Protein AF-0000000082831699 (afdb_homodimer)

Radius of gyration: 28.78 Å; Cα contacts (8 Å, |Δi|>4): 927; chains: 2; bounding box: 48×97×66 Å

Foldseek 3Di:
DPPVLVVLVVLLVVLVVLQVVLVCLQPVDDDDPDDPPDPPPPCNVVSNVSSVVSNVSSVVSNVVSLVVSLVCLQFDKAFAKKWWWADDDVQWIWIWMDGVVGGTDIFIAGEFKKKWKKKKWFWAPVVSSVNDAIFIDTFKIWHAYPDPVCRVPPDIGIGTPVVDDGDPPVVCCVVCVVCVVGTDDIDMEMEMDTHDHGWMKTWIAGRRGHIYIDTDDDVNVVVRVVVVD/DPPVLVVLVVLLVVLVVLQVVLVCLLPVDDPDPDDPPDPPPPCNVVSNVSSVVSNVSSVVSNVVSLVVSLVCLQFD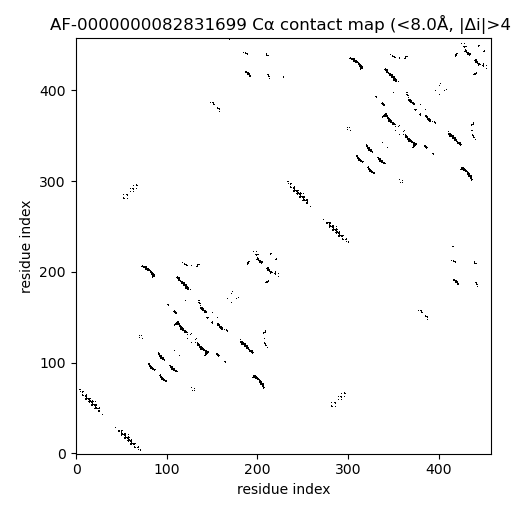WAFAKKWWWADDDVQWIWIWMDGVVGGTDIFIAGEFKKKWKKKKWFWAPVCSSVNDAIFIDTFKIWYAYPDPVCRVDPDIGIGTPPVDDGDPPVVCCVVCVVCVVGTDDIDMEMEMDTHDHGWMKTWIAGRRGHIYIDTDDDVNVVVRVVVVD

pLDDT: mean 79.91, std 15.82, range [33.97, 97.81]

Solvent-accessible surface area (backbone atoms only — not comparable to full-atom values): 23307 Å² total; per-residue (Å²): 131,66,69,82,46,48,69,33,51,52,41,30,50,54,8,47,61,37,20,48,56,10,46,44,46,52,61,52,71,77,73,78,81,70,88,85,76,74,75,69,90,63,66,50,68,57,43,36,51,51,9,48,51,28,27,48,35,8,51,41,30,30,51,30,18,51,49,50,40,44,50,49,54,63,69,45,66,41,79,56,35,36,39,37,33,37,63,76,50,94,52,30,30,40,33,36,40,29,33,87,97,41,71,75,41,80,42,73,31,26,45,47,22,36,34,42,34,27,43,21,36,21,56,26,67,73,43,42,64,69,62,52,71,45,48,54,28,66,44,33,43,30,26,34,44,86,48,46,72,49,50,51,69,51,78,61,21,58,41,71,32,75,87,51,91,48,70,55,64,68,57,44,50,66,72,41,60,83,50,52,85,36,48,61,42,62,33,29,22,21,22,33,47,78,57,52,72,68,30,28,35,36,32,30,35,38,42,77,40,26,37,41,56,40,63,49,54,67,67,27,47,54,53,35,45,75,73,73,79,132,66,66,80,45,49,69,32,52,51,40,29,49,52,8,46,60,37,19,49,57,9,45,45,46,52,61,54,71,77,72,79,80,69,87,84,75,75,77,68,88,64,67,51,67,57,43,36,50,51,9,46,52,29,28,49,36,7,50,40,29,31,52,33,17,52,50,51,40,43,50,50,55,62,69,45,68,42,80,57,32,36,40,37,33,37,64,76,50,93,53,31,30,41,33,38,39,28,34,87,96,40,70,75,42,78,43,73,30,26,46,46,23,37,36,42,33,28,43,22,39,22,56,26,68,71,41,42,64,70,63,52,70,47,49,56,28,63,43,32,44,30,28,35,43,87,48,45,72,50,50,50,69,49,76,63,22,58,42,71,33,77,86,52,90,47,69,56,65,68,56,45,50,67,73,42,60,81,48,54,85,36,47,61,42,64,34,29,22,20,24,34,48,78,58,53,70,69,30,28,36,35,31,29,35,37,43,74,40,27,38,40,56,40,64,49,54,67,67,27,46,52,52,34,46,74,73,74,79

Structure (mmCIF, N/CA/C/O backbone):
data_AF-0000000082831699-model_v1
#
loop_
_entity.id
_entity.type
_entity.pdbx_description
1 polymer 'Uncharacterized protein'
#
loop_
_atom_site.group_PDB
_atom_site.id
_atom_site.type_symbol
_atom_site.label_atom_id
_atom_site.label_alt_id
_atom_site.label_comp_id
_atom_site.label_asym_id
_atom_site.label_entity_id
_atom_site.label_seq_id
_atom_site.pdbx_PDB_ins_code
_atom_site.Cartn_x
_atom_site.Cartn_y
_atom_site.Cartn_z
_atom_site.occupancy
_atom_site.B_iso_or_equiv
_atom_site.auth_seq_id
_atom_site.auth_comp_id
_atom_site.auth_asym_id
_atom_site.auth_atom_id
_atom_site.pdbx_PDB_model_num
ATOM 1 N N . MET A 1 1 ? -6.078 14.852 -12.195 1 33.97 1 MET A N 1
ATOM 2 C CA . MET A 1 1 ? -5.375 14.359 -11.016 1 33.97 1 MET A CA 1
ATOM 3 C C . MET A 1 1 ? -5.105 15.484 -10.023 1 33.97 1 MET A C 1
ATOM 5 O O . MET A 1 1 ? -4.699 15.242 -8.891 1 33.97 1 MET A O 1
ATOM 9 N N . ILE A 1 2 ? -5.188 16.703 -10.578 1 42.91 2 ILE A N 1
ATOM 10 C CA . ILE A 1 2 ? -4.906 17.984 -9.945 1 42.91 2 ILE A CA 1
ATOM 11 C C . ILE A 1 2 ? -6.051 18.359 -9.008 1 42.91 2 ILE A C 1
ATOM 13 O O . ILE A 1 2 ? -5.859 19.109 -8.055 1 42.91 2 ILE A O 1
ATOM 17 N N . ASN A 1 3 ? -7.078 17.797 -9.273 1 50.34 3 ASN A N 1
ATOM 18 C CA . ASN A 1 3 ? -8.273 18.406 -8.695 1 50.34 3 ASN A CA 1
ATOM 19 C C . ASN A 1 3 ? -8.359 18.141 -7.191 1 50.34 3 ASN A C 1
ATOM 21 O O . ASN A 1 3 ? -8.852 18.984 -6.438 1 50.34 3 ASN A O 1
ATOM 25 N N . GLY A 1 4 ? -7.852 17.094 -6.727 1 52.38 4 GLY A N 1
ATOM 26 C CA . GLY A 1 4 ? -8.07 16.781 -5.32 1 52.38 4 GLY A CA 1
ATOM 27 C C . GLY A 1 4 ? -7.188 17.594 -4.395 1 52.38 4 GLY A C 1
ATOM 28 O O . GLY A 1 4 ? -7.469 17.703 -3.197 1 52.38 4 GLY A O 1
ATOM 29 N N . ILE A 1 5 ? -6.172 18.25 -5 1 58.84 5 ILE A N 1
ATOM 30 C CA . ILE A 1 5 ? -5.227 18.984 -4.172 1 58.84 5 ILE A CA 1
ATOM 31 C C . ILE A 1 5 ? -5.691 20.438 -4.031 1 58.84 5 ILE A C 1
ATOM 33 O O . ILE A 1 5 ? -5.242 21.156 -3.139 1 58.84 5 ILE A O 1
ATOM 37 N N . ALA A 1 6 ? -6.734 20.828 -4.738 1 57.97 6 ALA A N 1
ATOM 38 C CA . ALA A 1 6 ? -7.137 22.219 -4.863 1 57.97 6 ALA A CA 1
ATOM 39 C C . ALA A 1 6 ? -7.512 22.812 -3.504 1 57.97 6 ALA A C 1
ATOM 41 O O . ALA A 1 6 ? -7.055 23.891 -3.145 1 57.97 6 ALA A O 1
ATOM 42 N N . PRO A 1 7 ? -8.289 22.062 -2.789 1 59.91 7 PRO A N 1
ATOM 43 C CA . PRO A 1 7 ? -8.68 22.703 -1.535 1 59.91 7 PRO A CA 1
ATOM 44 C C . PRO A 1 7 ? -7.496 22.969 -0.608 1 59.91 7 PRO A C 1
ATOM 46 O O . PRO A 1 7 ? -7.508 23.938 0.159 1 59.91 7 PRO A O 1
ATOM 49 N N . PHE A 1 8 ? -6.516 22.219 -0.737 1 65.38 8 PHE A N 1
ATOM 50 C CA . PHE A 1 8 ? -5.387 22.375 0.175 1 65.38 8 PHE A CA 1
ATOM 51 C C . PHE A 1 8 ? -4.504 23.547 -0.248 1 65.38 8 PHE A C 1
ATOM 53 O O . PHE A 1 8 ? -3.867 24.188 0.592 1 65.38 8 PHE A O 1
ATOM 60 N N . VAL A 1 9 ? -4.574 23.828 -1.478 1 63 9 VAL A N 1
ATOM 61 C CA . VAL A 1 9 ? -3.859 24.984 -1.987 1 63 9 VAL A CA 1
ATOM 62 C C . VAL A 1 9 ? -4.422 26.266 -1.354 1 63 9 VAL A C 1
ATOM 64 O O . VAL A 1 9 ? -3.674 27.188 -1.021 1 63 9 VAL A O 1
ATOM 67 N N . TRP A 1 10 ? -5.676 26.203 -1.122 1 61.62 10 TRP A N 1
ATOM 68 C CA . TRP A 1 10 ? -6.316 27.375 -0.513 1 61.62 10 TRP A CA 1
ATOM 69 C C . TRP A 1 10 ? -5.859 27.547 0.932 1 61.62 10 TRP A C 1
ATOM 71 O O . TRP A 1 10 ? -5.648 28.672 1.389 1 61.62 10 TRP A O 1
ATOM 81 N N . ILE A 1 11 ? -5.711 26.469 1.603 1 64.94 11 ILE A N 1
ATOM 82 C CA . ILE A 1 11 ? -5.242 26.547 2.982 1 64.94 11 ILE A CA 1
ATOM 83 C C . ILE A 1 11 ? -3.812 27.078 3.016 1 64.94 11 ILE A C 1
ATOM 85 O O . ILE A 1 11 ? -3.471 27.906 3.857 1 64.94 11 ILE A O 1
ATOM 89 N N . LEU A 1 12 ? -3.049 26.656 2.066 1 64.56 12 LEU A N 1
ATOM 90 C CA . LEU A 1 12 ? -1.676 27.141 1.973 1 64.56 12 LEU A CA 1
ATOM 91 C C . LEU A 1 12 ? -1.648 28.641 1.68 1 64.56 12 LEU A C 1
ATOM 93 O O . LEU A 1 12 ? -0.853 29.375 2.266 1 64.56 12 LEU A O 1
ATOM 97 N N . LEU A 1 13 ? -2.514 29.031 0.827 1 61.78 13 LEU A N 1
ATOM 98 C CA . LEU A 1 13 ? -2.586 30.453 0.467 1 61.78 13 LEU A CA 1
ATOM 99 C C . LEU A 1 13 ? -2.99 31.297 1.67 1 61.78 13 LEU A C 1
ATOM 101 O O . LEU A 1 13 ? -2.414 32.344 1.907 1 61.78 13 LEU A O 1
ATOM 105 N N . ALA A 1 14 ? -4.027 30.781 2.346 1 63.28 14 ALA A N 1
ATOM 106 C CA . ALA A 1 14 ? -4.477 31.5 3.539 1 63.28 14 ALA A CA 1
ATOM 107 C C . ALA A 1 14 ? -3.361 31.594 4.574 1 63.28 14 ALA A C 1
ATOM 109 O O . ALA A 1 14 ? -3.197 32.625 5.227 1 63.28 14 ALA A O 1
ATOM 110 N N . ALA A 1 15 ? -2.576 30.578 4.656 1 66.5 15 ALA A N 1
ATOM 111 C CA . ALA A 1 15 ? -1.456 30.562 5.594 1 66.5 15 ALA A CA 1
ATOM 112 C C . ALA A 1 15 ? -0.417 31.625 5.219 1 66.5 15 ALA A C 1
ATOM 114 O O . ALA A 1 15 ? 0.105 32.312 6.09 1 66.5 15 ALA A O 1
ATOM 115 N N . VAL A 1 16 ? -0.21 31.719 3.951 1 63.84 16 VAL A N 1
ATOM 116 C CA . VAL A 1 16 ? 0.766 32.688 3.463 1 63.84 16 VAL A CA 1
ATOM 117 C C . VAL A 1 16 ? 0.269 34.094 3.738 1 63.84 16 VAL A C 1
ATOM 119 O O . VAL A 1 16 ? 1.044 34.969 4.148 1 63.84 16 VAL A O 1
ATOM 122 N N . VAL A 1 17 ? -1.015 34.344 3.518 1 63.56 17 VAL A N 1
ATOM 123 C CA . VAL A 1 17 ? -1.618 35.656 3.686 1 63.56 17 VAL A CA 1
ATOM 124 C C . VAL A 1 17 ? -1.491 36.125 5.141 1 63.56 17 VAL A C 1
ATOM 126 O O . VAL A 1 17 ? -1.262 37.281 5.418 1 63.56 17 VAL A O 1
ATOM 129 N N . VAL A 1 18 ? -1.611 35.156 6.016 1 64.56 18 VAL A N 1
ATOM 130 C CA . VAL A 1 18 ? -1.53 35.5 7.434 1 64.56 18 VAL A CA 1
ATOM 131 C C . VAL A 1 18 ? -0.068 35.625 7.848 1 64.56 18 VAL A C 1
ATOM 133 O O . VAL A 1 18 ? 0.273 36.5 8.656 1 64.56 18 VAL A O 1
ATOM 136 N N . PHE A 1 19 ? 0.796 34.969 7.141 1 65.56 19 PHE A N 1
ATOM 137 C CA . PHE A 1 19 ? 2.213 34.938 7.488 1 65.56 19 PHE A CA 1
ATOM 138 C C . PHE A 1 19 ? 2.898 36.219 7.066 1 65.56 19 PHE A C 1
ATOM 140 O O . PHE A 1 19 ? 3.703 36.781 7.816 1 65.56 19 PHE A O 1
ATOM 147 N N . LEU A 1 20 ? 2.504 36.688 5.969 1 62.75 20 LEU A N 1
ATOM 148 C CA . LEU A 1 20 ? 3.201 37.844 5.398 1 62.75 20 LEU A CA 1
ATOM 149 C C . LEU A 1 20 ? 2.982 39.062 6.25 1 62.75 20 LEU A C 1
ATOM 151 O O . LEU A 1 20 ? 3.939 39.781 6.602 1 62.75 20 LEU A O 1
ATOM 155 N N . PRO A 1 21 ? 1.675 39.438 6.496 1 61.44 21 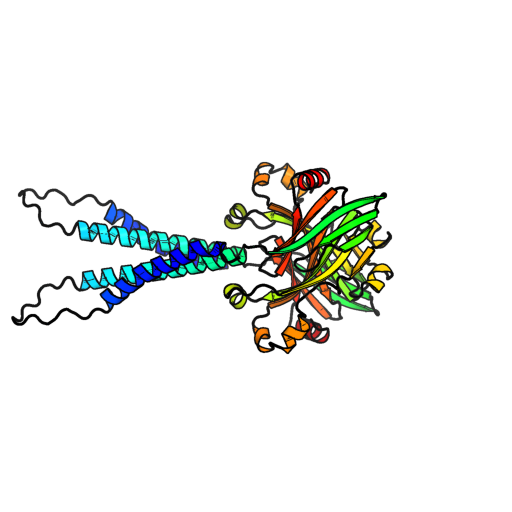PRO A N 1
ATOM 156 C CA . PRO A 1 21 ? 1.507 40.625 7.363 1 61.44 21 PRO A CA 1
ATOM 157 C C . PRO A 1 21 ? 2.15 40.438 8.734 1 61.44 21 PRO A C 1
ATOM 159 O O . PRO A 1 21 ? 2.664 41.375 9.32 1 61.44 21 PRO A O 1
ATOM 162 N N . GLY A 1 22 ? 2.166 39.156 9.219 1 60.78 22 GLY A N 1
ATOM 163 C CA . GLY A 1 22 ? 2.855 38.938 10.469 1 60.78 22 GLY A CA 1
ATOM 164 C C . GLY A 1 22 ? 4.344 39.219 10.406 1 60.78 22 GLY A C 1
ATOM 165 O O . GLY A 1 22 ? 4.906 39.812 11.32 1 60.78 22 GLY A O 1
ATOM 166 N N . LEU A 1 23 ? 4.871 38.781 9.273 1 62.09 23 LEU A N 1
ATOM 167 C CA . LEU A 1 23 ? 6.285 39.062 9.062 1 62.09 23 LEU A CA 1
ATOM 168 C C . LEU A 1 23 ? 6.527 40.562 8.953 1 62.09 23 LEU A C 1
ATOM 170 O O . LEU A 1 23 ? 7.504 41.094 9.492 1 62.09 23 LEU A O 1
ATOM 174 N N . ALA A 1 24 ? 5.703 41.281 8.203 1 60.12 24 ALA A N 1
ATOM 175 C CA . ALA A 1 24 ? 5.824 42.719 8.031 1 60.12 24 ALA A CA 1
ATOM 176 C C . ALA A 1 24 ? 5.711 43.469 9.375 1 60.12 24 ALA A C 1
ATOM 178 O O . ALA A 1 24 ? 6.449 44.406 9.633 1 60.12 24 ALA A O 1
ATOM 179 N N . MET A 1 25 ? 4.758 43 10.141 1 59.22 25 MET A N 1
ATOM 180 C CA . MET A 1 25 ? 4.559 43.656 11.445 1 59.22 25 MET A CA 1
ATOM 181 C C . MET A 1 25 ? 5.754 43.375 12.359 1 59.22 25 MET A C 1
ATOM 183 O O . MET A 1 25 ? 6.098 44.25 13.188 1 59.22 25 MET A O 1
ATOM 187 N N . LEU A 1 26 ? 6.301 42.219 12.125 1 58.22 26 LEU A N 1
ATOM 188 C CA . LEU A 1 26 ? 7.453 41.906 12.961 1 58.22 26 LEU A CA 1
ATOM 189 C C . LEU A 1 26 ? 8.688 42.688 12.523 1 58.22 26 LEU A C 1
ATOM 191 O O . LEU A 1 26 ? 9.484 43.094 13.359 1 58.22 26 LEU A O 1
ATOM 195 N N . LEU A 1 27 ? 8.773 42.781 11.156 1 56.72 27 LEU A N 1
ATOM 196 C CA . LEU A 1 27 ? 9.945 43.469 10.617 1 56.72 27 LEU A CA 1
ATOM 197 C C . LEU A 1 27 ? 9.719 44.969 10.523 1 56.72 27 LEU A C 1
ATOM 199 O O . LEU A 1 27 ? 10.656 45.719 10.32 1 56.72 27 LEU A O 1
ATOM 203 N N . GLY A 1 28 ? 8.531 45.375 10.312 1 52.69 28 GLY A N 1
ATOM 204 C CA . GLY A 1 28 ? 8.305 46.812 10.133 1 52.69 28 GLY A CA 1
ATOM 205 C C . GLY A 1 28 ? 8.953 47.656 11.203 1 52.69 28 GLY A C 1
ATOM 206 O O . GLY A 1 28 ? 8.984 47.281 12.375 1 52.69 28 GLY A O 1
ATOM 207 N N . LYS A 1 29 ? 9.992 48.344 10.852 1 48.31 29 LYS A N 1
ATOM 208 C CA . LYS A 1 29 ? 10.766 49.375 11.531 1 48.31 29 LYS A CA 1
ATOM 209 C C . LYS A 1 29 ? 9.859 50.312 12.305 1 48.31 29 LYS A C 1
ATOM 211 O O . LYS A 1 29 ? 8.727 50.562 11.898 1 48.31 29 LYS A O 1
ATOM 216 N N . GLY A 1 30 ? 10.016 50.406 13.594 1 45.38 30 GLY A N 1
ATOM 217 C CA . GLY A 1 30 ? 9.578 51.469 14.492 1 45.38 30 GLY A CA 1
ATOM 218 C C . GLY A 1 30 ? 9.367 52.812 13.789 1 45.38 30 GLY A C 1
ATOM 219 O O . GLY A 1 30 ? 9.977 53.062 12.75 1 45.38 30 GLY A O 1
ATOM 220 N N . GLY A 1 31 ? 8.172 53.219 13.688 1 44.06 31 GLY A N 1
ATOM 221 C CA . GLY A 1 31 ? 7.805 54.562 13.242 1 44.06 31 GLY A CA 1
ATOM 222 C C . GLY A 1 31 ? 8.898 55.594 13.477 1 44.06 31 GLY A C 1
ATOM 223 O O . GLY A 1 31 ? 9.805 55.375 14.273 1 44.06 31 GLY A O 1
ATOM 224 N N . PRO A 1 32 ? 8.984 56.5 12.586 1 44.62 32 PRO A N 1
ATOM 225 C CA . PRO A 1 32 ? 9.852 57.656 12.641 1 44.62 32 PRO A CA 1
ATOM 226 C C . PRO A 1 32 ? 9.852 58.344 14.016 1 44.62 32 PRO A C 1
ATOM 228 O O . PRO A 1 32 ? 8.883 58.188 14.773 1 44.62 32 PRO A O 1
ATOM 231 N N . ARG A 1 33 ? 11.086 58.594 14.664 1 47.31 33 ARG A N 1
ATOM 232 C CA . ARG A 1 33 ? 11.375 59.469 15.773 1 47.31 33 ARG A CA 1
ATOM 233 C C . ARG A 1 33 ? 10.523 60.75 15.688 1 47.31 33 ARG A C 1
ATOM 235 O O . ARG A 1 33 ? 10.547 61.469 14.68 1 47.31 33 ARG A O 1
ATOM 242 N N . ASP A 1 34 ? 9.289 60.781 16.141 1 45.12 34 ASP A N 1
ATOM 243 C CA . ASP A 1 34 ? 8.75 62.125 16.156 1 45.12 34 ASP A CA 1
ATOM 244 C C . ASP A 1 34 ? 9.773 63.125 16.703 1 45.12 34 ASP A C 1
ATOM 246 O O . ASP A 1 34 ? 10.695 62.75 17.438 1 45.12 34 ASP A O 1
ATOM 250 N N . GLU A 1 35 ? 9.828 64.375 16.344 1 47 35 GLU A N 1
ATOM 251 C CA . GLU A 1 35 ? 10.734 65.5 16.703 1 47 35 GLU A CA 1
ATOM 252 C C . GLU A 1 35 ? 10.883 65.562 18.219 1 47 35 GLU A C 1
ATOM 254 O O . GLU A 1 35 ? 11.797 66.25 18.703 1 47 35 GLU A O 1
ATOM 259 N N . ARG A 1 36 ? 9.766 65.75 19.094 1 52.38 36 ARG A N 1
ATOM 260 C CA . ARG A 1 36 ? 9.852 66.375 20.406 1 52.38 36 ARG A CA 1
ATOM 261 C C . ARG A 1 36 ? 10.312 65.375 21.469 1 52.38 36 ARG A C 1
ATOM 263 O O . ARG A 1 36 ? 10.289 65.688 22.656 1 52.38 36 ARG A O 1
ATOM 270 N N . GLY A 1 37 ? 11.117 64.438 21.484 1 48.31 37 GLY A N 1
ATOM 271 C CA . GLY A 1 37 ? 11.852 63.594 22.438 1 48.31 37 GLY A CA 1
ATOM 272 C C . GLY A 1 37 ? 11 62.531 23.094 1 48.31 37 GLY A C 1
ATOM 273 O O . GLY A 1 37 ? 11.453 61.844 24.016 1 48.31 37 GLY A O 1
ATOM 274 N N . ARG A 1 38 ? 9.734 62.688 23.547 1 49.75 38 ARG A N 1
ATOM 275 C CA . ARG A 1 38 ? 9.062 61.812 24.5 1 49.75 38 ARG A CA 1
ATOM 276 C C . ARG A 1 38 ? 8.781 60.438 23.891 1 49.75 38 ARG A C 1
ATOM 278 O O . ARG A 1 38 ? 8.453 60.344 22.703 1 49.75 38 ARG A O 1
ATOM 285 N N . ARG A 1 39 ? 9.453 59.469 24.469 1 46.34 39 ARG A N 1
ATOM 286 C CA . ARG A 1 39 ? 9.32 58.062 24.172 1 46.34 39 ARG A CA 1
ATOM 287 C C . ARG A 1 39 ? 7.859 57.625 24.234 1 46.34 39 ARG A C 1
ATOM 289 O O . ARG A 1 39 ? 7.234 57.625 25.297 1 46.34 39 ARG A O 1
ATOM 296 N N . THR A 1 40 ? 6.949 58.156 23.562 1 41.78 40 THR A N 1
ATOM 297 C CA . THR A 1 40 ? 5.598 57.625 23.641 1 41.78 40 THR A CA 1
ATOM 298 C C . THR A 1 40 ? 5.629 56.094 23.859 1 41.78 40 THR A C 1
ATOM 300 O O . THR A 1 40 ? 6.543 55.406 23.406 1 41.78 40 THR A O 1
ATOM 303 N N . PHE A 1 41 ? 5.289 55.562 25.141 1 43.12 41 PHE A N 1
ATOM 304 C CA . PHE A 1 41 ? 4.969 54.219 25.609 1 43.12 41 PHE A CA 1
ATOM 305 C C . PHE A 1 41 ? 4.516 53.344 24.453 1 43.12 41 PHE A C 1
ATOM 307 O O . PHE A 1 41 ? 3.369 53.438 24.016 1 43.12 41 PHE A O 1
ATOM 314 N N . GLN A 1 42 ? 5.062 53.344 23.234 1 44.56 42 GLN A N 1
ATOM 315 C CA . GLN A 1 42 ? 4.75 52.781 21.922 1 44.56 42 GLN A CA 1
ATOM 316 C C . GLN A 1 42 ? 4.445 51.281 22.031 1 44.56 42 GLN A C 1
ATOM 318 O O . GLN A 1 42 ? 5.145 50.562 22.734 1 44.56 42 GLN A O 1
ATOM 323 N N . PHE A 1 43 ? 3.102 50.844 21.859 1 54.53 43 PHE A N 1
ATOM 324 C CA . PHE A 1 43 ? 2.387 49.594 21.641 1 54.53 43 PHE A CA 1
ATOM 325 C C . PHE A 1 43 ? 3.25 48.625 20.859 1 54.53 43 PHE A C 1
ATOM 327 O O . PHE A 1 43 ? 2.734 47.688 20.25 1 54.53 43 PHE A O 1
ATOM 334 N N . ARG A 1 44 ? 4.531 48.875 20.953 1 61.78 44 ARG A N 1
ATOM 335 C CA . ARG A 1 44 ? 5.535 48.156 20.172 1 61.78 44 ARG A CA 1
ATOM 336 C C . ARG A 1 44 ? 5.598 46.688 20.562 1 61.78 44 ARG A C 1
ATOM 338 O O . ARG A 1 44 ? 5.625 45.812 19.688 1 61.78 44 ARG A O 1
ATOM 345 N N . PRO A 1 45 ? 5.656 46.5 21.875 1 69.25 45 PRO A N 1
ATOM 346 C CA . PRO A 1 45 ? 5.711 45.062 22.172 1 69.25 45 PRO A CA 1
ATOM 347 C C . PRO A 1 45 ? 4.43 44.344 21.781 1 69.25 45 PRO A C 1
ATOM 349 O O . PRO A 1 45 ? 4.484 43.188 21.344 1 69.25 45 PRO A O 1
ATOM 352 N N . VAL A 1 46 ? 3.334 45.094 21.859 1 71.5 46 VAL A N 1
ATOM 353 C CA . VAL A 1 46 ? 2.059 44.5 21.516 1 71.5 46 VAL A CA 1
ATOM 354 C C . VAL A 1 46 ? 2.008 44.219 20.016 1 71.5 46 VAL A C 1
ATOM 356 O O . VAL A 1 46 ? 1.548 43.156 19.594 1 71.5 46 VAL A O 1
ATOM 359 N N . ARG A 1 47 ? 2.562 45.156 19.266 1 71.19 47 ARG A N 1
ATOM 360 C CA . ARG A 1 47 ? 2.605 44.969 17.812 1 71.19 47 ARG A CA 1
ATOM 361 C C . ARG A 1 47 ? 3.52 43.812 17.422 1 71.19 47 ARG A C 1
ATOM 363 O O . ARG A 1 47 ? 3.186 43.031 16.531 1 71.19 47 ARG A O 1
ATOM 370 N N . ARG A 1 48 ? 4.602 43.688 18.125 1 74.56 48 ARG A N 1
ATOM 371 C CA . ARG A 1 48 ? 5.551 42.625 17.844 1 74.56 48 ARG A CA 1
ATOM 372 C C . ARG A 1 48 ? 4.965 41.281 18.203 1 74.56 48 ARG A C 1
ATOM 374 O O . ARG A 1 48 ? 5.168 40.281 17.5 1 74.56 48 ARG A O 1
ATOM 381 N N . VAL A 1 49 ? 4.27 41.25 19.328 1 76.75 49 VAL A N 1
ATOM 382 C CA . VAL A 1 49 ? 3.668 40 19.75 1 76.75 49 VAL A CA 1
ATOM 383 C C . VAL A 1 49 ? 2.568 39.594 18.781 1 76.75 49 VAL A C 1
ATOM 385 O O . VAL A 1 49 ? 2.461 38.406 18.406 1 76.75 49 VAL A O 1
ATOM 388 N N . PHE A 1 50 ? 1.812 40.625 18.297 1 75.5 50 PHE A N 1
ATOM 389 C CA . PHE A 1 50 ? 0.763 40.344 17.328 1 75.5 50 PHE A CA 1
ATOM 390 C C . PHE A 1 50 ? 1.356 39.875 16.016 1 75.5 50 PHE A C 1
ATOM 392 O O . PHE A 1 50 ? 0.832 38.938 15.391 1 75.5 50 PHE A O 1
ATOM 399 N N . GLY A 1 51 ? 2.406 40.531 15.641 1 74.44 51 GLY A N 1
ATOM 400 C CA . GLY A 1 51 ? 3.096 40.094 14.438 1 74.44 51 GLY A CA 1
ATOM 401 C C . GLY A 1 51 ? 3.645 38.688 14.531 1 74.44 51 GLY A C 1
ATOM 402 O O . GLY A 1 51 ? 3.545 37.906 13.586 1 74.44 51 GLY A O 1
ATOM 403 N N . LEU A 1 52 ? 4.195 38.344 15.664 1 80.06 52 LEU A N 1
ATOM 404 C CA . LEU A 1 52 ? 4.734 37 15.883 1 80.06 52 LEU A CA 1
ATOM 405 C C . LEU A 1 52 ? 3.623 35.938 15.836 1 80.06 52 LEU A C 1
ATOM 407 O O . LEU A 1 52 ? 3.803 34.875 15.266 1 80.06 52 LEU A O 1
ATOM 411 N N . LEU A 1 53 ? 2.5 36.344 16.469 1 81.31 53 LEU A N 1
ATOM 412 C CA . LEU A 1 53 ? 1.37 35.406 16.469 1 81.31 53 LEU A CA 1
ATOM 413 C C . LEU A 1 53 ? 0.854 35.156 15.062 1 81.31 53 LEU A C 1
ATOM 415 O O . LEU A 1 53 ? 0.52 34.031 14.711 1 81.31 53 LEU A O 1
ATOM 419 N N . LEU A 1 54 ? 0.833 36.188 14.258 1 78.06 54 LEU A N 1
ATOM 420 C CA . LEU A 1 54 ? 0.374 36.062 12.883 1 78.06 54 LEU A CA 1
ATOM 421 C C . LEU A 1 54 ? 1.352 35.25 12.062 1 78.06 54 LEU A C 1
ATOM 423 O O . LEU A 1 54 ? 0.936 34.406 11.234 1 78.06 54 LEU A O 1
ATOM 427 N N . LEU A 1 55 ? 2.629 35.438 12.297 1 78.31 55 LEU A N 1
ATOM 428 C CA . LEU A 1 55 ? 3.658 34.656 11.625 1 78.31 55 LEU A CA 1
ATOM 429 C C . LEU A 1 55 ? 3.541 33.156 11.992 1 78.31 55 LEU A C 1
ATOM 431 O O . LEU A 1 55 ? 3.625 32.312 11.117 1 78.31 55 LEU A O 1
ATOM 435 N N . LEU A 1 56 ? 3.354 32.938 13.258 1 82.38 56 LEU A N 1
ATOM 436 C CA . LEU A 1 56 ? 3.211 31.562 13.719 1 82.38 56 LEU A CA 1
ATOM 437 C C . LEU A 1 56 ? 1.957 30.922 13.141 1 82.38 56 LEU A C 1
ATOM 439 O O . LEU A 1 56 ? 1.991 29.781 12.695 1 82.38 56 LEU A O 1
ATOM 443 N N . LEU A 1 57 ? 0.851 31.641 13.141 1 82.25 57 LEU A N 1
ATOM 444 C CA . LEU A 1 57 ? -0.398 31.141 12.578 1 82.25 57 LEU A CA 1
ATOM 445 C C . LEU A 1 57 ? -0.239 30.812 11.102 1 82.25 57 LEU A C 1
ATOM 447 O O . LEU A 1 57 ? -0.676 29.766 10.633 1 82.25 57 LEU A O 1
ATOM 451 N N . GLY A 1 58 ? 0.333 31.719 10.406 1 79.75 58 GLY A N 1
ATOM 452 C CA . GLY A 1 58 ? 0.602 31.484 9 1 79.75 58 GLY A CA 1
ATOM 453 C C . GLY A 1 58 ? 1.514 30.297 8.758 1 79.75 58 GLY A C 1
ATOM 454 O O . GLY A 1 58 ? 1.253 29.469 7.875 1 79.75 58 GLY A O 1
ATOM 455 N N . GLY A 1 59 ? 2.598 30.219 9.5 1 82.44 59 GLY A N 1
ATOM 456 C CA . GLY A 1 59 ? 3.533 29.109 9.383 1 82.44 59 GLY A CA 1
ATOM 457 C C . GLY A 1 59 ? 2.896 27.766 9.672 1 82.44 59 GLY A C 1
ATOM 458 O O . GLY A 1 59 ? 3.039 26.828 8.883 1 82.44 59 GLY A O 1
ATOM 459 N N . VAL A 1 60 ? 2.178 27.703 10.773 1 84.12 60 VAL A N 1
ATOM 460 C CA . VAL A 1 60 ? 1.525 26.469 11.164 1 84.12 60 VAL A CA 1
ATOM 461 C C . VAL A 1 60 ? 0.442 26.109 10.148 1 84.12 60 VAL A C 1
ATOM 463 O O . VAL A 1 60 ? 0.276 24.938 9.797 1 84.12 60 VAL A O 1
ATOM 466 N N . SER A 1 61 ? -0.299 27.078 9.672 1 82.62 61 SER A N 1
ATOM 467 C CA . SER A 1 61 ? -1.316 26.844 8.656 1 82.62 61 SER A CA 1
ATOM 468 C C . SER A 1 61 ? -0.692 26.328 7.359 1 82.62 61 SER A C 1
ATOM 470 O O . SER A 1 61 ? -1.242 25.438 6.707 1 82.62 61 SER A O 1
ATOM 472 N N . GLY A 1 62 ? 0.39 26.922 7.012 1 81.69 62 GLY A N 1
ATOM 473 C CA . GLY A 1 62 ? 1.114 26.469 5.84 1 81.69 62 GLY A CA 1
ATOM 474 C C . GLY A 1 62 ? 1.582 25.031 5.961 1 81.69 62 GLY A C 1
ATOM 475 O O . GLY A 1 62 ? 1.451 24.234 5.02 1 81.69 62 GLY A O 1
ATOM 476 N N . LEU A 1 63 ? 2.131 24.719 7.125 1 84.69 63 LEU A N 1
ATOM 477 C CA . LEU A 1 63 ? 2.568 23.344 7.379 1 84.69 63 LEU A CA 1
ATOM 478 C C . LEU A 1 63 ? 1.388 22.391 7.336 1 84.69 63 LEU A C 1
ATOM 480 O O . LEU A 1 63 ? 1.514 21.266 6.836 1 84.69 63 LEU A O 1
ATOM 484 N N . LEU A 1 64 ? 0.306 22.797 7.867 1 84.5 64 LEU A N 1
ATOM 485 C CA . LEU A 1 64 ? -0.905 21.984 7.824 1 84.5 64 LEU A CA 1
ATOM 486 C C . LEU A 1 64 ? -1.358 21.75 6.387 1 84.5 64 LEU A C 1
ATOM 488 O O . LEU A 1 64 ? -1.699 20.625 6.008 1 84.5 64 LEU A O 1
ATOM 492 N N . ALA A 1 65 ? -1.383 22.766 5.602 1 82.19 65 ALA A N 1
ATOM 493 C CA . ALA A 1 65 ? -1.762 22.656 4.195 1 82.19 65 ALA A CA 1
ATOM 494 C C . ALA A 1 65 ? -0.855 21.672 3.461 1 82.19 65 ALA A C 1
ATOM 496 O O . ALA A 1 65 ? -1.335 20.797 2.721 1 82.19 65 ALA A O 1
ATOM 497 N N . LEU A 1 66 ? 0.4 21.828 3.744 1 81.88 66 LEU A N 1
ATOM 498 C CA . LEU A 1 66 ? 1.363 20.922 3.125 1 81.88 66 LEU A CA 1
ATOM 499 C C . LEU A 1 66 ? 1.111 19.484 3.557 1 81.88 66 LEU A C 1
ATOM 501 O O . LEU A 1 66 ? 1.141 18.578 2.729 1 81.88 66 LEU A O 1
ATOM 505 N N . SER A 1 67 ? 0.886 19.344 4.785 1 84.25 67 SER A N 1
ATOM 506 C CA . SER A 1 67 ? 0.608 18.016 5.32 1 84.25 67 SER A CA 1
ATOM 507 C C . SER A 1 67 ? -0.637 17.406 4.68 1 84.25 67 SER A C 1
ATOM 509 O O . SER A 1 67 ? -0.664 16.219 4.367 1 84.25 67 SER A O 1
ATOM 511 N N . LEU A 1 68 ? -1.623 18.172 4.469 1 83.44 68 LEU A N 1
ATOM 512 C CA . LEU A 1 68 ? -2.873 17.688 3.891 1 83.44 68 LEU A CA 1
ATOM 513 C C . LEU A 1 68 ? -2.686 17.312 2.426 1 83.44 68 LEU A C 1
ATOM 515 O O . LEU A 1 68 ? -3.266 16.328 1.954 1 83.44 68 LEU A O 1
ATOM 519 N N . VAL A 1 69 ? -1.905 18.078 1.748 1 81.62 69 VAL A N 1
ATOM 520 C CA . VAL A 1 69 ? -1.597 17.75 0.361 1 81.62 69 VAL A CA 1
ATOM 521 C C . VAL A 1 69 ? -0.863 16.406 0.299 1 81.62 69 VAL A C 1
ATOM 523 O O . VAL A 1 69 ? -1.175 15.562 -0.54 1 81.62 69 VAL A O 1
ATOM 526 N N . GLN A 1 70 ? 0.121 16.266 1.173 1 80.88 70 GLN A N 1
ATOM 527 C CA . GLN A 1 70 ? 0.874 15.016 1.229 1 80.88 70 GLN A CA 1
ATOM 528 C C . GLN A 1 70 ? -0.036 13.836 1.569 1 80.88 70 GLN A C 1
ATOM 530 O O . GLN A 1 70 ? 0.109 12.75 1.007 1 80.88 70 GLN A O 1
ATOM 535 N N . PHE A 1 71 ? -0.91 14.062 2.502 1 80.19 71 PHE A N 1
ATOM 536 C CA . PHE A 1 71 ? -1.876 13.039 2.883 1 80.19 71 PHE A CA 1
ATOM 537 C C . PHE A 1 71 ? -2.725 12.625 1.688 1 80.19 71 PHE A C 1
ATOM 539 O O . PHE A 1 71 ? -2.938 11.43 1.452 1 80.19 71 PHE A O 1
ATOM 546 N N . PHE A 1 72 ? -3.186 13.555 0.97 1 80.19 72 PHE A N 1
ATOM 547 C CA . PHE A 1 72 ? -4.016 13.273 -0.196 1 80.19 72 PHE A CA 1
ATOM 548 C C . PHE A 1 72 ? -3.234 12.469 -1.23 1 80.19 72 PHE A C 1
ATOM 550 O O . PHE A 1 72 ? -3.752 11.5 -1.792 1 80.19 72 PHE A O 1
ATOM 557 N N . LYS A 1 73 ? -2.025 12.781 -1.474 1 80.88 73 LYS A N 1
ATOM 558 C CA . LYS A 1 73 ? -1.189 12.07 -2.438 1 80.88 73 LYS A CA 1
ATOM 559 C C . LYS A 1 73 ? -0.938 10.633 -1.993 1 80.88 73 LYS A C 1
ATOM 561 O O . LYS A 1 73 ? -0.911 9.719 -2.818 1 80.88 73 LYS A O 1
ATOM 566 N N . LEU A 1 74 ? -0.817 10.438 -0.724 1 81.88 74 LEU A N 1
ATOM 567 C CA . LEU A 1 74 ? -0.516 9.125 -0.163 1 81.88 74 LEU A CA 1
ATOM 568 C C . LEU A 1 74 ? -1.764 8.25 -0.128 1 81.88 74 LEU A C 1
ATOM 570 O O . LEU A 1 74 ? -1.667 7.031 0.032 1 81.88 74 LEU A O 1
ATOM 574 N N . THR A 1 75 ? -2.916 8.875 -0.292 1 83.06 75 THR A N 1
ATOM 575 C CA . THR A 1 75 ? -4.141 8.094 -0.146 1 83.06 75 THR A CA 1
ATOM 576 C C . THR A 1 75 ? -4.883 8 -1.475 1 83.06 75 THR A C 1
ATOM 578 O O . THR A 1 75 ? -5.988 7.461 -1.536 1 83.06 75 THR A O 1
ATOM 581 N N . THR A 1 76 ? -4.32 8.547 -2.477 1 83.31 76 THR A N 1
ATOM 582 C CA . THR A 1 76 ? -4.969 8.477 -3.783 1 83.31 76 THR A CA 1
ATOM 583 C C . THR A 1 76 ? -4.449 7.281 -4.578 1 83.31 76 THR A C 1
ATOM 585 O O . THR A 1 76 ? -3.252 7.184 -4.855 1 83.31 76 THR A O 1
ATOM 588 N N . ASP A 1 77 ? -5.395 6.371 -4.945 1 87.81 77 ASP A N 1
ATOM 589 C CA . ASP A 1 77 ? -5.07 5.184 -5.73 1 87.81 77 ASP A CA 1
ATOM 590 C C . ASP A 1 77 ? -5.129 5.48 -7.23 1 87.81 77 ASP A C 1
ATOM 592 O O . ASP A 1 77 ? -5.953 6.281 -7.676 1 87.81 77 ASP A O 1
ATOM 596 N N . GLU A 1 78 ? -4.289 4.898 -7.957 1 88.06 78 GLU A N 1
ATOM 597 C CA . GLU A 1 78 ? -4.266 5.074 -9.406 1 88.06 78 GLU A CA 1
ATOM 598 C C . GLU A 1 78 ? -4.727 3.811 -10.125 1 88.06 78 GLU A C 1
ATOM 600 O O . GLU A 1 78 ? -4.152 2.736 -9.93 1 88.06 78 GLU A O 1
ATOM 605 N N . PRO A 1 79 ? -5.797 3.951 -10.93 1 91.88 79 PRO A N 1
ATOM 606 C CA . PRO A 1 79 ? -6.223 2.777 -11.695 1 91.88 79 PRO A CA 1
ATOM 607 C C . PRO A 1 79 ? -5.211 2.361 -12.758 1 91.88 79 PRO A C 1
ATOM 609 O O . PRO A 1 79 ? -4.746 3.201 -13.531 1 91.88 79 PRO A O 1
ATOM 612 N N . VAL A 1 80 ? -4.883 1.121 -12.797 1 91.25 80 VAL A N 1
ATOM 613 C CA . VAL A 1 80 ? -3.82 0.699 -13.703 1 91.25 80 VAL A CA 1
ATOM 614 C C . VAL A 1 80 ? -4.367 -0.329 -14.695 1 91.25 80 VAL A C 1
ATOM 616 O O . VAL A 1 80 ? -3.77 -0.562 -15.75 1 91.25 80 VAL A O 1
ATOM 619 N N . ALA A 1 81 ? -5.438 -1.002 -14.375 1 94.06 81 ALA A N 1
ATOM 620 C CA . ALA A 1 81 ? -5.996 -2.002 -15.281 1 94.06 81 ALA A CA 1
ATOM 621 C C . ALA A 1 81 ? -7.449 -2.312 -14.922 1 94.06 81 ALA A C 1
ATOM 623 O O . ALA A 1 81 ? -7.887 -2.061 -13.797 1 94.06 81 ALA A O 1
ATOM 624 N N . ARG A 1 82 ? -8.141 -2.762 -15.891 1 96 82 ARG A N 1
ATOM 625 C CA . ARG A 1 82 ? -9.508 -3.25 -15.727 1 96 82 ARG A CA 1
ATOM 626 C C . ARG A 1 82 ? -9.633 -4.703 -16.172 1 96 82 ARG A C 1
ATOM 628 O O . ARG A 1 82 ? -9.086 -5.082 -17.219 1 96 82 ARG A O 1
ATOM 635 N N . ILE A 1 83 ? -10.305 -5.441 -15.344 1 97.25 83 ILE A N 1
ATOM 636 C CA . ILE A 1 83 ? -10.438 -6.867 -15.625 1 97.25 83 ILE A CA 1
ATOM 637 C C . ILE A 1 83 ? -11.914 -7.234 -15.719 1 97.25 83 ILE A C 1
ATOM 639 O O . ILE A 1 83 ? -12.703 -6.918 -14.82 1 97.25 83 ILE A O 1
ATOM 643 N N . GLU A 1 84 ? -12.281 -7.863 -16.781 1 97.69 84 GLU A N 1
ATOM 644 C CA . GLU A 1 84 ? -13.617 -8.414 -16.969 1 97.69 84 GLU A CA 1
ATOM 645 C C . GLU A 1 84 ? -13.57 -9.922 -17.203 1 97.69 84 GLU A C 1
ATOM 647 O O . GLU A 1 84 ? -12.812 -10.391 -18.062 1 97.69 84 GLU A O 1
ATOM 652 N N . VAL A 1 85 ? -14.422 -10.617 -16.516 1 97.75 85 VAL A N 1
ATOM 653 C CA . VAL A 1 85 ? -14.344 -12.078 -16.516 1 97.75 85 VAL A CA 1
ATOM 654 C C . VAL A 1 85 ? -15.609 -12.664 -17.125 1 97.75 85 VAL A C 1
ATOM 656 O O . VAL A 1 85 ? -16.719 -12.273 -16.75 1 97.75 85 VAL A O 1
ATOM 659 N N . ARG A 1 86 ? -15.43 -13.57 -18.016 1 97 86 ARG A N 1
ATOM 660 C CA . ARG A 1 86 ? -16.516 -14.352 -18.594 1 97 86 ARG A CA 1
ATOM 661 C C . ARG A 1 86 ? -16.203 -15.844 -18.547 1 97 86 ARG A C 1
ATOM 663 O O . ARG A 1 86 ? -15.109 -16.266 -18.922 1 97 86 ARG A O 1
ATOM 670 N N . GLN A 1 87 ? -17.156 -16.547 -18.109 1 96.75 87 GLN A N 1
ATOM 671 C CA . GLN A 1 87 ? -16.953 -18 -18.031 1 96.75 87 GLN A CA 1
ATOM 672 C C . GLN A 1 87 ? -17.25 -18.672 -19.359 1 96.75 87 GLN A C 1
ATOM 674 O O . GLN A 1 87 ? -18.297 -18.422 -19.969 1 96.75 87 GLN A O 1
ATOM 679 N N . GLN A 1 88 ? -16.359 -19.484 -19.844 1 95.5 88 GLN A N 1
ATOM 680 C CA . GLN A 1 88 ? -16.531 -20.234 -21.078 1 95.5 88 GLN A CA 1
ATOM 681 C C . GLN A 1 88 ? -16.922 -21.688 -20.797 1 95.5 88 GLN A C 1
ATOM 683 O O . GLN A 1 88 ? -17.766 -22.25 -21.5 1 95.5 88 GLN A O 1
ATOM 688 N N . ALA A 1 89 ? -16.266 -22.281 -19.875 1 93.06 89 ALA A N 1
ATOM 689 C CA . ALA A 1 89 ? -16.516 -23.641 -19.406 1 93.06 89 ALA A CA 1
ATOM 690 C C . ALA A 1 89 ? -16.156 -23.781 -17.922 1 93.06 89 ALA A C 1
ATOM 692 O O . ALA A 1 89 ? -15.719 -22.828 -17.281 1 93.06 89 ALA A O 1
ATOM 693 N N . GLU A 1 90 ? -16.422 -24.969 -17.406 1 90.31 90 GLU A N 1
ATOM 694 C CA . GLU A 1 90 ? -16.078 -25.172 -16 1 90.31 90 GLU A CA 1
ATOM 695 C C . GLU A 1 90 ? -14.57 -25.047 -15.781 1 90.31 90 GLU A C 1
ATOM 697 O O . GLU A 1 90 ? -13.789 -25.812 -16.359 1 90.31 90 GLU A O 1
ATOM 702 N N . GLY A 1 91 ? -14.195 -24.062 -15.039 1 90.94 91 GLY A N 1
ATOM 703 C CA . GLY A 1 91 ? -12.781 -23.875 -14.727 1 90.94 91 GLY A CA 1
ATOM 704 C C . GLY A 1 91 ? -12.031 -23.125 -15.812 1 90.94 91 GLY A C 1
ATOM 705 O O . GLY A 1 91 ? -10.805 -23 -15.75 1 90.94 91 GLY A O 1
ATOM 706 N N . GLN A 1 92 ? -12.734 -22.781 -16.844 1 94.75 92 GLN A N 1
ATOM 707 C CA . GLN A 1 92 ? -12.141 -22.031 -17.938 1 94.75 92 GLN A CA 1
ATOM 708 C C . GLN A 1 92 ? -12.828 -20.688 -18.125 1 94.75 92 GLN A C 1
ATOM 710 O O . GLN A 1 92 ? -14.039 -20.625 -18.312 1 94.75 92 GLN A O 1
ATOM 715 N N . PHE A 1 93 ? -12.016 -19.688 -18.141 1 97.44 93 PHE A N 1
ATOM 716 C CA . PHE A 1 93 ? -12.562 -18.344 -18.203 1 97.44 93 PHE A CA 1
ATOM 717 C C . PHE A 1 93 ? -11.859 -17.516 -19.281 1 97.44 93 PHE A C 1
ATOM 719 O O . PHE A 1 93 ? -10.664 -17.688 -19.516 1 97.44 93 PHE A O 1
ATOM 726 N N . GLN A 1 94 ? -12.641 -16.719 -19.844 1 97.5 94 GLN A N 1
ATOM 727 C CA . GLN A 1 94 ? -12.094 -15.68 -20.719 1 97.5 94 GLN A CA 1
ATOM 728 C C . GLN A 1 94 ? -12.023 -14.336 -20.016 1 97.5 94 GLN A C 1
ATOM 730 O O . GLN A 1 94 ? -13.039 -13.812 -19.562 1 97.5 94 GLN A O 1
ATOM 735 N N . VAL A 1 95 ? -10.82 -13.875 -19.891 1 97.19 95 VAL A N 1
ATOM 736 C CA . VAL A 1 95 ? -10.602 -12.641 -19.141 1 97.19 95 VAL A CA 1
ATOM 737 C C . VAL A 1 95 ? -10.188 -11.523 -20.094 1 97.19 95 VAL A C 1
ATOM 739 O O . VAL A 1 95 ? -9.242 -11.68 -20.875 1 97.19 95 VAL A O 1
ATOM 742 N N . SER A 1 96 ? -10.938 -10.469 -20.031 1 96.88 96 SER A N 1
ATOM 743 C CA . SER A 1 96 ? -10.586 -9.258 -20.781 1 96.88 96 SER A CA 1
ATOM 744 C C . SER A 1 96 ? -9.867 -8.25 -19.891 1 96.88 96 SER A C 1
ATOM 746 O O . SER A 1 96 ? -10.414 -7.809 -18.875 1 96.88 96 SER A O 1
ATOM 748 N N . ALA A 1 97 ? -8.641 -7.977 -20.25 1 95.62 97 ALA A N 1
ATOM 749 C CA . ALA A 1 97 ? -7.848 -7.02 -19.484 1 95.62 97 ALA A CA 1
ATOM 750 C C . ALA A 1 97 ? -7.547 -5.773 -20.312 1 95.62 97 ALA A C 1
ATOM 752 O O . ALA A 1 97 ? -7.168 -5.871 -21.484 1 95.62 97 ALA A O 1
ATOM 753 N N . ALA A 1 98 ? -7.77 -4.633 -19.688 1 93.81 98 ALA A N 1
ATOM 754 C CA . ALA A 1 98 ? -7.512 -3.357 -20.344 1 93.81 98 ALA A CA 1
ATOM 755 C C . ALA A 1 98 ? -6.691 -2.43 -19.453 1 93.81 98 ALA A C 1
ATOM 757 O O . ALA A 1 98 ? -6.805 -2.484 -18.219 1 93.81 98 ALA A O 1
ATOM 758 N N . ALA A 1 99 ? -5.816 -1.714 -20.031 1 88.44 99 ALA A N 1
ATOM 759 C CA . ALA A 1 99 ? -5.027 -0.698 -19.344 1 88.44 99 ALA A CA 1
ATOM 760 C C . ALA A 1 99 ? -5.078 0.634 -20.078 1 88.44 99 ALA A C 1
ATOM 762 O O . ALA A 1 99 ? -5.465 0.686 -21.25 1 88.44 99 ALA A O 1
ATOM 763 N N . PRO A 1 100 ? -4.777 1.687 -19.281 1 80.62 100 PRO A N 1
ATOM 764 C CA . PRO A 1 100 ? -4.758 2.977 -19.969 1 80.62 100 PRO A CA 1
ATOM 765 C C . PRO A 1 100 ? -3.805 2.99 -21.156 1 80.62 100 PRO A C 1
ATOM 767 O O . PRO A 1 100 ? -2.627 2.646 -21.016 1 80.62 100 PRO A O 1
ATOM 770 N N . GLY A 1 101 ? -4.227 3.346 -22.297 1 78.5 101 GLY A N 1
ATOM 771 C CA . GLY A 1 101 ? -3.41 3.424 -23.484 1 78.5 101 GLY A CA 1
ATOM 772 C C . GLY A 1 101 ? -3.357 2.121 -24.266 1 78.5 101 GLY A C 1
ATOM 773 O O . GLY A 1 101 ? -2.832 2.074 -25.375 1 78.5 101 GLY A O 1
ATOM 774 N N . VAL A 1 102 ? -3.668 1.098 -23.531 1 78.69 102 VAL A N 1
ATOM 775 C CA . VAL A 1 102 ? -3.674 -0.21 -24.188 1 78.69 102 VAL A CA 1
ATOM 776 C C . VAL A 1 102 ? -5.109 -0.724 -24.297 1 78.69 102 VAL A C 1
ATOM 778 O O . VAL A 1 102 ? -5.887 -0.625 -23.344 1 78.69 102 VAL A O 1
ATOM 781 N N . GLY A 1 103 ? -5.609 -0.993 -25.406 1 82.12 103 GLY A N 1
ATOM 782 C CA . GLY A 1 103 ? -6.941 -1.549 -25.578 1 82.12 103 GLY A CA 1
ATOM 783 C C . GLY A 1 103 ? -7.152 -2.846 -24.828 1 82.12 103 GLY A C 1
ATOM 784 O O . GLY A 1 103 ? -6.242 -3.332 -24.156 1 82.12 103 GLY A O 1
ATOM 785 N N . ALA A 1 104 ? -8.312 -3.309 -24.891 1 90.62 104 ALA A N 1
ATOM 786 C CA . ALA A 1 104 ? -8.695 -4.539 -24.203 1 90.62 104 ALA A CA 1
ATOM 787 C C . ALA A 1 104 ? -8.133 -5.766 -24.906 1 90.62 104 ALA A C 1
ATOM 789 O O . ALA A 1 104 ? -8.219 -5.871 -26.141 1 90.62 104 ALA A O 1
ATOM 790 N N . LYS A 1 105 ? -7.465 -6.559 -24.172 1 93.94 105 LYS A N 1
ATOM 791 C CA . LYS A 1 105 ? -6.961 -7.832 -24.672 1 93.94 105 LYS A CA 1
ATOM 792 C C . LYS A 1 105 ? -7.609 -9.008 -23.953 1 93.94 105 LYS A C 1
ATOM 794 O O . LYS A 1 105 ? -7.98 -8.891 -22.781 1 93.94 105 LYS A O 1
ATOM 799 N N . GLN A 1 106 ? -7.672 -10.094 -24.672 1 95.5 106 GLN A N 1
ATOM 800 C CA . GLN A 1 106 ? -8.359 -11.25 -24.109 1 95.5 106 GLN A CA 1
ATOM 801 C C . GLN A 1 106 ? -7.371 -12.367 -23.781 1 95.5 106 GLN A C 1
ATOM 803 O O . GLN A 1 106 ? -6.441 -12.633 -24.547 1 95.5 106 GLN A O 1
ATOM 808 N N . TYR A 1 107 ? -7.609 -12.93 -22.656 1 96 107 TYR A N 1
ATOM 809 C CA . TYR A 1 107 ? -6.773 -14.023 -22.172 1 96 107 TYR A CA 1
ATOM 810 C C . TYR A 1 107 ? -7.629 -15.18 -21.656 1 96 107 TYR A C 1
ATOM 812 O O . TYR A 1 107 ? -8.695 -14.953 -21.078 1 96 107 TYR A O 1
ATOM 820 N N . VAL A 1 108 ? -7.156 -16.375 -21.891 1 96.62 108 VAL A N 1
ATOM 821 C CA . VAL A 1 108 ? -7.832 -17.547 -21.344 1 96.62 108 VAL A CA 1
ATOM 822 C C . VAL A 1 108 ? -7.141 -17.984 -20.062 1 96.62 108 VAL A C 1
ATOM 824 O O . VAL A 1 108 ? -5.93 -18.219 -20.047 1 96.62 108 VAL A O 1
ATOM 827 N N . LEU A 1 109 ? -7.891 -18.047 -19.047 1 96.56 109 LEU A N 1
ATOM 828 C CA . LEU A 1 109 ? -7.344 -18.438 -17.75 1 96.56 109 LEU A CA 1
ATOM 829 C C . LEU A 1 109 ? -8.031 -19.703 -17.234 1 96.56 109 LEU A C 1
ATOM 831 O O . LEU A 1 109 ? -9.227 -19.891 -17.453 1 96.56 109 LEU A O 1
ATOM 835 N N . TYR A 1 110 ? -7.262 -20.5 -16.609 1 95.56 110 TYR A N 1
ATOM 836 C CA . TYR A 1 110 ? -7.77 -21.672 -15.914 1 95.56 110 TYR A CA 1
ATOM 837 C C . TYR A 1 110 ? -7.668 -21.516 -14.406 1 95.56 110 TYR A C 1
ATOM 839 O O . TYR A 1 110 ? -6.727 -20.891 -13.906 1 95.56 110 TYR A O 1
ATOM 847 N N . GLY A 1 111 ? -8.617 -22.016 -13.672 1 94.75 111 GLY A N 1
ATOM 848 C CA . GLY A 1 111 ? -8.594 -21.969 -12.219 1 94.75 111 GLY A CA 1
ATOM 849 C C . GLY A 1 111 ? -9.836 -21.328 -11.625 1 94.75 111 GLY A C 1
ATOM 850 O O . GLY A 1 111 ? -10.883 -21.266 -12.281 1 94.75 111 GLY A O 1
ATOM 851 N N . ASP A 1 112 ? -9.734 -20.906 -10.344 1 95.62 112 ASP A N 1
ATOM 852 C CA . ASP A 1 112 ? -10.875 -20.297 -9.672 1 95.62 112 ASP A CA 1
ATOM 853 C C . ASP A 1 112 ? -10.539 -18.875 -9.227 1 95.62 112 ASP A C 1
ATOM 855 O O . ASP A 1 112 ? -11.398 -18.156 -8.695 1 95.62 112 ASP A O 1
ATOM 859 N N . GLN A 1 113 ? -9.297 -18.484 -9.453 1 96.88 113 GLN A N 1
ATOM 860 C CA . GLN A 1 113 ? -8.852 -17.125 -9.164 1 96.88 113 GLN A CA 1
ATOM 861 C C . GLN A 1 113 ? -7.922 -16.609 -10.25 1 96.88 113 GLN A C 1
ATOM 863 O O . GLN A 1 113 ? -7.402 -17.391 -11.055 1 96.88 113 GLN A O 1
ATOM 868 N N . TRP A 1 114 ? -7.879 -15.336 -10.344 1 97.31 114 TRP A N 1
ATOM 869 C CA . TRP A 1 114 ? -6.93 -14.695 -11.258 1 97.31 114 TRP A CA 1
ATOM 870 C C . TRP A 1 114 ? -5.957 -13.805 -10.492 1 97.31 114 TRP A C 1
ATOM 872 O O . TRP A 1 114 ? -6.262 -13.352 -9.383 1 97.31 114 TRP A O 1
ATOM 882 N N . GLN A 1 115 ? -4.773 -13.641 -11.039 1 97.19 115 GLN A N 1
ATOM 883 C CA . GLN A 1 115 ? -3.723 -12.844 -10.422 1 97.19 115 GLN A CA 1
ATOM 884 C C . GLN A 1 115 ? -2.99 -12 -11.461 1 97.19 115 GLN A C 1
ATOM 886 O O . GLN A 1 115 ? -2.729 -12.461 -12.578 1 97.19 115 GLN A O 1
ATOM 891 N N . ILE A 1 116 ? -2.732 -10.812 -11.078 1 96.25 116 ILE A N 1
ATOM 892 C CA . ILE A 1 116 ? -1.934 -9.93 -11.914 1 96.25 116 ILE A CA 1
ATOM 893 C C . ILE A 1 116 ? -0.668 -9.508 -11.164 1 96.25 116 ILE A C 1
ATOM 895 O O . ILE A 1 116 ? -0.718 -9.195 -9.977 1 96.25 116 ILE A O 1
ATOM 899 N N . ASP A 1 117 ? 0.448 -9.562 -11.844 1 95.5 117 ASP A N 1
ATOM 900 C CA . ASP A 1 117 ? 1.747 -9.25 -11.258 1 95.5 117 ASP A CA 1
ATOM 901 C C . ASP A 1 117 ? 2.35 -7.996 -11.883 1 95.5 117 ASP A C 1
ATOM 903 O O . ASP A 1 117 ? 2.189 -7.758 -13.078 1 95.5 117 ASP A O 1
ATOM 907 N N . ALA A 1 118 ? 3.031 -7.301 -11.055 1 93.25 118 ALA A N 1
ATOM 908 C CA . ALA A 1 118 ? 3.756 -6.125 -11.531 1 93.25 118 ALA A CA 1
ATOM 909 C C . ALA A 1 118 ? 5.074 -5.953 -10.781 1 93.25 118 ALA A C 1
ATOM 911 O O . ALA A 1 118 ? 5.172 -6.273 -9.594 1 93.25 118 ALA A O 1
ATOM 912 N N . ARG A 1 119 ? 6.039 -5.512 -11.484 1 91.81 119 ARG A N 1
ATOM 913 C CA . ARG A 1 119 ? 7.27 -5.043 -10.867 1 91.81 119 ARG A CA 1
ATOM 914 C C . ARG A 1 119 ? 7.168 -3.566 -10.5 1 91.81 119 ARG A C 1
ATOM 916 O O . ARG A 1 119 ? 6.781 -2.74 -11.328 1 91.81 119 ARG A O 1
ATOM 923 N N . VAL A 1 120 ? 7.484 -3.357 -9.258 1 90.69 120 VAL A N 1
ATOM 924 C CA . VAL A 1 120 ? 7.238 -2.006 -8.766 1 90.69 120 VAL A CA 1
ATOM 925 C C . VAL A 1 120 ? 8.508 -1.447 -8.125 1 90.69 120 VAL A C 1
ATOM 927 O O . VAL A 1 120 ? 9.266 -2.184 -7.496 1 90.69 120 VAL A O 1
ATOM 930 N N . VAL A 1 121 ? 8.688 -0.191 -8.344 1 87 121 VAL A N 1
ATOM 931 C CA . VAL A 1 121 ? 9.742 0.554 -7.664 1 87 121 VAL A CA 1
ATOM 932 C C . VAL A 1 121 ? 9.133 1.482 -6.617 1 87 121 VAL A C 1
ATOM 934 O O . VAL A 1 121 ? 8.391 2.41 -6.957 1 87 121 VAL A O 1
ATOM 937 N N . ARG A 1 122 ? 9.422 1.146 -5.441 1 86.12 122 ARG A N 1
ATOM 938 C CA . ARG A 1 122 ? 8.914 1.948 -4.332 1 86.12 122 ARG A CA 1
ATOM 939 C C . ARG A 1 122 ? 9.898 3.053 -3.963 1 86.12 122 ARG A C 1
ATOM 941 O O . ARG A 1 122 ? 11.102 2.805 -3.836 1 86.12 122 ARG A O 1
ATOM 948 N N . TRP A 1 123 ? 9.352 4.211 -3.777 1 83.25 123 TRP A N 1
ATOM 949 C CA . TRP A 1 123 ? 10.172 5.363 -3.447 1 83.25 123 TRP A CA 1
ATOM 950 C C . TRP A 1 123 ? 10.305 5.527 -1.937 1 83.25 123 TRP A C 1
ATOM 952 O O . TRP A 1 123 ? 9.406 5.125 -1.186 1 83.25 123 TRP A O 1
ATOM 962 N N . ARG A 1 124 ? 11.375 6.094 -1.602 1 83.75 124 ARG A N 1
ATOM 963 C CA . ARG A 1 124 ? 11.523 6.465 -0.198 1 83.75 124 ARG A CA 1
ATOM 964 C C . ARG A 1 124 ? 10.617 7.633 0.162 1 83.75 124 ARG A C 1
ATOM 966 O O . ARG A 1 124 ? 10.078 8.305 -0.721 1 83.75 124 ARG A O 1
ATOM 973 N N . LEU A 1 125 ? 10.508 7.906 1.379 1 76.06 125 LEU A N 1
ATOM 974 C CA . LEU A 1 125 ? 9.539 8.859 1.911 1 76.06 125 LEU A CA 1
ATOM 975 C C . LEU A 1 125 ? 9.766 10.25 1.337 1 76.06 125 LEU A C 1
ATOM 977 O O . LEU A 1 125 ? 8.82 10.914 0.909 1 76.06 125 LEU A O 1
ATOM 981 N N . PRO A 1 126 ? 11.016 10.727 1.243 1 76.31 126 PRO A N 1
ATOM 982 C CA . PRO A 1 126 ? 11.211 12.078 0.706 1 76.31 126 PRO A CA 1
ATOM 983 C C . PRO A 1 126 ? 10.75 12.203 -0.745 1 76.31 126 PRO A C 1
ATOM 985 O O . PRO A 1 126 ? 10.172 13.227 -1.125 1 76.31 126 PRO A O 1
ATOM 988 N N . ALA A 1 127 ? 10.984 11.195 -1.481 1 77.62 127 ALA A N 1
ATOM 989 C CA . ALA A 1 127 ? 10.539 11.219 -2.873 1 77.62 127 ALA A CA 1
ATOM 990 C C . ALA A 1 127 ? 9.023 11.07 -2.969 1 77.62 127 ALA A C 1
ATOM 992 O O . ALA A 1 127 ? 8.383 11.703 -3.812 1 77.62 127 ALA A O 1
ATOM 993 N N . LEU A 1 128 ? 8.547 10.273 -2.031 1 75.5 128 LEU A N 1
ATOM 994 C CA . LEU A 1 128 ? 7.098 10.094 -1.994 1 75.5 128 LEU A CA 1
ATOM 995 C C . LEU A 1 128 ? 6.398 11.414 -1.661 1 75.5 128 LEU A C 1
ATOM 997 O O . LEU A 1 128 ? 5.402 11.766 -2.297 1 75.5 128 LEU A O 1
ATOM 1001 N N . MET A 1 129 ? 7.062 12.148 -0.808 1 74.12 129 MET A N 1
ATOM 1002 C CA . MET A 1 129 ? 6.48 13.406 -0.36 1 74.12 129 MET A CA 1
ATOM 1003 C C . MET A 1 129 ? 6.59 14.469 -1.444 1 74.12 129 MET A C 1
ATOM 1005 O O . MET A 1 129 ? 5.797 15.414 -1.477 1 74.12 129 MET A O 1
ATOM 1009 N N . ALA A 1 130 ? 7.531 14.211 -2.264 1 73.88 130 ALA A N 1
ATOM 1010 C CA . ALA A 1 130 ? 7.707 15.148 -3.367 1 73.88 130 ALA A CA 1
ATOM 1011 C C . ALA A 1 130 ? 6.676 14.906 -4.465 1 73.88 130 ALA A C 1
ATOM 1013 O O . ALA A 1 130 ? 6.547 15.711 -5.391 1 73.88 130 ALA A O 1
ATOM 1014 N N . GLY A 1 131 ? 5.957 13.797 -4.297 1 70.5 131 GLY A N 1
ATOM 1015 C CA . GLY A 1 131 ? 4.867 13.531 -5.227 1 70.5 131 GLY A CA 1
ATOM 1016 C C . GLY A 1 131 ? 5.266 12.609 -6.363 1 70.5 131 GLY A C 1
ATOM 1017 O O . GLY A 1 131 ? 4.621 12.586 -7.41 1 70.5 131 GLY A O 1
ATOM 1018 N N . VAL A 1 132 ? 6.289 11.961 -6.168 1 74.88 132 VAL A N 1
ATOM 1019 C CA . VAL A 1 132 ? 6.738 11.055 -7.219 1 74.88 132 VAL A CA 1
ATOM 1020 C C . VAL A 1 132 ? 5.902 9.773 -7.184 1 74.88 132 VAL A C 1
ATOM 1022 O O . VAL A 1 132 ? 5.805 9.117 -6.141 1 74.88 132 VAL A O 1
ATOM 1025 N N . SER A 1 133 ? 5.238 9.516 -8.219 1 77.69 133 SER A N 1
ATOM 1026 C CA . SER A 1 133 ? 4.434 8.305 -8.305 1 77.69 133 SER A CA 1
ATOM 1027 C C . SER A 1 133 ? 5.309 7.062 -8.453 1 77.69 133 SER A C 1
ATOM 1029 O O . SER A 1 133 ? 6.383 7.125 -9.062 1 77.69 133 SER A O 1
ATOM 1031 N N . PRO A 1 134 ? 4.812 5.969 -7.887 1 80.88 134 PRO A N 1
ATOM 1032 C CA . PRO A 1 134 ? 5.59 4.742 -8.07 1 80.88 134 PRO A CA 1
ATOM 1033 C C . PRO A 1 134 ? 5.668 4.305 -9.531 1 80.88 134 PRO A C 1
ATOM 1035 O O . PRO A 1 134 ? 4.754 4.586 -10.312 1 80.88 134 PRO A O 1
ATOM 1038 N N . LEU A 1 135 ? 6.812 3.766 -9.828 1 83.62 135 LEU A N 1
ATOM 1039 C CA . LEU A 1 135 ? 6.973 3.174 -11.148 1 83.62 135 LEU A CA 1
ATOM 1040 C C . LEU A 1 135 ? 6.574 1.702 -11.141 1 83.62 135 LEU A C 1
ATOM 1042 O O . LEU A 1 135 ? 6.875 0.98 -10.188 1 83.62 135 LEU A O 1
ATOM 1046 N N . TYR A 1 136 ? 5.82 1.346 -12.156 1 87.94 136 TYR A N 1
ATOM 1047 C CA . TYR A 1 136 ? 5.363 -0.04 -12.195 1 87.94 136 TYR A CA 1
ATOM 1048 C C . TYR A 1 136 ? 5.336 -0.565 -13.625 1 87.94 136 TYR A C 1
ATOM 1050 O O . TYR A 1 136 ? 5.262 0.214 -14.578 1 87.94 136 TYR A O 1
ATOM 1058 N N . ARG A 1 137 ? 5.535 -1.806 -13.75 1 89.06 137 ARG A N 1
ATOM 1059 C CA . ARG A 1 137 ? 5.363 -2.539 -15 1 89.06 137 ARG A CA 1
ATOM 1060 C C . ARG A 1 137 ? 4.57 -3.822 -14.781 1 89.06 137 ARG A C 1
ATOM 1062 O O . ARG A 1 137 ? 4.992 -4.699 -14.023 1 89.06 137 ARG A O 1
ATOM 1069 N N . LEU A 1 138 ? 3.43 -3.852 -15.414 1 90.62 138 LEU A N 1
ATOM 1070 C CA . LEU A 1 138 ? 2.666 -5.094 -15.352 1 90.62 138 LEU A CA 1
ATOM 1071 C C . LEU A 1 138 ? 3.398 -6.215 -16.078 1 90.62 138 LEU A C 1
ATOM 1073 O O . LEU A 1 138 ? 3.852 -6.035 -17.219 1 90.62 138 LEU A O 1
ATOM 1077 N N . GLU A 1 139 ? 3.49 -7.332 -15.438 1 90.75 139 GLU A N 1
ATOM 1078 C CA . GLU A 1 139 ? 4.34 -8.383 -15.992 1 90.75 139 GLU A CA 1
ATOM 1079 C C . GLU A 1 139 ? 3.506 -9.539 -16.531 1 90.75 139 GLU A C 1
ATOM 1081 O O . GLU A 1 139 ? 3.771 -10.055 -17.609 1 90.75 139 GLU A O 1
ATOM 1086 N N . ARG A 1 140 ? 2.602 -9.945 -15.781 1 94.19 140 ARG A N 1
ATOM 1087 C CA . ARG A 1 140 ? 1.896 -11.141 -16.234 1 94.19 140 ARG A CA 1
ATOM 1088 C C . ARG A 1 140 ? 0.522 -11.25 -15.586 1 94.19 140 ARG A C 1
ATOM 1090 O O . ARG A 1 140 ? 0.287 -10.672 -14.523 1 94.19 140 ARG A O 1
ATOM 1097 N N . LEU A 1 141 ? -0.361 -11.891 -16.281 1 95.19 141 LEU A N 1
ATOM 1098 C CA . LEU A 1 141 ? -1.699 -12.273 -15.844 1 95.19 141 LEU A CA 1
ATOM 1099 C C . LEU A 1 141 ? -1.839 -13.789 -15.789 1 95.19 141 LEU A C 1
ATOM 1101 O O . LEU A 1 141 ? -1.536 -14.477 -16.766 1 95.19 141 LEU A O 1
ATOM 1105 N N . SER A 1 142 ? -2.225 -14.266 -14.68 1 96.06 142 SER A N 1
ATOM 1106 C CA . SER A 1 142 ? -2.268 -15.719 -14.539 1 96.06 142 SER A CA 1
ATOM 1107 C C . SER A 1 142 ? -3.531 -16.172 -13.812 1 96.06 142 SER A C 1
ATOM 1109 O O . SER A 1 142 ? -4.152 -15.383 -13.094 1 96.06 142 SER A O 1
ATOM 1111 N N . GLY A 1 143 ? -3.92 -17.406 -14.188 1 95.38 143 GLY A N 1
ATOM 1112 C CA . GLY A 1 143 ? -4.938 -18.078 -13.391 1 95.38 143 GLY A CA 1
ATOM 1113 C C . GLY A 1 143 ? -4.367 -18.875 -12.234 1 95.38 143 GLY A C 1
ATOM 1114 O O . GLY A 1 143 ? -3.258 -19.406 -12.328 1 95.38 143 GLY A O 1
ATOM 1115 N N . ARG A 1 144 ? -5.117 -18.938 -11.211 1 94.31 144 ARG A N 1
ATOM 1116 C CA . ARG A 1 144 ? -4.641 -19.672 -10.039 1 94.31 144 ARG A CA 1
ATOM 1117 C C . ARG A 1 144 ? -5.773 -20.453 -9.391 1 94.31 144 ARG A C 1
ATOM 1119 O O . ARG A 1 144 ? -6.945 -20.266 -9.711 1 94.31 144 ARG A O 1
ATOM 1126 N N . TYR A 1 145 ? -5.312 -21.406 -8.57 1 94.19 145 TYR A N 1
ATOM 1127 C CA . TYR A 1 145 ? -6.246 -22.219 -7.797 1 94.19 145 TYR A CA 1
ATOM 1128 C C . TYR A 1 145 ? -6.16 -21.891 -6.312 1 94.19 145 TYR A C 1
ATOM 1130 O O . TYR A 1 145 ? -5.066 -21.812 -5.75 1 94.19 145 TYR A O 1
ATOM 1138 N N . SER A 1 146 ? -7.27 -21.703 -5.703 1 91.44 146 SER A N 1
ATOM 1139 C CA . SER A 1 146 ? -7.301 -21.391 -4.277 1 91.44 146 SER A CA 1
ATOM 1140 C C . SER A 1 146 ? -6.754 -22.547 -3.449 1 91.44 146 SER A C 1
ATOM 1142 O O . SER A 1 146 ? -6.121 -22.344 -2.414 1 91.44 146 SER A O 1
ATOM 1144 N N . ASP A 1 147 ? -7.016 -23.734 -3.895 1 90.31 147 ASP A N 1
ATOM 1145 C CA . ASP A 1 147 ? -6.508 -24.922 -3.236 1 90.31 147 ASP A CA 1
ATOM 1146 C C . ASP A 1 147 ? -5.055 -25.188 -3.621 1 90.31 147 ASP A C 1
ATOM 1148 O O . ASP A 1 147 ? -4.742 -25.375 -4.797 1 90.31 147 ASP A O 1
ATOM 1152 N N . ALA A 1 148 ? -4.258 -25.266 -2.613 1 87 148 ALA A N 1
ATOM 1153 C CA . ALA A 1 148 ? -2.822 -25.422 -2.85 1 87 148 ALA A CA 1
ATOM 1154 C C . ALA A 1 148 ? -2.52 -26.734 -3.578 1 87 148 ALA A C 1
ATOM 1156 O O . ALA A 1 148 ? -1.637 -26.781 -4.438 1 87 148 ALA A O 1
ATOM 1157 N N . ALA A 1 149 ? -3.203 -27.828 -3.211 1 87.25 149 ALA A N 1
ATOM 1158 C CA . ALA A 1 149 ? -2.979 -29.125 -3.844 1 87.25 149 ALA A CA 1
ATOM 1159 C C . ALA A 1 149 ? -3.35 -29.078 -5.324 1 87.25 149 ALA A C 1
ATOM 1161 O O . ALA A 1 149 ? -2.621 -29.609 -6.168 1 87.25 149 ALA A O 1
ATOM 1162 N N . ARG A 1 150 ? -4.422 -28.406 -5.629 1 89.19 150 ARG A N 1
ATOM 1163 C CA . ARG A 1 150 ? -4.844 -28.266 -7.016 1 89.19 150 ARG A CA 1
ATOM 1164 C C . ARG A 1 150 ? -3.883 -27.359 -7.789 1 89.19 150 ARG A C 1
ATOM 1166 O O . ARG A 1 150 ? -3.602 -27.609 -8.961 1 89.19 150 ARG A O 1
ATOM 1173 N N . GLU A 1 151 ? -3.412 -26.344 -7.121 1 88.88 151 GLU A N 1
ATOM 1174 C CA . GLU A 1 151 ? -2.459 -25.438 -7.738 1 88.88 151 GLU A CA 1
ATOM 1175 C C . GLU A 1 151 ? -1.181 -26.156 -8.148 1 88.88 151 GLU A C 1
ATOM 1177 O O . GLU A 1 151 ? -0.539 -25.781 -9.133 1 88.88 151 GLU A O 1
ATOM 1182 N N . ALA A 1 152 ? -0.824 -27.188 -7.41 1 84.62 152 ALA A N 1
ATOM 1183 C CA . ALA A 1 152 ? 0.427 -27.906 -7.664 1 84.62 152 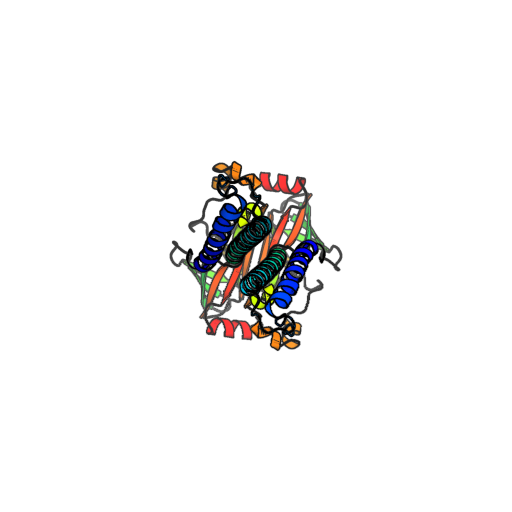ALA A CA 1
ATOM 1184 C C . ALA A 1 152 ? 0.283 -28.859 -8.844 1 84.62 152 ALA A C 1
ATOM 1186 O O . ALA A 1 152 ? 1.271 -29.203 -9.492 1 84.62 152 ALA A O 1
ATOM 1187 N N . SER A 1 153 ? -1.024 -29.266 -9.188 1 86.06 153 SER A N 1
ATOM 1188 C CA . SER A 1 153 ? -1.151 -30.359 -10.148 1 86.06 153 SER A CA 1
ATOM 1189 C C . SER A 1 153 ? -2.049 -29.969 -11.32 1 86.06 153 SER A C 1
ATOM 1191 O O . SER A 1 153 ? -1.951 -30.547 -12.398 1 86.06 153 SER A O 1
ATOM 1193 N N . ALA A 1 154 ? -2.873 -29 -11.141 1 88.94 154 ALA A N 1
ATOM 1194 C CA . ALA A 1 154 ? -3.867 -28.672 -12.164 1 88.94 154 ALA A CA 1
ATOM 1195 C C . ALA A 1 154 ? -3.244 -27.859 -13.289 1 88.94 154 ALA A C 1
ATOM 1197 O O . ALA A 1 154 ? -2.076 -27.469 -13.211 1 88.94 154 ALA A O 1
ATOM 1198 N N . THR A 1 155 ? -4.078 -27.688 -14.344 1 89.06 155 THR A N 1
ATOM 1199 C CA . THR A 1 155 ? -3.617 -26.969 -15.523 1 89.06 155 THR A CA 1
ATOM 1200 C C . THR A 1 155 ? -3.35 -25.5 -15.188 1 89.06 155 THR A C 1
ATOM 1202 O O . THR A 1 155 ? -4.176 -24.844 -14.555 1 89.06 155 THR A O 1
ATOM 1205 N N . ARG A 1 156 ? -2.211 -25.016 -15.719 1 89.5 156 ARG A N 1
ATOM 1206 C CA . ARG A 1 156 ? -1.816 -23.641 -15.43 1 89.5 156 ARG A CA 1
ATOM 1207 C C . ARG A 1 156 ? -2.033 -22.75 -16.641 1 89.5 156 ARG A C 1
ATOM 1209 O O . ARG A 1 156 ? -1.964 -23.203 -17.781 1 89.5 156 ARG A O 1
ATOM 1216 N N . SER A 1 157 ? -2.352 -21.531 -16.359 1 92.88 157 SER A N 1
ATOM 1217 C CA . SER A 1 157 ? -2.469 -20.5 -17.391 1 92.88 157 SER A CA 1
ATOM 1218 C C . SER A 1 157 ? -1.716 -19.234 -16.984 1 92.88 157 SER A C 1
ATOM 1220 O O . SER A 1 157 ? -2.047 -18.594 -15.984 1 92.88 157 SER A O 1
ATOM 1222 N N . VAL A 1 158 ? -0.708 -18.906 -17.719 1 94 158 VAL A N 1
ATOM 1223 C CA . VAL A 1 158 ? 0.116 -17.734 -17.469 1 94 158 VAL A CA 1
ATOM 1224 C C . VAL A 1 158 ? 0.335 -16.969 -18.766 1 94 158 VAL A C 1
ATOM 1226 O O . VAL A 1 158 ? 0.749 -17.547 -19.781 1 94 158 VAL A O 1
ATOM 1229 N N . HIS A 1 159 ? 0.009 -15.758 -18.766 1 93.94 159 HIS A N 1
ATOM 1230 C CA . HIS A 1 159 ? 0.189 -14.898 -19.922 1 93.94 159 HIS A CA 1
ATOM 1231 C C . HIS A 1 159 ? 1.095 -13.719 -19.609 1 93.94 159 HIS A C 1
ATOM 1233 O O . HIS A 1 159 ? 0.803 -12.938 -18.688 1 93.94 159 HIS A O 1
ATOM 1239 N N . ALA A 1 160 ? 2.135 -13.562 -20.359 1 92.06 160 ALA A N 1
ATOM 1240 C CA . ALA A 1 160 ? 3.02 -12.406 -20.203 1 92.06 160 ALA A CA 1
ATOM 1241 C C . ALA A 1 160 ? 2.373 -11.148 -20.766 1 92.06 160 ALA A C 1
ATOM 1243 O O . ALA A 1 160 ? 1.706 -11.188 -21.812 1 92.06 160 ALA A O 1
ATOM 1244 N N . LEU A 1 161 ? 2.568 -10.078 -20.047 1 88.62 161 LEU A N 1
ATOM 1245 C CA . LEU A 1 161 ? 2.025 -8.797 -20.5 1 88.62 161 LEU A CA 1
ATOM 1246 C C . LEU A 1 161 ? 3.123 -7.91 -21.078 1 88.62 161 LEU A C 1
ATOM 1248 O O . LEU A 1 161 ? 3.137 -6.699 -20.844 1 88.62 161 LEU A O 1
ATOM 1252 N N . ASP A 1 162 ? 3.988 -8.406 -21.703 1 79.75 162 ASP A N 1
ATOM 1253 C CA . ASP A 1 162 ? 5.141 -7.699 -22.266 1 79.75 162 ASP A CA 1
ATOM 1254 C C . ASP A 1 162 ? 4.703 -6.656 -23.281 1 79.75 162 ASP A C 1
ATOM 1256 O O . ASP A 1 162 ? 5.414 -5.68 -23.531 1 79.75 162 ASP A O 1
ATOM 1260 N N . ASP A 1 163 ? 3.633 -6.84 -23.859 1 76.38 163 ASP A N 1
ATOM 1261 C CA . ASP A 1 163 ? 3.166 -5.945 -24.906 1 76.38 163 ASP A CA 1
ATOM 1262 C C . ASP A 1 163 ? 2.457 -4.727 -24.328 1 76.38 163 ASP A C 1
ATOM 1264 O O . ASP A 1 163 ? 1.986 -3.861 -25.062 1 76.38 163 ASP A O 1
ATOM 1268 N N . TRP A 1 164 ? 2.428 -4.688 -23.109 1 74.69 164 TRP A N 1
ATOM 1269 C CA . TRP A 1 164 ? 1.773 -3.553 -22.469 1 74.69 164 TRP A CA 1
ATOM 1270 C C . TRP A 1 164 ? 2.752 -2.4 -22.266 1 74.69 164 TRP A C 1
ATOM 1272 O O . TRP A 1 164 ? 3.945 -2.623 -22.047 1 74.69 164 TRP A O 1
ATOM 1282 N N . PRO A 1 165 ? 2.186 -1.146 -22.531 1 65.25 165 PRO A N 1
ATOM 1283 C CA . PRO A 1 165 ? 3.064 0.012 -22.359 1 65.25 165 PRO A CA 1
ATOM 1284 C C . PRO A 1 165 ? 3.555 0.174 -20.922 1 65.25 165 PRO A C 1
ATOM 1286 O O . PRO A 1 165 ? 2.77 0.039 -19.984 1 65.25 165 PRO A O 1
ATOM 1289 N N . ALA A 1 166 ? 4.773 0.031 -20.641 1 65.56 166 ALA A N 1
ATOM 1290 C CA . ALA A 1 166 ? 5.297 0.311 -19.297 1 65.56 166 ALA A CA 1
ATOM 1291 C C . ALA A 1 166 ? 6.688 0.936 -19.375 1 65.56 166 ALA A C 1
ATOM 1293 O O . ALA A 1 166 ? 7.434 0.692 -20.328 1 65.56 166 ALA A O 1
ATOM 1294 N N . PRO A 1 167 ? 6.82 1.943 -18.422 1 62.16 167 PRO A N 1
ATOM 1295 C CA . PRO A 1 167 ? 8.188 2.457 -18.391 1 62.16 167 PRO A CA 1
ATOM 1296 C C . PRO A 1 167 ? 9.227 1.365 -18.125 1 62.16 167 PRO A C 1
ATOM 1298 O O . PRO A 1 167 ? 8.945 0.399 -17.422 1 62.16 167 PRO A O 1
ATOM 1301 N N . ASP A 1 168 ? 10.125 1.212 -19 1 60.03 168 ASP A N 1
ATOM 1302 C CA . ASP A 1 168 ? 11.195 0.252 -18.75 1 60.03 168 ASP A CA 1
ATOM 1303 C C . ASP A 1 168 ? 11.992 0.637 -17.5 1 60.03 168 ASP A C 1
ATOM 1305 O O . ASP A 1 168 ? 12.781 1.582 -17.531 1 60.03 168 ASP A O 1
ATOM 1309 N N . LEU A 1 169 ? 11.656 0.053 -16.391 1 61.75 169 LEU A N 1
ATOM 1310 C CA . LEU A 1 169 ? 12.289 0.354 -15.117 1 61.75 169 LEU A CA 1
ATOM 1311 C C . LEU A 1 169 ? 13.805 0.208 -15.219 1 61.75 169 LEU A C 1
ATOM 1313 O O . LEU A 1 169 ? 14.547 0.994 -14.625 1 61.75 169 LEU A O 1
ATOM 1317 N N . GLY A 1 170 ? 14.234 -0.745 -16 1 58.66 170 GLY A N 1
ATOM 1318 C CA . GLY A 1 170 ? 15.656 -0.943 -16.188 1 58.66 170 GLY A CA 1
ATOM 1319 C C . GLY A 1 170 ? 16.328 0.217 -16.906 1 58.66 170 GLY A C 1
ATOM 1320 O O . GLY A 1 170 ? 17.406 0.669 -16.484 1 58.66 170 GLY A O 1
ATOM 1321 N N . SER A 1 171 ? 15.656 0.636 -17.859 1 59.69 171 SER A N 1
ATOM 1322 C CA . SER A 1 171 ? 16.219 1.749 -18.609 1 59.69 171 SER A CA 1
ATOM 1323 C C . SER A 1 171 ? 16.203 3.035 -17.797 1 59.69 171 SER A C 1
ATOM 1325 O O . SER A 1 171 ? 17.109 3.857 -17.906 1 59.69 171 SER A O 1
ATOM 1327 N N . LEU A 1 172 ? 15.195 3.145 -17 1 61.97 172 LEU A N 1
ATOM 1328 C CA . LEU A 1 172 ? 15.117 4.344 -16.172 1 61.97 172 LEU A CA 1
ATOM 1329 C C . LEU A 1 172 ? 16.266 4.387 -15.164 1 61.97 172 LEU A C 1
ATOM 1331 O O . LEU A 1 172 ? 16.812 5.457 -14.891 1 61.97 172 LEU A O 1
ATOM 1335 N N . LYS A 1 173 ? 16.609 3.203 -14.664 1 62.06 173 LYS A N 1
ATOM 1336 C CA . LYS A 1 173 ? 17.734 3.088 -13.75 1 62.06 173 LYS A CA 1
ATOM 1337 C C . LYS A 1 173 ? 19.031 3.564 -14.414 1 62.06 173 LYS A C 1
ATOM 1339 O O . LYS A 1 173 ? 19.875 4.195 -13.766 1 62.06 173 LYS A O 1
ATOM 1344 N N . GLN A 1 174 ? 19.016 3.234 -15.664 1 59.41 174 GLN A N 1
ATOM 1345 C CA . GLN A 1 174 ? 20.219 3.592 -16.406 1 59.41 174 GLN A CA 1
ATOM 1346 C C . GLN A 1 174 ? 20.234 5.078 -16.75 1 59.41 174 GLN A C 1
ATOM 1348 O O . GLN A 1 174 ? 21.281 5.723 -16.703 1 59.41 174 GLN A O 1
ATOM 1353 N N . SER A 1 175 ? 19.078 5.562 -16.984 1 60.22 175 SER A N 1
ATOM 1354 C CA . SER A 1 175 ? 18.984 6.934 -17.484 1 60.22 175 SER A CA 1
ATOM 1355 C C . SER A 1 175 ? 19 7.941 -16.328 1 60.22 175 SER A C 1
ATOM 1357 O O . SER A 1 175 ? 19.438 9.078 -16.5 1 60.22 175 SER A O 1
ATOM 1359 N N . PHE A 1 176 ? 18.516 7.453 -15.258 1 62.22 176 PHE A N 1
ATOM 1360 C CA . PHE A 1 176 ? 18.453 8.391 -14.141 1 62.22 176 PHE A CA 1
ATOM 1361 C C . PHE A 1 176 ? 19.125 7.793 -12.906 1 62.22 176 PHE A C 1
ATOM 1363 O O . PHE A 1 176 ? 18.469 7.52 -11.906 1 62.22 176 PHE A O 1
ATOM 1370 N N . PRO A 1 177 ? 20.469 7.691 -12.977 1 59.53 177 PRO A N 1
ATOM 1371 C CA . PRO A 1 177 ? 21.219 7.066 -11.891 1 59.53 177 PRO A CA 1
ATOM 1372 C C . PRO A 1 177 ? 21.062 7.797 -10.562 1 59.53 177 PRO A C 1
ATOM 1374 O O . PRO A 1 177 ? 21.219 7.188 -9.5 1 59.53 177 PRO A O 1
ATOM 1377 N N . ASN A 1 178 ? 20.75 9.109 -10.703 1 60.53 178 ASN A N 1
ATOM 1378 C CA . ASN A 1 178 ? 20.719 9.914 -9.492 1 60.53 178 ASN A CA 1
ATOM 1379 C C . ASN A 1 178 ? 19.438 9.688 -8.703 1 60.53 178 ASN A C 1
ATOM 1381 O O . ASN A 1 178 ? 19.25 10.266 -7.633 1 60.53 178 ASN A O 1
ATOM 1385 N N . TRP A 1 179 ? 18.609 8.922 -9.297 1 59.38 179 TRP A N 1
ATOM 1386 C CA . TRP A 1 179 ? 17.344 8.711 -8.586 1 59.38 179 TRP A CA 1
ATOM 1387 C C . TRP A 1 179 ? 17.484 7.582 -7.574 1 59.38 179 TRP A C 1
ATOM 1389 O O . TRP A 1 179 ? 16.641 7.434 -6.684 1 59.38 179 TRP A O 1
ATOM 1399 N N . PHE A 1 180 ? 18.625 6.98 -7.547 1 63.81 180 PHE A N 1
ATOM 1400 C CA . PHE A 1 180 ? 18.875 5.734 -6.836 1 63.81 180 PHE A CA 1
ATOM 1401 C C . PHE A 1 180 ? 18.766 5.938 -5.328 1 63.81 180 PHE A C 1
ATOM 1403 O O . PHE A 1 180 ? 18.172 5.113 -4.629 1 63.81 180 PHE A O 1
ATOM 1410 N N . PRO A 1 181 ? 19.203 7.16 -5.02 1 68.62 181 PRO A N 1
ATOM 1411 C CA . PRO A 1 181 ? 19.156 7.27 -3.561 1 68.62 181 PRO A CA 1
ATOM 1412 C C . PRO A 1 181 ? 17.719 7.395 -3.033 1 68.62 181 PRO A C 1
ATOM 1414 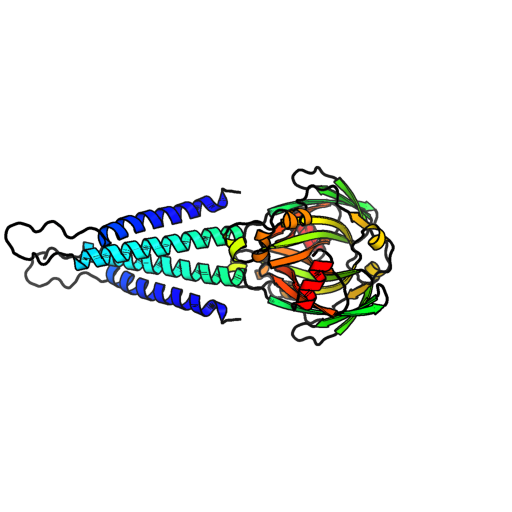O O . PRO A 1 181 ? 17.484 7.191 -1.841 1 68.62 181 PRO A O 1
ATOM 1417 N N . PHE A 1 182 ? 16.828 7.559 -3.977 1 78.25 182 PHE A N 1
ATOM 1418 C CA . PHE A 1 182 ? 15.469 7.793 -3.521 1 78.25 182 PHE A CA 1
ATOM 1419 C C . PHE A 1 182 ? 14.602 6.551 -3.727 1 78.25 182 PHE A C 1
ATOM 1421 O O . PHE A 1 182 ? 13.43 6.535 -3.354 1 78.25 182 PHE A O 1
ATOM 1428 N N . VAL A 1 183 ? 15.227 5.598 -4.258 1 78.88 183 VAL A N 1
ATOM 1429 C CA . VAL A 1 183 ? 14.516 4.336 -4.441 1 78.88 183 VAL A CA 1
ATOM 1430 C C . VAL A 1 183 ? 14.594 3.51 -3.16 1 78.88 183 VAL A C 1
ATOM 1432 O O . VAL A 1 183 ? 15.672 3.326 -2.594 1 78.88 183 VAL A O 1
ATOM 1435 N N . ASP A 1 184 ? 13.508 3.182 -2.664 1 78.06 184 ASP A N 1
ATOM 1436 C CA . ASP A 1 184 ? 13.484 2.314 -1.489 1 78.06 184 ASP A CA 1
ATOM 1437 C C . ASP A 1 184 ? 13.766 0.864 -1.871 1 78.06 184 ASP A C 1
ATOM 1439 O O . ASP A 1 184 ? 14.766 0.286 -1.437 1 78.06 184 ASP A O 1
ATOM 1443 N N . VAL A 1 185 ? 12.938 0.326 -2.65 1 79.44 185 VAL A N 1
ATOM 1444 C CA . VAL A 1 185 ? 13.102 -1.076 -3.018 1 79.44 185 VAL A CA 1
ATOM 1445 C C . VAL A 1 185 ? 12.336 -1.365 -4.309 1 79.44 185 VAL A C 1
ATOM 1447 O O . VAL A 1 185 ? 11.383 -0.661 -4.641 1 79.44 185 VAL A O 1
ATOM 1450 N N . GLN A 1 186 ? 12.914 -2.266 -4.996 1 86.12 186 GLN A N 1
ATOM 1451 C CA . GLN A 1 186 ? 12.18 -2.869 -6.102 1 86.12 186 GLN A CA 1
ATOM 1452 C C . GLN A 1 186 ? 11.664 -4.254 -5.73 1 86.12 186 GLN A C 1
ATOM 1454 O O . GLN A 1 186 ? 12.43 -5.109 -5.277 1 86.12 186 GLN A O 1
ATOM 1459 N N . PHE A 1 187 ? 10.422 -4.48 -5.879 1 91 187 PHE A N 1
ATOM 1460 C CA . PHE A 1 187 ? 9.836 -5.766 -5.523 1 91 187 PHE A CA 1
ATOM 1461 C C . PHE A 1 187 ? 8.695 -6.121 -6.469 1 91 187 PHE A C 1
ATOM 1463 O O . PHE A 1 187 ? 8.273 -5.293 -7.277 1 91 187 PHE A O 1
ATOM 1470 N N . GLY A 1 188 ? 8.359 -7.344 -6.375 1 93.75 188 GLY A N 1
ATOM 1471 C CA . GLY A 1 188 ? 7.195 -7.785 -7.129 1 93.75 188 GLY A CA 1
ATOM 1472 C C . GLY A 1 188 ? 5.914 -7.754 -6.32 1 93.75 188 GLY A C 1
ATOM 1473 O O . GLY A 1 188 ? 5.871 -8.25 -5.195 1 93.75 188 GLY A O 1
ATOM 1474 N N . SER A 1 189 ? 4.949 -7.105 -6.883 1 95.56 189 SER A N 1
ATOM 1475 C CA . SER A 1 189 ? 3.629 -7.047 -6.262 1 95.56 189 SER A CA 1
ATOM 1476 C C . SER A 1 189 ? 2.59 -7.789 -7.094 1 95.56 189 SER A C 1
ATOM 1478 O O . SER A 1 189 ? 2.609 -7.719 -8.328 1 95.56 189 SER A O 1
ATOM 1480 N N . ALA A 1 190 ? 1.772 -8.469 -6.41 1 96.81 190 ALA A N 1
ATOM 1481 C CA . ALA A 1 190 ? 0.691 -9.18 -7.094 1 96.81 190 ALA A CA 1
ATOM 1482 C C . ALA A 1 190 ? -0.622 -9.039 -6.328 1 96.81 190 ALA A C 1
ATOM 1484 O O . ALA A 1 190 ? -0.621 -8.852 -5.109 1 96.81 190 ALA A O 1
ATOM 1485 N N . ALA A 1 191 ? -1.626 -9.047 -7.031 1 97.25 191 ALA A N 1
ATOM 1486 C CA . ALA A 1 191 ? -2.975 -9.031 -6.473 1 97.25 191 ALA A CA 1
ATOM 1487 C C . ALA A 1 191 ? -3.857 -10.078 -7.137 1 97.25 191 ALA A C 1
ATOM 1489 O O . ALA A 1 191 ? -3.723 -10.344 -8.336 1 97.25 191 ALA A O 1
ATOM 1490 N N . TYR A 1 192 ? -4.723 -10.703 -6.402 1 97.44 192 TYR A N 1
ATOM 1491 C CA . TYR A 1 192 ? -5.559 -11.758 -6.965 1 97.44 192 TYR A CA 1
ATOM 1492 C C . TYR A 1 192 ? -6.973 -11.695 -6.398 1 97.44 192 TYR A C 1
ATOM 1494 O O . TYR A 1 192 ? -7.184 -11.18 -5.301 1 97.44 192 TYR A O 1
ATOM 1502 N N . MET A 1 193 ? -7.887 -12.164 -7.133 1 97.06 193 MET A N 1
ATOM 1503 C CA . MET A 1 193 ? -9.305 -12.188 -6.809 1 97.06 193 MET A CA 1
ATOM 1504 C C . MET A 1 193 ? -9.984 -13.43 -7.398 1 97.06 193 MET A C 1
ATOM 1506 O O . MET A 1 193 ? -9.43 -14.07 -8.289 1 97.06 193 MET A O 1
ATOM 1510 N N . PRO A 1 194 ? -11.125 -13.742 -6.918 1 96.62 194 PRO A N 1
ATOM 1511 C CA . PRO A 1 194 ? -11.836 -14.906 -7.449 1 96.62 194 PRO A CA 1
ATOM 1512 C C . PRO A 1 194 ? -12.312 -14.703 -8.883 1 96.62 194 PRO A C 1
ATOM 1514 O O . PRO A 1 194 ? -12.578 -13.578 -9.297 1 96.62 194 PRO A O 1
ATOM 1517 N N . LEU A 1 195 ? -12.438 -15.836 -9.562 1 96.38 195 LEU A N 1
ATOM 1518 C CA . LEU A 1 195 ? -12.984 -15.891 -10.906 1 96.38 195 LEU A CA 1
ATOM 1519 C C . LEU A 1 195 ? -14.43 -16.391 -10.891 1 96.38 195 LEU A C 1
ATOM 1521 O O . LEU A 1 195 ? -14.711 -17.469 -10.383 1 96.38 195 LEU A O 1
ATOM 1525 N N . PHE A 1 196 ? -15.32 -15.602 -11.43 1 96 196 PHE A N 1
ATOM 1526 C CA . PHE A 1 196 ? -16.688 -16.047 -11.641 1 96 196 PHE A CA 1
ATOM 1527 C C . PHE A 1 196 ? -17.344 -15.266 -12.781 1 96 196 PHE A C 1
ATOM 1529 O O . PHE A 1 196 ? -16.875 -14.188 -13.141 1 96 196 PHE A O 1
ATOM 1536 N N . ASP A 1 197 ? -18.375 -15.828 -13.312 1 96.12 197 ASP A N 1
ATOM 1537 C CA . ASP A 1 197 ? -18.984 -15.305 -14.531 1 96.12 197 ASP A CA 1
ATOM 1538 C C . ASP A 1 197 ? -19.578 -13.914 -14.297 1 96.12 197 ASP A C 1
ATOM 1540 O O . ASP A 1 197 ? -20.375 -13.719 -13.375 1 96.12 197 ASP A O 1
ATOM 1544 N N . GLY A 1 198 ? -19.141 -13 -15.117 1 95.88 198 GLY A N 1
ATOM 1545 C CA . GLY A 1 198 ? -19.703 -11.656 -15.07 1 95.88 198 GLY A CA 1
ATOM 1546 C C . GLY A 1 198 ? -18.953 -10.734 -14.125 1 95.88 198 GLY A C 1
ATOM 1547 O O . GLY A 1 198 ? -19.312 -9.562 -13.984 1 95.88 198 GLY A O 1
ATOM 1548 N N . ALA A 1 199 ? -17.891 -11.195 -13.562 1 97.19 199 ALA A N 1
ATOM 1549 C CA . ALA A 1 199 ? -17.141 -10.391 -12.602 1 97.19 199 ALA A CA 1
ATOM 1550 C C . ALA A 1 199 ? -16.359 -9.281 -13.305 1 97.19 199 ALA A C 1
ATOM 1552 O O . ALA A 1 199 ? -15.797 -9.5 -14.383 1 97.19 199 ALA A O 1
ATOM 1553 N N . LYS A 1 200 ? -16.406 -8.117 -12.734 1 97.81 200 LYS A N 1
ATOM 1554 C CA . LYS A 1 200 ? -15.641 -6.957 -13.188 1 97.81 200 LYS A CA 1
ATOM 1555 C C . LYS A 1 200 ? -14.789 -6.387 -12.055 1 97.81 200 LYS A C 1
ATOM 1557 O O . LYS A 1 200 ? -15.289 -6.129 -10.961 1 97.81 200 LYS A O 1
ATOM 1562 N N . TYR A 1 201 ? -13.5 -6.242 -12.391 1 97.81 201 TYR A N 1
ATOM 1563 C CA . TYR A 1 201 ? -12.57 -5.758 -11.375 1 97.81 201 TYR A CA 1
ATOM 1564 C C . TYR A 1 201 ? -11.797 -4.547 -11.875 1 97.81 201 TYR A C 1
ATOM 1566 O O . TYR A 1 201 ? -11.547 -4.41 -13.078 1 97.81 201 TYR A O 1
ATOM 1574 N N . GLN A 1 202 ? -11.523 -3.693 -10.992 1 96.44 202 GLN A N 1
ATOM 1575 C CA . GLN A 1 202 ? -10.594 -2.598 -11.25 1 96.44 202 GLN A CA 1
ATOM 1576 C C . GLN A 1 202 ? -9.312 -2.76 -10.438 1 96.44 202 GLN A C 1
ATOM 1578 O O . GLN A 1 202 ? -9.367 -2.945 -9.219 1 96.44 202 GLN A O 1
ATOM 1583 N N . VAL A 1 203 ? -8.195 -2.781 -11.156 1 95.88 203 VAL A N 1
ATOM 1584 C CA . VAL A 1 203 ? -6.895 -2.922 -10.508 1 95.88 203 VAL A CA 1
ATOM 1585 C C . VAL A 1 203 ? -6.305 -1.543 -10.227 1 95.88 203 VAL A C 1
ATOM 1587 O O . VAL A 1 203 ? -6.293 -0.675 -11.102 1 95.88 203 VAL A O 1
ATOM 1590 N N . TYR A 1 204 ? -5.879 -1.341 -9.031 1 93.75 204 TYR A N 1
ATOM 1591 C CA . TYR A 1 204 ? -5.289 -0.068 -8.633 1 93.75 204 TYR A CA 1
ATOM 1592 C C . TYR A 1 204 ? -3.85 -0.254 -8.172 1 93.75 204 TYR A C 1
ATOM 1594 O O . TYR A 1 204 ? -3.453 -1.354 -7.781 1 93.75 204 TYR A O 1
ATOM 1602 N N . MET A 1 205 ? -3.102 0.782 -8.297 1 91.25 205 MET A N 1
ATOM 1603 C CA . MET A 1 205 ? -1.774 0.899 -7.703 1 91.25 205 MET A CA 1
ATOM 1604 C C . MET A 1 205 ? -1.779 1.906 -6.559 1 91.25 205 MET A C 1
ATOM 1606 O O . MET A 1 205 ? -2.186 3.057 -6.738 1 91.25 205 MET A O 1
ATOM 1610 N N . ASP A 1 206 ? -1.396 1.409 -5.438 1 88.75 206 ASP A N 1
ATOM 1611 C CA . ASP A 1 206 ? -1.275 2.293 -4.281 1 88.75 206 ASP A CA 1
ATOM 1612 C C . ASP A 1 206 ? -0.054 3.199 -4.41 1 88.75 206 ASP A C 1
ATOM 1614 O O . ASP A 1 206 ? 0.947 2.82 -5.02 1 88.75 206 ASP A O 1
ATOM 1618 N N . PRO A 1 207 ? -0.155 4.387 -3.875 1 85.38 207 PRO A N 1
ATOM 1619 C CA . PRO A 1 207 ? 0.954 5.332 -4.012 1 85.38 207 PRO A CA 1
ATOM 1620 C C . PRO A 1 207 ? 2.262 4.797 -3.436 1 85.38 207 PRO A C 1
ATOM 1622 O O . PRO A 1 207 ? 3.338 5.309 -3.752 1 85.38 207 PRO A O 1
ATOM 1625 N N . ARG A 1 208 ? 2.188 3.842 -2.615 1 86.25 208 ARG A N 1
ATOM 1626 C CA . ARG A 1 208 ? 3.402 3.273 -2.041 1 86.25 208 ARG A CA 1
ATOM 1627 C C . ARG A 1 208 ? 3.885 2.076 -2.852 1 86.25 208 ARG A C 1
ATOM 1629 O O . ARG A 1 208 ? 4.84 1.401 -2.465 1 86.25 208 ARG A O 1
ATOM 1636 N N . GLY A 1 209 ? 3.191 1.736 -3.936 1 86.12 209 GLY A N 1
ATOM 1637 C CA . GLY A 1 209 ? 3.699 0.761 -4.887 1 86.12 209 GLY A CA 1
ATOM 1638 C C . GLY A 1 209 ? 3.115 -0.625 -4.691 1 86.12 209 GLY A C 1
ATOM 1639 O O . GLY A 1 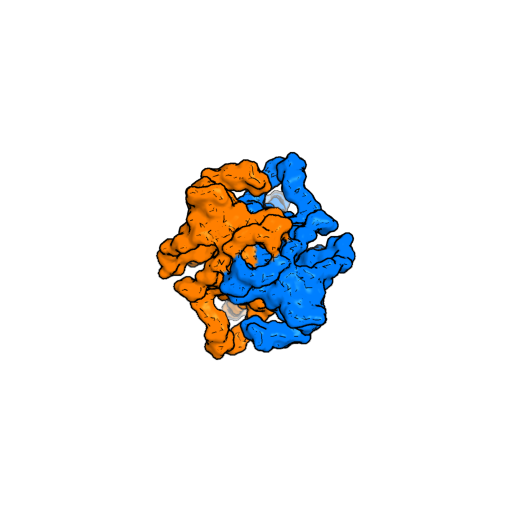209 ? 3.789 -1.629 -4.926 1 86.12 209 GLY A O 1
ATOM 1640 N N . ALA A 1 210 ? 1.97 -0.782 -4.297 1 89.25 210 ALA A N 1
ATOM 1641 C CA . ALA A 1 210 ? 1.335 -2.088 -4.141 1 89.25 210 ALA A CA 1
ATOM 1642 C C . ALA A 1 210 ? 0.063 -2.184 -4.977 1 89.25 210 ALA A C 1
ATOM 1644 O O . ALA A 1 210 ? -0.687 -1.211 -5.094 1 89.25 210 ALA A O 1
ATOM 1645 N N . LEU A 1 211 ? -0.046 -3.359 -5.527 1 93.88 211 LEU A N 1
ATOM 1646 C CA . LEU A 1 211 ? -1.259 -3.609 -6.297 1 93.88 211 LEU A CA 1
ATOM 1647 C C . LEU A 1 211 ? -2.4 -4.051 -5.391 1 93.88 211 LEU A C 1
ATOM 1649 O O . LEU A 1 211 ? -2.188 -4.812 -4.441 1 93.88 211 LEU A O 1
ATOM 1653 N N . PHE A 1 212 ? -3.559 -3.562 -5.746 1 93.38 212 PHE A N 1
ATOM 1654 C CA . PHE A 1 212 ? -4.758 -4.098 -5.117 1 93.38 212 PHE A CA 1
ATOM 1655 C C . PHE A 1 212 ? -5.945 -4.039 -6.074 1 93.38 212 PHE A C 1
ATOM 1657 O O . PHE A 1 212 ? -5.848 -3.457 -7.156 1 93.38 212 PHE A O 1
ATOM 1664 N N . VAL A 1 213 ? -6.961 -4.734 -5.711 1 95.5 213 VAL A N 1
ATOM 1665 C CA . VAL A 1 213 ? -8.086 -4.902 -6.625 1 95.5 213 VAL A CA 1
ATOM 1666 C C . VAL A 1 213 ? -9.391 -4.57 -5.906 1 95.5 213 VAL A C 1
ATOM 1668 O O . VAL A 1 213 ? -9.562 -4.91 -4.734 1 95.5 213 VAL A O 1
ATOM 1671 N N . ARG A 1 214 ? -10.242 -3.885 -6.637 1 94.31 214 ARG A N 1
ATOM 1672 C CA . ARG A 1 214 ? -11.594 -3.6 -6.16 1 94.31 214 ARG A CA 1
ATOM 1673 C C . ARG A 1 214 ? -12.641 -4.113 -7.141 1 94.31 214 ARG A C 1
ATOM 1675 O O . ARG A 1 214 ? -12.43 -4.074 -8.359 1 94.31 214 ARG A O 1
ATOM 1682 N N . PRO A 1 215 ? -13.711 -4.605 -6.516 1 95.56 215 PRO A N 1
ATOM 1683 C CA . PRO A 1 215 ? -14.812 -4.949 -7.422 1 95.56 215 PRO A CA 1
ATOM 1684 C C . PRO A 1 215 ? -15.406 -3.725 -8.117 1 95.56 215 PRO A C 1
ATOM 1686 O O . PRO A 1 215 ? -15.516 -2.656 -7.508 1 95.56 215 PRO A O 1
ATOM 1689 N N . ASP A 1 216 ? -15.625 -3.877 -9.344 1 95.12 216 ASP A N 1
ATOM 1690 C CA . ASP A 1 216 ? -16.266 -2.818 -10.117 1 95.12 216 ASP A CA 1
ATOM 1691 C C . ASP A 1 216 ? -17.75 -3.102 -10.312 1 95.12 216 ASP A C 1
ATOM 1693 O O . ASP A 1 216 ? -18.125 -3.852 -11.219 1 95.12 216 ASP A O 1
ATOM 1697 N N . GLY A 1 217 ? -18.531 -2.535 -9.492 1 92.56 217 GLY A N 1
ATOM 1698 C CA . GLY A 1 217 ? -19.969 -2.729 -9.594 1 92.56 217 GLY A CA 1
ATOM 1699 C C . GLY A 1 217 ? -20.547 -3.529 -8.438 1 92.56 217 GLY A C 1
ATOM 1700 O O . GLY A 1 217 ? -19.828 -4.293 -7.789 1 92.56 217 GLY A O 1
ATOM 1701 N N . GLU A 1 218 ? -21.844 -3.457 -8.289 1 92.38 218 GLU A N 1
ATOM 1702 C CA . GLU A 1 218 ? -22.531 -4.102 -7.176 1 92.38 218 GLU A CA 1
ATOM 1703 C C . GLU A 1 218 ? -22.688 -5.602 -7.414 1 92.38 218 GLU A C 1
ATOM 1705 O O . GLU A 1 218 ? -22.656 -6.391 -6.469 1 92.38 218 GLU A O 1
ATOM 1710 N N . ALA A 1 219 ? -22.828 -5.898 -8.648 1 93.75 219 ALA A N 1
ATOM 1711 C CA . ALA A 1 219 ? -23 -7.312 -8.977 1 93.75 219 ALA A CA 1
ATOM 1712 C C . ALA A 1 219 ? -21.75 -8.109 -8.602 1 93.75 219 ALA A C 1
ATOM 1714 O O . ALA A 1 219 ? -21.859 -9.195 -8.031 1 93.75 219 ALA A O 1
ATOM 1715 N N . THR A 1 220 ? -20.641 -7.543 -8.93 1 95 220 THR A N 1
ATOM 1716 C CA . THR A 1 220 ? -19.375 -8.211 -8.602 1 95 220 THR A CA 1
ATOM 1717 C C . THR A 1 220 ? -19.172 -8.273 -7.094 1 95 220 THR A C 1
ATOM 1719 O O . THR A 1 220 ? -18.75 -9.297 -6.562 1 95 220 THR A O 1
ATOM 1722 N N . ALA A 1 221 ? -19.531 -7.266 -6.41 1 92.19 221 ALA A N 1
ATOM 1723 C CA . ALA A 1 221 ? -19.391 -7.23 -4.957 1 92.19 221 ALA A CA 1
ATOM 1724 C C . ALA A 1 221 ? -20.281 -8.289 -4.301 1 92.19 221 ALA A C 1
ATOM 1726 O O . ALA A 1 221 ? -19.859 -8.961 -3.359 1 92.19 221 ALA A O 1
ATOM 1727 N N . ALA A 1 222 ? -21.469 -8.398 -4.836 1 91.62 222 ALA A N 1
ATOM 1728 C CA . ALA A 1 222 ? -22.391 -9.398 -4.312 1 91.62 222 ALA A CA 1
ATOM 1729 C C . ALA A 1 222 ? -21.875 -10.812 -4.57 1 91.62 222 ALA A C 1
ATOM 1731 O O . ALA A 1 222 ? -22.016 -11.695 -3.719 1 91.62 222 ALA A O 1
ATOM 1732 N N . GLY A 1 223 ? -21.344 -11.016 -5.738 1 92.19 223 GLY A N 1
ATOM 1733 C CA . GLY A 1 223 ? -20.766 -12.312 -6.059 1 92.19 223 GLY A CA 1
ATOM 1734 C C . GLY A 1 223 ? -19.609 -12.688 -5.16 1 92.19 223 GLY A C 1
ATOM 1735 O O . GLY A 1 223 ? -19.469 -13.852 -4.77 1 92.19 223 GLY A O 1
ATOM 1736 N N . LEU A 1 224 ? -18.828 -11.727 -4.875 1 91.62 224 LEU A N 1
ATOM 1737 C CA . LEU A 1 224 ? -17.688 -11.938 -3.986 1 91.62 224 LEU A CA 1
ATOM 1738 C C . LEU A 1 224 ? -18.156 -12.312 -2.584 1 91.62 224 LEU A C 1
ATOM 1740 O O . LEU A 1 224 ? -17.578 -13.188 -1.942 1 91.62 224 LEU A O 1
ATOM 1744 N N . LYS A 1 225 ? -19.188 -11.672 -2.113 1 86.25 225 LYS A N 1
ATOM 1745 C CA . LYS A 1 225 ? -19.734 -11.969 -0.796 1 86.25 225 LYS A CA 1
ATOM 1746 C C . LYS A 1 225 ? -20.234 -13.414 -0.726 1 86.25 225 LYS A C 1
ATOM 1748 O O . LYS A 1 225 ? -20.062 -14.086 0.292 1 86.25 225 LYS A O 1
ATOM 1753 N N . ARG A 1 226 ? -20.781 -13.883 -1.833 1 89.12 226 ARG A N 1
ATOM 1754 C CA . ARG A 1 226 ? -21.297 -15.258 -1.892 1 89.12 226 ARG A CA 1
ATOM 1755 C C . ARG A 1 226 ? -20.141 -16.266 -1.824 1 89.12 226 ARG A C 1
ATOM 1757 O O . ARG A 1 226 ? -20.328 -17.375 -1.343 1 89.12 226 ARG A O 1
ATOM 1764 N N . LEU A 1 227 ? -19.031 -15.805 -2.299 1 88.25 227 LEU A N 1
ATOM 1765 C CA . LEU A 1 227 ? -17.875 -16.672 -2.303 1 88.25 227 LEU A CA 1
ATOM 1766 C C . LEU A 1 227 ? -17.078 -16.531 -1.006 1 88.25 227 LEU A C 1
ATOM 1768 O O . LEU A 1 227 ? -16.016 -17.141 -0.852 1 88.25 227 LEU A O 1
ATOM 1772 N N . GLY A 1 228 ? -17.562 -15.656 -0.075 1 82.44 228 GLY A N 1
ATOM 1773 C CA . GLY A 1 228 ? -16.922 -15.484 1.214 1 82.44 228 GLY A CA 1
ATOM 1774 C C . GLY A 1 228 ? -15.859 -14.398 1.205 1 82.44 228 GLY A C 1
ATOM 1775 O O . GLY A 1 228 ? -14.945 -14.406 2.037 1 82.44 228 GLY A O 1
ATOM 1776 N N . TRP A 1 229 ? -15.961 -13.648 0.205 1 83.75 229 TRP A N 1
ATOM 1777 C CA . TRP A 1 229 ? -15.031 -12.523 0.107 1 83.75 229 TRP A CA 1
ATOM 1778 C C . TRP A 1 229 ? -15.703 -11.227 0.532 1 83.75 229 TRP A C 1
ATOM 1780 O O . TRP A 1 229 ? -16.906 -11.047 0.344 1 83.75 229 TRP A O 1
ATOM 1790 N N . MET B 1 1 ? 5.602 0.329 19.281 1 33.97 1 MET B N 1
ATOM 1791 C CA . MET B 1 1 ? 4.879 0.849 18.125 1 33.97 1 MET B CA 1
ATOM 1792 C C . MET B 1 1 ? 4.418 2.283 18.375 1 33.97 1 MET B C 1
ATOM 1794 O O . MET B 1 1 ? 3.98 2.965 17.453 1 33.97 1 MET B O 1
ATOM 1798 N N . ILE B 1 2 ? 4.371 2.598 19.672 1 42.62 2 ILE B N 1
ATOM 1799 C CA . ILE B 1 2 ? 3.902 3.848 20.266 1 42.62 2 ILE B CA 1
ATOM 1800 C C . ILE B 1 2 ? 4.949 4.941 20.047 1 42.62 2 ILE B C 1
ATOM 1802 O O . ILE B 1 2 ? 4.621 6.129 20.047 1 42.62 2 ILE B O 1
ATOM 1806 N N . ASN B 1 3 ? 6.043 4.504 19.828 1 49.81 3 ASN B N 1
ATOM 1807 C CA . ASN B 1 3 ? 7.125 5.461 20.016 1 49.81 3 ASN B CA 1
ATOM 1808 C C . ASN B 1 3 ? 7.164 6.492 18.891 1 49.81 3 ASN B C 1
ATOM 1810 O O . ASN B 1 3 ? 7.52 7.648 19.109 1 49.81 3 ASN B O 1
ATOM 1814 N N . GLY B 1 4 ? 6.75 6.148 17.766 1 52.19 4 GLY B N 1
ATOM 1815 C CA . GLY B 1 4 ? 6.922 7.094 16.672 1 52.19 4 GLY B CA 1
ATOM 1816 C C . GLY B 1 4 ? 5.906 8.227 16.688 1 52.19 4 GLY B C 1
ATOM 1817 O O . GLY B 1 4 ? 6.105 9.258 16.047 1 52.19 4 GLY B O 1
ATOM 1818 N N . ILE B 1 5 ? 4.863 8.023 17.516 1 59.12 5 ILE B N 1
ATOM 1819 C CA . ILE B 1 5 ? 3.795 9.016 17.547 1 59.12 5 ILE B CA 1
ATOM 1820 C C . ILE B 1 5 ? 4.09 10.055 18.625 1 59.12 5 ILE B C 1
ATOM 1822 O O . ILE B 1 5 ? 3.506 11.141 18.609 1 59.12 5 ILE B O 1
ATOM 1826 N N . ALA B 1 6 ? 5.113 9.844 19.406 1 58.06 6 ALA B N 1
ATOM 1827 C CA . ALA B 1 6 ? 5.359 10.641 20.609 1 58.06 6 ALA B CA 1
ATOM 1828 C C . ALA B 1 6 ? 5.602 12.102 20.25 1 58.06 6 ALA B C 1
ATOM 1830 O O . ALA B 1 6 ? 5.012 13 20.859 1 58.06 6 ALA B O 1
ATOM 1831 N N . PRO B 1 7 ? 6.43 12.305 19.266 1 60.06 7 PRO B N 1
ATOM 1832 C CA . PRO B 1 7 ? 6.691 13.719 19.016 1 60.06 7 PRO B CA 1
ATOM 1833 C C . PRO B 1 7 ? 5.441 14.484 18.578 1 60.06 7 PRO B C 1
ATOM 1835 O O . PRO B 1 7 ? 5.301 15.672 18.875 1 60.06 7 PRO B O 1
ATOM 1838 N N . PHE B 1 8 ? 4.562 13.82 18.016 1 65.38 8 PHE B N 1
ATOM 1839 C CA . PHE B 1 8 ? 3.381 14.508 17.516 1 65.38 8 PHE B CA 1
ATOM 1840 C C . PHE B 1 8 ? 2.393 14.797 18.641 1 65.38 8 PHE B C 1
ATOM 1842 O O . PHE B 1 8 ? 1.653 15.781 18.578 1 65.38 8 PHE B O 1
ATOM 1849 N N . VAL B 1 9 ? 2.482 14 19.609 1 62.81 9 VAL B N 1
ATOM 1850 C CA . VAL B 1 9 ? 1.666 14.234 20.797 1 62.81 9 VAL B CA 1
ATOM 1851 C C . VAL B 1 9 ? 2.061 15.562 21.438 1 62.81 9 VAL B C 1
ATOM 1853 O O . VAL B 1 9 ? 1.201 16.312 21.922 1 62.81 9 VAL B O 1
ATOM 1856 N N . TRP B 1 10 ? 3.305 15.836 21.328 1 61.38 10 TRP B N 1
ATOM 1857 C CA . TRP B 1 10 ? 3.789 17.078 21.906 1 61.38 10 TRP B CA 1
ATOM 1858 C C . TRP B 1 10 ? 3.258 18.281 21.141 1 61.38 10 TRP B C 1
ATOM 1860 O O . TRP B 1 10 ? 2.908 19.312 21.734 1 61.38 10 TRP B O 1
ATOM 1870 N N . ILE B 1 11 ? 3.203 18.141 19.875 1 64.81 11 ILE B N 1
ATOM 1871 C CA . ILE B 1 11 ? 2.674 19.234 19.062 1 64.81 11 ILE B CA 1
ATOM 1872 C C . ILE B 1 11 ? 1.193 19.438 19.359 1 64.81 11 ILE B C 1
ATOM 1874 O O . ILE B 1 11 ? 0.727 20.562 19.469 1 64.81 11 ILE B O 1
ATOM 1878 N N . LEU B 1 12 ? 0.526 18.359 19.578 1 64.44 12 LEU B N 1
ATOM 1879 C CA . LEU B 1 12 ? -0.885 18.438 19.938 1 64.44 12 LEU B CA 1
ATOM 1880 C C . LEU B 1 12 ? -1.062 19.125 21.297 1 64.44 12 LEU B C 1
ATOM 1882 O O . LEU B 1 12 ? -1.958 19.953 21.453 1 64.44 12 LEU B O 1
ATOM 1886 N N . LEU B 1 13 ? -0.216 18.797 22.172 1 61.19 13 LEU B N 1
ATOM 1887 C CA . LEU B 1 13 ? -0.281 19.391 23.5 1 61.19 13 LEU B CA 1
ATOM 1888 C C . LEU B 1 13 ? -0.024 20.891 23.438 1 61.19 13 LEU B C 1
ATOM 1890 O O . LEU B 1 13 ? -0.721 21.672 24.094 1 61.19 13 LEU B O 1
ATOM 1894 N N . ALA B 1 14 ? 1.031 21.203 22.688 1 63.12 14 ALA B N 1
ATOM 1895 C CA . ALA B 1 14 ? 1.352 22.625 22.547 1 63.12 14 ALA B CA 1
ATOM 1896 C C . ALA B 1 14 ? 0.19 23.391 21.906 1 63.12 14 ALA B C 1
ATOM 1898 O O . ALA B 1 14 ? -0.114 24.516 22.312 1 63.12 14 ALA B O 1
ATOM 1899 N N . ALA B 1 15 ? -0.48 22.734 21.016 1 66.12 15 ALA B N 1
ATOM 1900 C CA . ALA B 1 15 ? -1.629 23.359 20.359 1 66.12 15 ALA B CA 1
ATOM 1901 C C . ALA B 1 15 ? -2.762 23.609 21.359 1 66.12 15 ALA B C 1
ATOM 1903 O O . ALA B 1 15 ? -3.393 24.672 21.328 1 66.12 15 ALA B O 1
ATOM 1904 N N . VAL B 1 16 ? -2.92 22.641 22.203 1 63.31 16 VAL B N 1
ATOM 1905 C CA . VAL B 1 16 ? -3.973 22.75 23.203 1 63.31 16 VAL B CA 1
ATOM 1906 C C . VAL B 1 16 ? -3.646 23.891 24.172 1 63.31 16 VAL B C 1
ATOM 1908 O O . VAL B 1 16 ? -4.527 24.672 24.547 1 63.31 16 VAL B O 1
ATOM 1911 N N . VAL B 1 17 ? -2.385 24 24.578 1 63.16 17 VAL B N 1
ATOM 1912 C CA . VAL B 1 17 ? -1.938 25 25.547 1 63.16 17 VAL B CA 1
ATOM 1913 C C . VAL B 1 17 ? -2.174 26.406 24.984 1 63.16 17 VAL B C 1
ATOM 1915 O O . VAL B 1 17 ? -2.547 27.328 25.719 1 63.16 17 VAL B O 1
ATOM 1918 N N . VAL B 1 18 ? -1.982 26.516 23.703 1 64.38 18 VAL B N 1
ATOM 1919 C CA . VAL B 1 18 ? -2.16 27.828 23.094 1 64.38 18 VAL B CA 1
ATOM 1920 C C . VAL B 1 18 ? -3.646 28.094 22.859 1 64.38 18 VAL B C 1
ATOM 1922 O O . VAL B 1 18 ? -4.109 29.219 23.031 1 64.38 18 VAL B O 1
ATOM 1925 N N . PHE B 1 19 ? -4.395 27.047 22.719 1 65.31 19 PHE B N 1
ATOM 1926 C CA . PHE B 1 19 ? -5.812 27.156 22.406 1 65.31 19 PHE B CA 1
ATOM 1927 C C . PHE B 1 19 ? -6.609 27.547 23.641 1 65.31 19 PHE B C 1
ATOM 1929 O O . PHE B 1 19 ? -7.504 28.391 23.562 1 65.31 19 PHE B O 1
ATOM 1936 N N . LEU B 1 20 ? -6.211 27.016 24.703 1 62.47 20 LEU B N 1
ATOM 1937 C CA . LEU B 1 20 ? -6.996 27.203 25.922 1 62.47 20 LEU B CA 1
ATOM 1938 C C . LEU B 1 20 ? -6.953 28.656 26.375 1 62.47 20 LEU B C 1
ATOM 1940 O O . LEU B 1 20 ? -7.996 29.25 26.656 1 62.47 20 LEU B O 1
ATOM 1944 N N . PRO B 1 21 ? -5.711 29.219 26.594 1 60.97 21 PRO B N 1
ATOM 1945 C CA . PRO B 1 21 ? -5.707 30.641 26.969 1 60.97 21 PRO B CA 1
ATOM 1946 C C . PRO B 1 21 ? -6.402 31.531 25.938 1 60.97 21 PRO B C 1
ATOM 1948 O O . PRO B 1 21 ? -7.039 32.531 26.312 1 60.97 21 PRO B O 1
ATOM 1951 N N . GLY B 1 22 ? -6.312 31.141 24.656 1 60.56 22 GLY B N 1
ATOM 1952 C CA . GLY B 1 22 ? -7.039 31.891 23.656 1 60.56 22 GLY B CA 1
ATOM 1953 C C . GLY B 1 22 ? -8.539 31.859 23.844 1 60.56 22 GLY B C 1
ATOM 1954 O O . GLY B 1 22 ? -9.211 32.875 23.719 1 60.56 22 GLY B O 1
ATOM 1955 N N . LEU B 1 23 ? -8.953 30.641 24.188 1 61.97 23 LEU B N 1
ATOM 1956 C CA . LEU B 1 23 ? -10.383 30.5 24.469 1 61.97 23 LEU B CA 1
ATOM 1957 C C . LEU B 1 23 ? -10.773 31.312 25.703 1 61.97 23 LEU B C 1
ATOM 1959 O O . LEU B 1 23 ? -11.828 31.953 25.719 1 61.97 23 LEU B O 1
ATOM 1963 N N . ALA B 1 24 ? -9.984 31.266 26.766 1 59.91 24 ALA B N 1
ATOM 1964 C CA . ALA B 1 24 ? -10.25 32 27.984 1 59.91 24 ALA B CA 1
ATOM 1965 C C . ALA B 1 24 ? -10.273 33.5 27.734 1 59.91 24 ALA B C 1
ATOM 1967 O O . ALA B 1 24 ? -11.125 34.219 28.266 1 59.91 24 ALA B O 1
ATOM 1968 N N . MET B 1 25 ? -9.328 33.938 26.953 1 58.91 25 MET B N 1
ATOM 1969 C CA . MET B 1 25 ? -9.258 35.375 26.656 1 58.91 25 MET B CA 1
ATOM 1970 C C . MET B 1 25 ? -10.461 35.812 25.828 1 58.91 25 MET B C 1
ATOM 1972 O O . MET B 1 25 ? -10.922 36.938 25.938 1 58.91 25 MET B O 1
ATOM 1976 N N . LEU B 1 26 ? -10.867 34.844 25.016 1 58.22 26 LEU B N 1
ATOM 1977 C CA . LEU B 1 26 ? -12.008 35.188 24.172 1 58.22 26 LEU B CA 1
ATOM 1978 C C . LEU B 1 26 ? -13.297 35.188 25 1 58.22 26 LEU B C 1
ATOM 1980 O O . LEU B 1 26 ? -14.18 36.031 24.766 1 58.22 26 LEU B O 1
ATOM 1984 N N . LEU B 1 27 ? -13.336 34.156 25.922 1 56.72 27 LEU B N 1
ATOM 1985 C CA . LEU B 1 27 ? -14.555 34.031 26.719 1 56.72 27 LEU B CA 1
ATOM 1986 C C . LEU B 1 27 ? -14.484 34.906 27.969 1 56.72 27 LEU B C 1
ATOM 1988 O O . LEU B 1 27 ? -15.492 35.125 28.641 1 56.72 27 LEU B O 1
ATOM 1992 N N . GLY B 1 28 ? -13.336 35.125 28.5 1 52.84 28 GLY B N 1
ATOM 1993 C CA . GLY B 1 28 ? -13.258 35.875 29.734 1 52.84 28 GLY B CA 1
ATOM 1994 C C . GLY B 1 28 ? -14.039 37.188 29.703 1 52.84 28 GLY B C 1
ATOM 1995 O O . GLY B 1 28 ? -14.047 37.875 28.688 1 52.84 28 GLY B O 1
ATOM 1996 N N . LYS B 1 29 ? -15.133 37.219 30.391 1 49.16 29 LYS B N 1
ATOM 1997 C CA . LYS B 1 29 ? -16.047 38.312 30.75 1 49.16 29 LYS B CA 1
ATOM 1998 C C . LYS B 1 29 ? -15.273 39.562 31.094 1 49.16 29 LYS B C 1
ATOM 2000 O O . LYS B 1 29 ? -14.148 39.5 31.594 1 49.16 29 LYS B O 1
ATOM 2005 N N . GLY B 1 30 ? -15.57 40.656 30.422 1 45.22 30 GLY B N 1
ATOM 2006 C CA . GLY B 1 30 ? -15.32 42.031 30.734 1 45.22 30 GLY B CA 1
ATOM 2007 C C . GLY B 1 30 ? -15.156 42.312 32.219 1 45.22 30 GLY B C 1
ATOM 2008 O O . GLY B 1 30 ? -15.711 41.594 33.031 1 45.22 30 GLY B O 1
ATOM 2009 N N . GLY B 1 31 ? -13.984 42.625 32.625 1 44.25 31 GLY B N 1
ATOM 2010 C CA . GLY B 1 31 ? -13.688 43.125 33.938 1 44.25 31 GLY B CA 1
ATOM 2011 C C . GLY B 1 31 ? -14.852 43.844 34.594 1 44.25 31 GLY B C 1
ATOM 2012 O O . GLY B 1 31 ? -15.797 44.25 33.906 1 44.25 31 GLY B O 1
ATOM 2013 N N . PRO B 1 32 ? -14.938 43.688 35.844 1 44.66 32 PRO B N 1
ATOM 2014 C CA . PRO B 1 32 ? -15.898 44.375 36.719 1 44.66 32 PRO B CA 1
ATOM 2015 C C . PRO B 1 32 ? -16.031 45.875 36.406 1 44.66 32 PRO B C 1
ATOM 2017 O O . PRO B 1 32 ? -15.102 46.469 35.844 1 44.66 32 PRO B O 1
ATOM 2020 N N . ARG B 1 33 ? -17.297 46.406 36.125 1 46.97 33 ARG B N 1
ATOM 2021 C CA . ARG B 1 33 ? -17.734 47.812 36.125 1 46.97 33 ARG B CA 1
ATOM 2022 C C . ARG B 1 33 ? -17 48.594 37.188 1 46.97 33 ARG B C 1
ATOM 2024 O O . ARG B 1 33 ? -17.031 48.25 38.375 1 46.97 33 ARG B O 1
ATOM 2031 N N . ASP B 1 34 ? -15.797 49.094 37 1 45.28 34 ASP B N 1
ATOM 2032 C CA . ASP B 1 34 ? -15.375 50 38.062 1 45.28 34 ASP B CA 1
ATOM 2033 C C . ASP B 1 34 ? -16.516 50.938 38.469 1 45.28 34 ASP B C 1
ATOM 2035 O O . ASP B 1 34 ? -17.438 51.188 37.719 1 45.28 34 ASP B O 1
ATOM 2039 N N . GLU B 1 35 ? -16.656 51.406 39.656 1 47.25 35 GLU B N 1
ATOM 2040 C CA . GLU B 1 35 ? -17.688 52.25 40.281 1 47.25 35 GLU B CA 1
ATOM 2041 C C . GLU B 1 35 ? -17.938 53.5 39.438 1 47.25 35 GLU B C 1
ATOM 2043 O O . GLU B 1 35 ? -18.922 54.219 39.656 1 47.25 35 GLU B O 1
ATOM 2048 N N . ARG B 1 36 ? -16.891 54.406 39.062 1 52.81 36 ARG B N 1
ATOM 2049 C CA . ARG B 1 36 ? -17.125 55.812 38.719 1 52.81 36 ARG B CA 1
ATOM 2050 C C . ARG B 1 36 ? -17.547 56 37.281 1 52.81 36 ARG B C 1
ATOM 2052 O O . ARG B 1 36 ? -17.609 57.094 36.781 1 52.81 36 ARG B O 1
ATOM 2059 N N . GLY B 1 37 ? -18.203 55.312 36.469 1 48.62 37 GLY B N 1
ATOM 2060 C CA . GLY B 1 37 ? -18.906 55.5 35.219 1 48.62 37 GLY B CA 1
ATOM 2061 C C . GLY B 1 37 ? -17.984 55.469 34 1 48.62 37 GLY B C 1
ATOM 2062 O O . GLY B 1 37 ? -18.406 55.719 32.875 1 48.62 37 GLY B O 1
ATOM 2063 N N . ARG B 1 38 ? -16.75 56.062 33.938 1 49.53 38 ARG B N 1
ATOM 2064 C CA . ARG B 1 38 ? -16.031 56.344 32.688 1 49.53 38 ARG B CA 1
ATOM 2065 C C . ARG B 1 38 ? -15.609 55.062 32 1 49.53 38 ARG B C 1
ATOM 2067 O O . ARG B 1 38 ? -15.25 54.062 32.656 1 49.53 38 ARG B O 1
ATOM 2074 N N . ARG B 1 39 ? -16.172 54.906 30.797 1 46.41 39 ARG B N 1
ATOM 2075 C CA . ARG B 1 39 ? -15.914 53.844 29.844 1 46.41 39 ARG B CA 1
ATOM 2076 C C . ARG B 1 39 ? -14.422 53.719 29.562 1 46.41 39 ARG B C 1
ATOM 2078 O O . ARG B 1 39 ? -13.82 54.625 28.953 1 46.41 39 ARG B O 1
ATOM 2085 N N . THR B 1 40 ? -13.555 53.594 30.453 1 41.59 40 THR B N 1
ATOM 2086 C CA . THR B 1 40 ? -12.156 53.469 30.062 1 41.59 40 THR B CA 1
ATOM 2087 C C . THR B 1 40 ? -12.047 52.688 28.734 1 41.59 40 THR B C 1
ATOM 2089 O O . THR B 1 40 ? -12.883 51.812 28.453 1 41.59 40 THR B O 1
ATOM 2092 N N . PHE B 1 41 ? -11.672 53.375 27.547 1 43 41 PHE B N 1
ATOM 2093 C CA . PHE B 1 41 ? -11.25 52.969 26.219 1 43 41 PHE B CA 1
ATOM 2094 C C . PHE B 1 41 ? -10.719 51.531 26.266 1 43 41 PHE B C 1
ATOM 2096 O O . PHE B 1 41 ? -9.586 51.281 26.688 1 43 41 PHE B O 1
ATOM 2103 N N . GLN B 1 42 ? -11.266 50.531 26.906 1 44.72 42 GLN B N 1
ATOM 2104 C CA . GLN B 1 42 ? -10.938 49.156 27.266 1 44.72 42 GLN B CA 1
ATOM 2105 C C . GLN B 1 42 ? -10.461 48.375 26.047 1 44.72 42 GLN B C 1
ATOM 2107 O O . GLN B 1 42 ? -11.094 48.438 24.984 1 44.72 42 GLN B O 1
ATOM 2112 N N . PHE B 1 43 ? -9.078 48.125 25.906 1 54.5 43 PHE B N 1
ATOM 2113 C CA . PHE B 1 43 ? -8.227 47.25 25.094 1 54.5 43 PHE B CA 1
ATOM 2114 C C . PHE B 1 43 ? -8.945 45.969 24.766 1 54.5 43 PHE B C 1
ATOM 2116 O O . PHE B 1 43 ? -8.305 44.969 24.422 1 54.5 43 PHE B O 1
ATOM 2123 N N . ARG B 1 44 ? -10.242 46.031 24.828 1 61.75 44 ARG B N 1
ATOM 2124 C CA . ARG B 1 44 ? -11.125 44.875 24.703 1 61.75 44 ARG B CA 1
ATOM 2125 C C . ARG B 1 44 ? -11.047 44.281 23.312 1 61.75 44 ARG B C 1
ATOM 2127 O O . ARG B 1 44 ? -10.945 43.062 23.172 1 61.75 44 ARG B O 1
ATOM 2134 N N . PRO B 1 45 ? -11.156 45.188 22.344 1 69.5 45 PRO B N 1
ATOM 2135 C CA . PRO B 1 45 ? -11.07 44.531 21.031 1 69.5 45 PRO B CA 1
ATOM 2136 C C . PRO B 1 45 ? -9.703 43.906 20.781 1 69.5 45 PRO B C 1
ATOM 2138 O O . PRO B 1 45 ? -9.617 42.844 20.156 1 69.5 45 PRO B O 1
ATOM 2141 N N . VAL B 1 46 ? -8.695 44.562 21.391 1 71.75 46 VAL B N 1
ATOM 2142 C CA . VAL B 1 46 ? -7.348 44.031 21.188 1 71.75 46 VAL B CA 1
ATOM 2143 C C . VAL B 1 46 ? -7.195 42.688 21.891 1 71.75 46 VAL B C 1
ATOM 2145 O O . VAL B 1 46 ? -6.609 41.75 21.359 1 71.75 46 VAL B O 1
ATOM 2148 N N . ARG B 1 47 ? -7.82 42.625 23.062 1 71.25 47 ARG B N 1
ATOM 2149 C CA . ARG B 1 47 ? -7.773 41.375 23.828 1 71.25 47 ARG B CA 1
ATOM 2150 C C . ARG B 1 47 ? -8.547 40.281 23.125 1 71.25 47 ARG B C 1
ATOM 2152 O O . ARG B 1 47 ? -8.086 39.125 23.078 1 71.25 47 ARG B O 1
ATOM 2159 N N . ARG B 1 48 ? -9.641 40.625 22.531 1 74.56 48 ARG B N 1
ATOM 2160 C CA . ARG B 1 48 ? -10.453 39.656 21.828 1 74.56 48 ARG B CA 1
ATOM 2161 C C . ARG B 1 48 ? -9.75 39.156 20.562 1 74.56 48 ARG B C 1
ATOM 2163 O O . ARG B 1 48 ? -9.82 37.969 20.234 1 74.56 48 ARG B O 1
ATOM 2170 N N . VAL B 1 49 ? -9.117 40.094 19.906 1 76.5 49 VAL B N 1
ATOM 2171 C CA . VAL B 1 49 ? -8.414 39.719 18.688 1 76.5 49 VAL B CA 1
ATOM 2172 C C . VAL B 1 49 ? -7.227 38.812 19.031 1 76.5 49 VAL B C 1
ATOM 2174 O O . VAL B 1 49 ? -6.98 37.812 18.359 1 76.5 49 VAL B O 1
ATOM 2177 N N . PHE B 1 50 ? -6.559 39.156 20.172 1 75.38 50 PHE B N 1
ATOM 2178 C CA . PHE B 1 50 ? -5.441 38.344 20.625 1 75.38 50 PHE B CA 1
ATOM 2179 C C . PHE B 1 50 ? -5.918 36.938 21.031 1 75.38 50 PHE B C 1
ATOM 2181 O O . PHE B 1 50 ? -5.273 35.938 20.703 1 75.38 50 PHE B O 1
ATOM 2188 N N . GLY B 1 51 ? -7.004 36.969 21.719 1 74.5 51 GLY B N 1
ATOM 2189 C CA . GLY B 1 51 ? -7.586 35.688 22.094 1 74.5 51 GLY B CA 1
ATOM 2190 C C . GLY B 1 51 ? -7.988 34.844 20.906 1 74.5 51 GLY B C 1
ATOM 2191 O O . GLY B 1 51 ? -7.762 33.625 20.891 1 74.5 51 GLY B O 1
ATOM 2192 N N . LEU B 1 52 ? -8.562 35.438 19.906 1 80.06 52 LEU B N 1
ATOM 2193 C CA . LEU B 1 52 ? -8.969 34.75 18.703 1 80.06 52 LEU B CA 1
ATOM 2194 C C . LEU B 1 52 ? -7.754 34.188 17.969 1 80.06 52 LEU B C 1
ATOM 2196 O O . LEU B 1 52 ? -7.793 33.062 17.469 1 80.06 52 LEU B O 1
ATOM 2200 N N . LEU B 1 53 ? -6.707 35.031 17.938 1 81.25 53 LEU B N 1
ATOM 2201 C CA . LEU B 1 53 ? -5.488 34.594 17.266 1 81.25 53 LEU B CA 1
ATOM 2202 C C . LEU B 1 53 ? -4.883 33.375 17.969 1 81.25 53 LEU B C 1
ATOM 2204 O O . LEU B 1 53 ? -4.418 32.438 17.328 1 81.25 53 LEU B O 1
ATOM 2208 N N . LEU B 1 54 ? -4.926 33.375 19.297 1 78 54 LEU B N 1
ATOM 2209 C CA . LEU B 1 54 ? -4.391 32.281 20.062 1 78 54 LEU B CA 1
ATOM 2210 C C . LEU B 1 54 ? -5.234 31.016 19.875 1 78 54 LEU B C 1
ATOM 2212 O O . LEU B 1 54 ? -4.695 29.906 19.766 1 78 54 LEU B O 1
ATOM 2216 N N . LEU B 1 55 ? -6.531 31.188 19.812 1 78.19 55 LEU B N 1
ATOM 2217 C CA . LEU B 1 55 ? -7.441 30.078 19.562 1 78.19 55 LEU B CA 1
ATOM 2218 C C . LEU B 1 55 ? -7.188 29.469 18.188 1 78.19 55 LEU B C 1
ATOM 2220 O O . LEU B 1 55 ? -7.141 28.25 18.047 1 78.19 55 LEU B O 1
ATOM 2224 N N . LEU B 1 56 ? -7.055 30.344 17.234 1 82.31 56 LEU B N 1
ATOM 2225 C CA . LEU B 1 56 ? -6.793 29.875 15.883 1 82.31 56 LEU B CA 1
ATOM 2226 C C . LEU B 1 56 ? -5.453 29.156 15.805 1 82.31 56 LEU B C 1
ATOM 2228 O O . LEU B 1 56 ? -5.344 28.109 15.18 1 82.31 56 LEU B O 1
ATOM 2232 N N . LEU B 1 57 ? -4.418 29.703 16.406 1 82.31 57 LEU B N 1
ATOM 2233 C CA . LEU B 1 57 ? -3.098 29.094 16.422 1 82.31 57 LEU B CA 1
ATOM 2234 C C . LEU B 1 57 ? -3.146 27.719 17.094 1 82.31 57 LEU B C 1
ATOM 2236 O O . LEU B 1 57 ? -2.578 26.75 16.578 1 82.31 57 LEU B O 1
ATOM 2240 N N . GLY B 1 58 ? -3.77 27.672 18.203 1 79.94 58 GLY B N 1
ATOM 2241 C CA . GLY B 1 58 ? -3.941 26.391 18.875 1 79.94 58 GLY B CA 1
ATOM 2242 C C . GLY B 1 58 ? -4.711 25.391 18.047 1 79.94 58 GLY B C 1
ATOM 2243 O O . GLY B 1 58 ? -4.32 24.219 17.969 1 79.94 58 GLY B O 1
ATOM 2244 N N . GLY B 1 59 ? -5.812 25.797 17.484 1 82.44 59 GLY B N 1
ATOM 2245 C CA . GLY B 1 59 ? -6.621 24.922 16.641 1 82.44 59 GLY B CA 1
ATOM 2246 C C . GLY B 1 59 ? -5.863 24.391 15.438 1 82.44 59 GLY B C 1
ATOM 2247 O O . GLY B 1 59 ? -5.867 23.188 15.188 1 82.44 59 GLY B O 1
ATOM 2248 N N . VAL B 1 60 ? -5.199 25.297 14.734 1 84.06 60 VAL B N 1
ATOM 2249 C CA . VAL B 1 60 ? -4.441 24.906 13.555 1 84.06 60 VAL B CA 1
ATOM 2250 C C . VAL B 1 60 ? -3.275 24.016 13.953 1 84.06 60 VAL B C 1
ATOM 2252 O O . VAL B 1 60 ? -2.969 23.031 13.266 1 84.06 60 VAL B O 1
ATOM 2255 N N . SER B 1 61 ? -2.613 24.312 15.062 1 82.69 61 SER B N 1
ATOM 2256 C CA . SER B 1 61 ? -1.525 23.469 15.555 1 82.69 61 SER B CA 1
ATOM 2257 C C . SER B 1 61 ? -2.023 22.078 15.922 1 82.69 61 SER B C 1
ATOM 2259 O O . SER B 1 61 ? -1.349 21.078 15.656 1 82.69 61 SER B O 1
ATOM 2261 N N . GLY B 1 62 ? -3.146 22.047 16.547 1 81.75 62 GLY B N 1
ATOM 2262 C CA . GLY B 1 62 ? -3.756 20.766 16.875 1 81.75 62 GLY B CA 1
ATOM 2263 C C . GLY B 1 62 ? -4.07 19.938 15.648 1 81.75 62 GLY B C 1
ATOM 2264 O O . GLY B 1 62 ? -3.809 18.734 15.625 1 81.75 62 GLY B O 1
ATOM 2265 N N . LEU B 1 63 ? -4.648 20.594 14.664 1 84.75 63 LEU B N 1
ATOM 2266 C CA . LEU B 1 63 ? -4.953 19.922 13.406 1 84.75 63 LEU B CA 1
ATOM 2267 C C . LEU B 1 63 ? -3.676 19.422 12.734 1 84.75 63 LEU B C 1
ATOM 2269 O O . LEU B 1 63 ? -3.656 18.328 12.164 1 84.75 63 LEU B O 1
ATOM 2273 N N . LEU B 1 64 ? -2.67 20.203 12.789 1 84.56 64 LEU B N 1
ATOM 2274 C CA . LEU B 1 64 ? -1.379 19.797 12.242 1 84.56 64 LEU B CA 1
ATOM 2275 C C . LEU B 1 64 ? -0.831 18.578 12.977 1 84.56 64 LEU B C 1
ATOM 2277 O O . LEU B 1 64 ? -0.357 17.641 12.344 1 84.56 64 LEU B O 1
ATOM 2281 N N . ALA B 1 65 ? -0.875 18.594 14.258 1 82.31 65 ALA B N 1
ATOM 2282 C CA . ALA B 1 65 ? -0.414 17.453 15.055 1 82.31 65 ALA B CA 1
ATOM 2283 C C . ALA B 1 65 ? -1.173 16.188 14.695 1 82.31 65 ALA B C 1
ATOM 2285 O O . ALA B 1 65 ? -0.568 15.133 14.508 1 82.31 65 ALA B O 1
ATOM 2286 N N . LEU B 1 66 ? -2.449 16.375 14.594 1 81.94 66 LEU B N 1
ATOM 2287 C CA . LEU B 1 66 ? -3.279 15.234 14.219 1 81.94 66 LEU B CA 1
ATOM 2288 C C . LEU B 1 66 ? -2.902 14.711 12.836 1 81.94 66 LEU B C 1
ATOM 2290 O O . LEU B 1 66 ? -2.793 13.5 12.633 1 81.94 66 LEU B O 1
ATOM 2294 N N . SER B 1 67 ? -2.732 15.625 11.984 1 84.44 67 SER B N 1
ATOM 2295 C CA . SER B 1 67 ? -2.348 15.258 10.625 1 84.44 67 SER B CA 1
ATOM 2296 C C . SER B 1 67 ? -1.015 14.516 10.609 1 84.44 67 SER B C 1
ATOM 2298 O O . SER B 1 67 ? -0.846 13.547 9.867 1 84.44 67 SER B O 1
ATOM 2300 N N . LEU B 1 68 ? -0.099 14.906 11.391 1 83.44 68 LEU B N 1
ATOM 2301 C CA . LEU B 1 68 ? 1.223 14.289 11.43 1 83.44 68 LEU B CA 1
ATOM 2302 C C . LEU B 1 68 ? 1.15 12.891 12.031 1 83.44 68 LEU B C 1
ATOM 2304 O O . LEU B 1 68 ? 1.846 11.977 11.578 1 83.44 68 LEU B O 1
ATOM 2308 N N . VAL B 1 69 ? 0.33 12.758 13.023 1 81.81 69 VAL B N 1
ATOM 2309 C CA . VAL B 1 69 ? 0.129 11.438 13.609 1 81.81 69 VAL B CA 1
ATOM 2310 C C . VAL B 1 69 ? -0.46 10.492 12.562 1 81.81 69 VAL B C 1
ATOM 2312 O O . VAL B 1 69 ? -0.019 9.344 12.43 1 81.81 69 VAL B O 1
ATOM 2315 N N . GLN B 1 70 ? -1.469 10.977 11.852 1 80.88 70 GLN B N 1
ATOM 2316 C CA . GLN B 1 70 ? -2.092 10.18 10.805 1 80.88 70 GLN B CA 1
ATOM 2317 C C . GLN B 1 70 ? -1.084 9.82 9.711 1 80.88 70 GLN B C 1
ATOM 2319 O O . GLN B 1 70 ? -1.089 8.695 9.203 1 80.88 70 GLN B O 1
ATOM 2324 N N . PHE B 1 71 ? -0.284 10.766 9.352 1 80.19 71 PHE B N 1
ATOM 2325 C CA . PHE B 1 71 ? 0.762 10.539 8.359 1 80.19 71 PHE B CA 1
ATOM 2326 C C . PHE B 1 71 ? 1.711 9.438 8.812 1 80.19 71 PHE B C 1
ATOM 2328 O O . PHE B 1 71 ? 2.061 8.555 8.039 1 80.19 71 PHE B O 1
ATOM 2335 N N . PHE B 1 72 ? 2.104 9.5 10.016 1 80.25 72 PHE B N 1
ATOM 2336 C CA . PHE B 1 72 ? 3.016 8.5 10.555 1 80.25 72 PHE B CA 1
ATOM 2337 C C . PHE B 1 72 ? 2.377 7.117 10.531 1 80.25 72 PHE B C 1
ATOM 2339 O O . PHE B 1 72 ? 3.02 6.137 10.148 1 80.25 72 PHE B O 1
ATOM 2346 N N . LYS B 1 73 ? 1.158 6.996 10.875 1 81.06 73 LYS B N 1
ATOM 2347 C CA . LYS B 1 73 ? 0.453 5.715 10.875 1 81.06 73 LYS B CA 1
ATOM 2348 C C . LYS B 1 73 ? 0.325 5.156 9.469 1 81.06 73 LYS B C 1
ATOM 2350 O O . LYS B 1 73 ? 0.437 3.945 9.258 1 81.06 73 LYS B O 1
ATOM 2355 N N . LEU B 1 74 ? 0.168 6.016 8.516 1 81.88 74 LEU B N 1
ATOM 2356 C CA . LEU B 1 74 ? -0.025 5.617 7.129 1 81.88 74 LEU B CA 1
ATOM 2357 C C . LEU B 1 74 ? 1.304 5.246 6.48 1 81.88 74 LEU B C 1
ATOM 2359 O O . LEU B 1 74 ? 1.327 4.617 5.418 1 81.88 74 LEU B O 1
ATOM 2363 N N . THR B 1 75 ? 2.391 5.617 7.125 1 83.12 75 THR B N 1
ATOM 2364 C CA . THR B 1 75 ? 3.68 5.387 6.484 1 83.12 75 THR B CA 1
ATOM 2365 C C . THR B 1 75 ? 4.5 4.371 7.273 1 83.12 75 THR B C 1
ATOM 2367 O O . THR B 1 75 ? 5.66 4.113 6.949 1 83.12 75 THR B O 1
ATOM 2370 N N . THR B 1 76 ? 3.941 3.842 8.289 1 83.38 76 THR B N 1
ATOM 2371 C CA . THR B 1 76 ? 4.66 2.844 9.078 1 83.38 76 THR B CA 1
ATOM 2372 C C . THR B 1 76 ? 4.309 1.434 8.609 1 83.38 76 THR B C 1
ATOM 2374 O O . THR B 1 76 ? 3.146 1.028 8.656 1 83.38 76 THR B O 1
ATOM 2377 N N . ASP B 1 77 ? 5.355 0.688 8.156 1 87.88 77 ASP B N 1
ATOM 2378 C CA . ASP B 1 77 ? 5.199 -0.688 7.699 1 87.88 77 ASP B CA 1
ATOM 2379 C C . ASP B 1 77 ? 5.305 -1.672 8.859 1 87.88 77 ASP B C 1
ATOM 2381 O O . ASP B 1 77 ? 6.07 -1.45 9.805 1 87.88 77 ASP B O 1
ATOM 2385 N N . GLU B 1 78 ? 4.57 -2.674 8.82 1 88.19 78 GLU B N 1
ATOM 2386 C CA . GLU B 1 78 ? 4.602 -3.705 9.852 1 88.19 78 GLU B CA 1
ATOM 2387 C C . GLU B 1 78 ? 5.234 -4.992 9.328 1 88.19 78 GLU B C 1
ATOM 2389 O O . GLU B 1 78 ? 4.766 -5.559 8.344 1 88.19 78 GLU B O 1
ATOM 2394 N N . PRO B 1 79 ? 6.324 -5.43 9.992 1 91.81 79 PRO B N 1
ATOM 2395 C CA . PRO B 1 79 ? 6.91 -6.703 9.562 1 91.81 79 PRO B CA 1
ATOM 2396 C C . PRO B 1 79 ? 6.004 -7.898 9.844 1 91.81 79 PRO B C 1
ATOM 2398 O O . PRO B 1 79 ? 5.5 -8.047 10.961 1 91.81 79 PRO B O 1
ATOM 2401 N N . VAL B 1 80 ? 5.809 -8.727 8.883 1 91.19 80 VAL B N 1
ATOM 2402 C CA . VAL B 1 80 ? 4.848 -9.812 9.062 1 91.19 80 VAL B CA 1
ATOM 2403 C C . VAL B 1 80 ? 5.551 -11.156 8.898 1 91.19 80 VAL B C 1
ATOM 2405 O O . VAL B 1 80 ? 5.039 -12.188 9.336 1 91.19 80 VAL B O 1
ATOM 2408 N N . ALA B 1 81 ? 6.668 -11.203 8.227 1 94 81 ALA B N 1
ATOM 2409 C CA . ALA B 1 81 ? 7.379 -12.461 8.031 1 94 81 ALA B CA 1
ATOM 2410 C C . ALA B 1 81 ? 8.836 -12.219 7.645 1 94 81 ALA B C 1
ATOM 2412 O O . ALA B 1 81 ? 9.18 -11.133 7.168 1 94 81 ALA B O 1
ATOM 2413 N N . ARG B 1 82 ? 9.625 -13.18 7.93 1 96 82 ARG B N 1
ATOM 2414 C CA . ARG B 1 82 ? 11.023 -13.203 7.516 1 96 82 ARG B CA 1
ATOM 2415 C C . ARG B 1 82 ? 11.32 -14.43 6.664 1 96 82 ARG B C 1
ATOM 2417 O O . ARG B 1 82 ? 10.875 -15.531 6.98 1 96 82 ARG B O 1
ATOM 2424 N N . ILE B 1 83 ? 12.031 -14.156 5.598 1 97.25 83 ILE B N 1
ATOM 2425 C CA . ILE B 1 83 ? 12.328 -15.227 4.656 1 97.25 83 ILE B CA 1
ATOM 2426 C C . ILE B 1 83 ? 13.844 -15.375 4.504 1 97.25 83 ILE B C 1
ATOM 2428 O O . ILE B 1 83 ? 14.539 -14.391 4.242 1 97.25 83 ILE B O 1
ATOM 2432 N N . GLU B 1 84 ? 14.336 -16.562 4.684 1 97.75 84 GLU B N 1
ATOM 2433 C CA . GLU B 1 84 ? 15.734 -16.891 4.434 1 97.75 84 GLU B CA 1
ATOM 2434 C C . GLU B 1 84 ? 15.852 -18.016 3.402 1 97.75 84 GLU B C 1
ATOM 2436 O O . GLU B 1 84 ? 15.195 -19.047 3.521 1 97.75 84 GLU B O 1
ATOM 2441 N N . VAL B 1 85 ? 16.734 -17.797 2.469 1 97.75 85 VAL B N 1
ATOM 2442 C CA . VAL B 1 85 ? 16.812 -18.703 1.324 1 97.75 85 VAL B CA 1
ATOM 2443 C C . VAL B 1 85 ? 18.172 -19.406 1.307 1 97.75 85 VAL B C 1
ATOM 2445 O O . VAL B 1 85 ? 19.203 -18.75 1.438 1 97.75 85 VAL B O 1
ATOM 2448 N N . ARG B 1 86 ? 18.125 -20.672 1.131 1 97 86 ARG B N 1
ATOM 2449 C CA . ARG B 1 86 ? 19.312 -21.484 0.935 1 97 86 ARG B CA 1
ATOM 2450 C C . ARG B 1 86 ? 19.172 -22.391 -0.282 1 97 86 ARG B C 1
ATOM 2452 O O . ARG B 1 86 ? 18.141 -23.078 -0.436 1 97 86 ARG B O 1
ATOM 2459 N N . GLN B 1 87 ? 20.172 -22.375 -1.062 1 96.75 87 GLN B N 1
ATOM 2460 C CA . GLN B 1 87 ? 20.109 -23.203 -2.258 1 96.75 87 GLN B CA 1
ATOM 2461 C C . GLN B 1 87 ? 20.547 -24.641 -1.952 1 96.75 87 GLN B C 1
ATOM 2463 O O . GLN B 1 87 ? 21.594 -24.859 -1.327 1 96.75 87 GLN B O 1
ATOM 2468 N N . GLN B 1 88 ? 19.766 -25.609 -2.344 1 95.5 88 GLN B N 1
ATOM 2469 C CA . GLN B 1 88 ? 20.078 -27.016 -2.15 1 95.5 88 GLN B CA 1
ATOM 2470 C C . GLN B 1 88 ? 20.609 -27.656 -3.441 1 95.5 88 GLN B C 1
ATOM 2472 O O . GLN B 1 88 ? 21.531 -28.453 -3.414 1 95.5 88 GLN B O 1
ATOM 2477 N N . ALA B 1 89 ? 19.984 -27.344 -4.523 1 93.12 89 ALA B N 1
ATOM 2478 C CA . ALA B 1 89 ? 20.344 -27.781 -5.867 1 93.12 89 ALA B CA 1
ATOM 2479 C C . ALA B 1 89 ? 19.938 -26.75 -6.91 1 93.12 89 ALA B C 1
ATOM 2481 O O . ALA B 1 89 ? 19.359 -25.719 -6.574 1 93.12 89 ALA B O 1
ATOM 2482 N N . GLU B 1 90 ? 20.297 -27.047 -8.133 1 90.44 90 GLU B N 1
ATOM 2483 C CA . GLU B 1 90 ? 19.891 -26.109 -9.18 1 90.44 90 GLU B CA 1
ATOM 2484 C C . GLU B 1 90 ? 18.375 -26.016 -9.297 1 90.44 90 GLU B C 1
ATOM 2486 O O . GLU B 1 90 ? 17.719 -27.016 -9.578 1 90.44 90 GLU B O 1
ATOM 2491 N N . GLY B 1 91 ? 17.859 -24.875 -9.016 1 91 91 GLY B N 1
ATOM 2492 C CA . GLY B 1 91 ? 16.422 -24.672 -9.133 1 91 91 GLY B CA 1
ATOM 2493 C C . GLY B 1 91 ? 15.648 -25.141 -7.918 1 91 91 GLY B C 1
ATOM 2494 O O . GLY B 1 91 ? 14.414 -25.141 -7.922 1 91 91 GLY B O 1
ATOM 2495 N N . GLN B 1 92 ? 16.375 -25.656 -6.969 1 94.81 92 GLN B N 1
ATOM 2496 C CA . GLN B 1 92 ? 15.75 -26.125 -5.73 1 94.81 92 GLN B CA 1
ATOM 2497 C C . GLN B 1 92 ? 16.297 -25.375 -4.523 1 94.81 92 GLN B C 1
ATOM 2499 O O . GLN B 1 92 ? 17.516 -25.344 -4.293 1 94.81 92 GLN B O 1
ATOM 2504 N N . PHE B 1 93 ? 15.398 -24.875 -3.768 1 97.5 93 PHE B N 1
ATOM 2505 C CA . PHE B 1 93 ? 15.797 -24.031 -2.643 1 97.5 93 PHE B CA 1
ATOM 2506 C C . PHE B 1 93 ? 15.07 -24.453 -1.37 1 97.5 93 PHE B C 1
ATOM 2508 O O . PHE B 1 93 ? 13.914 -24.875 -1.42 1 97.5 93 PHE B O 1
ATOM 2515 N N . GLN B 1 94 ? 15.789 -24.328 -0.345 1 97.56 94 GLN B N 1
ATOM 2516 C CA . GLN B 1 94 ? 15.188 -24.438 0.978 1 97.56 94 GLN B CA 1
ATOM 2517 C C . GLN B 1 94 ? 14.93 -23.062 1.585 1 97.56 94 GLN B C 1
ATOM 2519 O O . GLN B 1 94 ? 15.867 -22.281 1.767 1 97.56 94 GLN B O 1
ATOM 2524 N N . VAL B 1 95 ? 13.68 -22.812 1.811 1 97.25 95 VAL B N 1
ATOM 2525 C CA . VAL B 1 95 ? 13.281 -21.5 2.303 1 97.25 95 VAL B CA 1
ATOM 2526 C C . VAL B 1 95 ? 12.805 -21.609 3.75 1 97.25 95 VAL B C 1
ATOM 2528 O O . VAL B 1 95 ? 11.922 -22.422 4.059 1 97.25 95 VAL B O 1
ATOM 2531 N N . SER B 1 96 ? 13.438 -20.828 4.582 1 96.88 96 SER B N 1
ATOM 2532 C CA . SER B 1 96 ? 13 -20.719 5.969 1 96.88 96 SER B CA 1
ATOM 2533 C C . SER B 1 96 ? 12.133 -19.484 6.172 1 96.88 96 SER B C 1
ATOM 2535 O O . SER B 1 96 ? 12.57 -18.359 5.926 1 96.88 96 SER B O 1
ATOM 2537 N N . ALA B 1 97 ? 10.906 -19.719 6.543 1 95.62 97 ALA B N 1
ATOM 2538 C CA . ALA B 1 97 ? 9.977 -18.625 6.785 1 95.62 97 ALA B CA 1
ATOM 2539 C C . ALA B 1 97 ? 9.586 -18.531 8.258 1 95.62 97 ALA B C 1
ATOM 2541 O O . ALA B 1 97 ? 9.289 -19.562 8.883 1 95.62 97 ALA B O 1
ATOM 2542 N N . ALA B 1 98 ? 9.656 -17.328 8.781 1 93.69 98 ALA B N 1
ATOM 2543 C CA . ALA B 1 98 ? 9.297 -17.094 10.18 1 93.69 98 ALA B CA 1
ATOM 2544 C C . ALA B 1 98 ? 8.344 -15.914 10.312 1 93.69 98 ALA B C 1
ATOM 2546 O O . ALA B 1 98 ? 8.391 -14.969 9.516 1 93.69 98 ALA B O 1
ATOM 2547 N N . ALA B 1 99 ? 7.418 -16.031 11.18 1 88.25 99 ALA B N 1
ATOM 2548 C CA . ALA B 1 99 ? 6.488 -14.953 11.516 1 88.25 99 ALA B CA 1
ATOM 2549 C C . ALA B 1 99 ? 6.445 -14.711 13.023 1 88.25 99 ALA B C 1
ATOM 2551 O O . ALA B 1 99 ? 6.887 -15.555 13.805 1 88.25 99 ALA B O 1
ATOM 2552 N N . PRO B 1 100 ? 6.004 -13.461 13.336 1 80.44 100 PRO B N 1
ATOM 2553 C CA . PRO B 1 100 ? 5.891 -13.219 14.773 1 80.44 100 PRO B CA 1
ATOM 2554 C C . PRO B 1 100 ? 5.008 -14.25 15.477 1 80.44 100 PRO B C 1
ATOM 2556 O O . PRO B 1 100 ? 3.867 -14.477 15.07 1 80.44 100 PRO B O 1
ATOM 2559 N N . GLY B 1 101 ? 5.453 -14.867 16.469 1 78.31 101 GLY B N 1
ATOM 2560 C CA . GLY B 1 101 ? 4.695 -15.844 17.25 1 78.31 101 GLY B CA 1
ATOM 2561 C C . GLY B 1 101 ? 4.824 -17.25 16.703 1 78.31 101 GLY B C 1
ATOM 2562 O O . GLY B 1 101 ? 4.371 -18.219 17.344 1 78.31 101 GLY B O 1
ATOM 2563 N N . VAL B 1 102 ? 5.184 -17.281 15.453 1 78.5 102 VAL B N 1
ATOM 2564 C CA . VAL B 1 102 ? 5.359 -18.594 14.836 1 78.5 102 VAL B CA 1
ATOM 2565 C C . VAL B 1 102 ? 6.844 -18.844 14.57 1 78.5 102 VAL B C 1
ATOM 2567 O O . VAL B 1 102 ? 7.555 -17.953 14.094 1 78.5 102 VAL B O 1
ATOM 2570 N N . GLY B 1 103 ? 7.43 -19.812 15.07 1 82 103 GLY B N 1
ATOM 2571 C CA . GLY B 1 103 ? 8.82 -20.156 14.812 1 82 103 GLY B CA 1
ATOM 2572 C C . GLY B 1 103 ? 9.125 -20.328 13.336 1 82 103 GLY B C 1
ATOM 2573 O O . GLY B 1 103 ? 8.234 -20.172 12.492 1 82 103 GLY B O 1
ATOM 2574 N N . ALA B 1 104 ? 10.336 -20.547 13.055 1 90.56 104 ALA B N 1
ATOM 2575 C CA . ALA B 1 104 ? 10.805 -20.703 11.688 1 90.56 104 ALA B CA 1
ATOM 2576 C C . ALA B 1 104 ? 10.414 -22.078 11.133 1 90.56 104 ALA B C 1
ATOM 2578 O O . ALA B 1 104 ? 10.57 -23.094 11.812 1 90.56 104 ALA B O 1
ATOM 2579 N N . LYS B 1 105 ? 9.789 -22.047 10.023 1 93.88 105 LYS B N 1
ATOM 2580 C CA . LYS B 1 105 ? 9.445 -23.266 9.312 1 93.88 105 LYS B CA 1
ATOM 2581 C C . LYS B 1 105 ? 10.18 -23.344 7.977 1 93.88 105 LYS B C 1
ATOM 2583 O O . LYS B 1 105 ? 10.477 -22.328 7.363 1 93.88 105 LYS B O 1
ATOM 2588 N N . GLN B 1 106 ? 10.398 -24.578 7.574 1 95.5 106 GLN B N 1
ATOM 2589 C CA . GLN B 1 106 ? 11.172 -24.766 6.355 1 95.5 106 GLN B CA 1
ATOM 2590 C C . GLN B 1 106 ? 10.297 -25.297 5.223 1 95.5 106 GLN B C 1
ATOM 2592 O O . GLN B 1 106 ? 9.445 -26.156 5.438 1 95.5 106 GLN B O 1
ATOM 2597 N N . TYR B 1 107 ? 10.531 -24.734 4.086 1 96 107 TYR B N 1
ATOM 2598 C CA . TYR B 1 107 ? 9.797 -25.125 2.887 1 96 107 TYR B CA 1
ATOM 2599 C C . TYR B 1 107 ? 10.742 -25.328 1.711 1 96 107 TYR B C 1
ATOM 2601 O O . TYR B 1 107 ? 11.75 -24.625 1.586 1 96 107 TYR B O 1
ATOM 2609 N N . VAL B 1 108 ? 10.414 -26.312 0.899 1 96.62 108 VAL B N 1
ATOM 2610 C CA . VAL B 1 108 ? 11.188 -26.531 -0.323 1 96.62 108 VAL B CA 1
ATOM 2611 C C . VAL B 1 108 ? 10.477 -25.859 -1.5 1 96.62 108 VAL B C 1
ATOM 2613 O O . VAL B 1 108 ? 9.297 -26.109 -1.749 1 96.62 108 VAL B O 1
ATOM 2616 N N . LEU B 1 109 ? 11.172 -25.031 -2.133 1 96.62 109 LEU B N 1
ATOM 2617 C CA . LEU B 1 109 ? 10.602 -24.312 -3.27 1 96.62 109 LEU B CA 1
ATOM 2618 C C . LEU B 1 109 ? 11.391 -24.594 -4.543 1 96.62 109 LEU B C 1
ATOM 2620 O O . LEU B 1 109 ? 12.617 -24.75 -4.5 1 96.62 109 LEU B O 1
ATOM 2624 N N . TYR B 1 110 ? 10.68 -24.688 -5.605 1 95.69 110 TYR B N 1
ATOM 2625 C CA . TYR B 1 110 ? 11.281 -24.812 -6.93 1 95.69 110 TYR B CA 1
ATOM 2626 C C . TYR B 1 110 ? 11.078 -23.531 -7.742 1 95.69 110 TYR B C 1
ATOM 2628 O O . TYR B 1 110 ? 10.039 -22.875 -7.629 1 95.69 110 TYR B O 1
ATOM 2636 N N . GLY B 1 111 ? 12.031 -23.172 -8.523 1 94.81 111 GLY B N 1
ATOM 2637 C CA . GLY B 1 111 ? 11.93 -22 -9.391 1 94.81 111 GLY B CA 1
ATOM 2638 C C . GLY B 1 111 ? 13.07 -21.016 -9.195 1 94.81 111 GLY B C 1
ATOM 2639 O O . GLY B 1 111 ? 14.133 -21.375 -8.688 1 94.81 111 GLY B O 1
ATOM 2640 N N . ASP B 1 112 ? 12.852 -19.75 -9.664 1 95.69 112 ASP B N 1
ATOM 2641 C CA . ASP B 1 112 ? 13.883 -18.719 -9.539 1 95.69 112 ASP B CA 1
ATOM 2642 C C . ASP B 1 112 ? 13.375 -17.547 -8.711 1 95.69 112 ASP B C 1
ATOM 2644 O O . ASP B 1 112 ? 14.125 -16.609 -8.445 1 95.69 112 ASP B O 1
ATOM 2648 N N . GLN B 1 113 ? 12.102 -17.625 -8.336 1 96.94 113 GLN B N 1
ATOM 2649 C CA . GLN B 1 113 ? 11.5 -16.609 -7.477 1 96.94 113 GLN B CA 1
ATOM 2650 C C . GLN B 1 113 ? 10.586 -17.25 -6.438 1 96.94 113 GLN B C 1
ATOM 2652 O O . GLN B 1 113 ? 10.195 -18.406 -6.578 1 96.94 113 GLN B O 1
ATOM 2657 N N . TRP B 1 114 ? 10.414 -16.547 -5.387 1 97.31 114 TRP B N 1
ATOM 2658 C CA . TRP B 1 114 ? 9.453 -16.969 -4.375 1 97.31 114 TRP B CA 1
ATOM 2659 C C . TRP B 1 114 ? 8.352 -15.93 -4.195 1 97.31 114 TRP B C 1
ATOM 2661 O O . TRP B 1 114 ? 8.547 -14.75 -4.504 1 97.31 114 TRP B O 1
ATOM 2671 N N . GLN B 1 115 ? 7.176 -16.391 -3.793 1 97.19 115 GLN B N 1
ATOM 2672 C CA . GLN B 1 115 ? 6.016 -15.523 -3.598 1 97.19 115 GLN B CA 1
ATOM 2673 C C . GLN B 1 115 ? 5.254 -15.906 -2.332 1 97.19 115 GLN B C 1
ATOM 2675 O O . GLN B 1 115 ? 5.105 -17.094 -2.025 1 97.19 115 GLN B O 1
ATOM 2680 N N . ILE B 1 116 ? 4.855 -14.914 -1.65 1 96.25 116 ILE B N 1
ATOM 2681 C CA 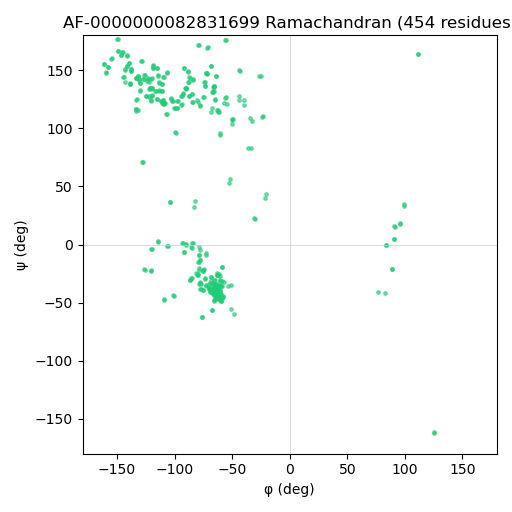. ILE B 1 116 ? 4.012 -15.117 -0.478 1 96.25 116 ILE B CA 1
ATOM 2682 C C . ILE B 1 116 ? 2.674 -14.406 -0.676 1 96.25 116 ILE B C 1
ATOM 2684 O O . ILE B 1 116 ? 2.629 -13.273 -1.157 1 96.25 116 ILE B O 1
ATOM 2688 N N . ASP B 1 117 ? 1.598 -15.086 -0.361 1 95.44 117 ASP B N 1
ATOM 2689 C CA . ASP B 1 117 ? 0.244 -14.57 -0.549 1 95.44 117 ASP B CA 1
ATOM 2690 C C . ASP B 1 117 ? -0.456 -14.367 0.792 1 95.44 117 ASP B C 1
ATOM 2692 O O . ASP B 1 117 ? -0.265 -15.148 1.726 1 95.44 117 ASP B O 1
ATOM 2696 N N . ALA B 1 118 ? -1.24 -13.359 0.793 1 93.12 118 ALA B N 1
ATOM 2697 C CA . ALA B 1 118 ? -2.059 -13.094 1.974 1 93.12 118 ALA B CA 1
ATOM 2698 C C . ALA B 1 118 ? -3.428 -12.547 1.579 1 93.12 118 ALA B C 1
ATOM 2700 O O . ALA B 1 118 ? -3.549 -11.82 0.589 1 93.12 118 ALA B O 1
ATOM 2701 N N . ARG B 1 119 ? -4.402 -12.93 2.318 1 91.75 119 ARG B N 1
ATOM 2702 C CA . ARG B 1 119 ? -5.707 -12.281 2.242 1 91.75 119 ARG B CA 1
ATOM 2703 C C . ARG B 1 119 ? -5.777 -11.078 3.176 1 91.75 119 ARG B C 1
ATOM 2705 O O . ARG B 1 119 ? -5.441 -11.188 4.355 1 91.75 119 ARG B O 1
ATOM 2712 N N . VAL B 1 120 ? -6.168 -10.008 2.555 1 90.69 120 VAL B N 1
ATOM 2713 C CA . VAL B 1 120 ? -6.086 -8.766 3.324 1 90.69 120 VAL B CA 1
ATOM 2714 C C . VAL B 1 120 ? -7.438 -8.055 3.303 1 90.69 120 VAL B C 1
ATOM 2716 O O . VAL B 1 120 ? -8.148 -8.094 2.297 1 90.69 120 VAL B O 1
ATOM 2719 N N . VAL B 1 121 ? -7.742 -7.48 4.414 1 86.94 121 VAL B N 1
ATOM 2720 C CA . VAL B 1 121 ? -8.898 -6.602 4.527 1 86.94 121 VAL B CA 1
ATOM 2721 C C . VAL B 1 121 ? -8.445 -5.148 4.625 1 86.94 121 VAL B C 1
ATOM 2723 O O . VAL B 1 121 ? -7.789 -4.762 5.598 1 86.94 121 VAL B O 1
ATOM 2726 N N . ARG B 1 122 ? -8.758 -4.457 3.619 1 86.19 122 ARG B N 1
ATOM 2727 C CA . ARG B 1 122 ? -8.398 -3.045 3.578 1 86.19 122 ARG B CA 1
ATOM 2728 C C . ARG B 1 122 ? -9.508 -2.18 4.168 1 86.19 122 ARG B C 1
ATOM 2730 O O . ARG B 1 122 ? -10.68 -2.352 3.832 1 86.19 122 ARG B O 1
ATOM 2737 N N . TRP B 1 123 ? -9.086 -1.276 4.988 1 83.25 123 TRP B N 1
ATOM 2738 C CA . TRP B 1 123 ? -10.047 -0.396 5.652 1 83.25 123 TRP B CA 1
ATOM 2739 C C . TRP B 1 123 ? -10.266 0.877 4.84 1 83.25 123 TRP B C 1
ATOM 2741 O O . TRP B 1 123 ? -9.375 1.313 4.105 1 83.25 123 TRP B O 1
ATOM 2751 N N . ARG B 1 124 ? -11.414 1.371 5.031 1 83.88 124 ARG B N 1
ATOM 2752 C CA . ARG B 1 124 ? -11.68 2.684 4.449 1 83.88 124 ARG B CA 1
ATOM 2753 C C . ARG B 1 124 ? -10.906 3.773 5.188 1 83.88 124 ARG B C 1
ATOM 2755 O O . ARG B 1 124 ? -10.398 3.547 6.289 1 83.88 124 ARG B O 1
ATOM 2762 N N . LEU B 1 125 ? -10.898 4.91 4.66 1 76.25 125 LEU B N 1
ATOM 2763 C CA . LEU B 1 125 ? -10.062 6.012 5.125 1 76.25 125 LEU B CA 1
ATOM 2764 C C . LEU B 1 125 ? -10.406 6.383 6.562 1 76.25 125 LEU B C 1
ATOM 2766 O O . LEU B 1 125 ? -9.508 6.551 7.395 1 76.25 125 LEU B O 1
ATOM 2770 N N . PRO B 1 126 ? -11.695 6.465 6.938 1 76.44 126 PRO B N 1
ATOM 2771 C CA . PRO B 1 126 ? -11.992 6.848 8.32 1 76.44 126 PRO B CA 1
ATOM 2772 C C . PRO B 1 126 ? -11.469 5.84 9.336 1 76.44 126 PRO B C 1
ATOM 2774 O O . PRO B 1 126 ? -10.977 6.227 10.398 1 76.44 126 PRO B O 1
ATOM 2777 N N . ALA B 1 127 ? -11.555 4.637 8.969 1 77.88 127 ALA B N 1
ATOM 2778 C CA . ALA B 1 127 ? -11.047 3.602 9.867 1 77.88 127 ALA B CA 1
ATOM 2779 C C . ALA B 1 127 ? -9.523 3.598 9.891 1 77.88 127 ALA B C 1
ATOM 2781 O O . ALA B 1 127 ? -8.906 3.393 10.938 1 77.88 127 ALA B O 1
ATOM 2782 N N . LEU B 1 128 ? -9.016 3.881 8.711 1 75.81 128 LEU B N 1
ATOM 2783 C CA . LEU B 1 128 ? -7.562 3.955 8.617 1 75.81 128 LEU B CA 1
ATOM 2784 C C . LEU B 1 128 ? -7.02 5.094 9.477 1 75.81 128 LEU B C 1
ATOM 2786 O O . LEU B 1 128 ? -6.035 4.918 10.203 1 75.81 128 LEU B O 1
ATOM 2790 N N . MET B 1 129 ? -7.801 6.145 9.484 1 74.19 129 MET B N 1
ATOM 2791 C CA . MET B 1 129 ? -7.375 7.328 10.219 1 74.19 129 MET B CA 1
ATOM 2792 C C . MET B 1 129 ? -7.539 7.125 11.719 1 74.19 129 MET B C 1
ATOM 2794 O O . MET B 1 129 ? -6.844 7.758 12.516 1 74.19 129 MET B O 1
ATOM 2798 N N . ALA B 1 130 ? -8.398 6.227 11.984 1 74 130 ALA B N 1
ATOM 2799 C CA . ALA B 1 130 ? -8.617 5.922 13.391 1 74 130 ALA B CA 1
ATOM 2800 C C . ALA B 1 130 ? -7.512 5.02 13.93 1 74 130 ALA B C 1
ATOM 2802 O O . ALA B 1 130 ? -7.414 4.801 15.141 1 74 130 ALA B O 1
ATOM 2803 N N . GLY B 1 131 ? -6.695 4.543 12.992 1 70.56 131 GLY B N 1
ATOM 2804 C CA . GLY B 1 131 ? -5.535 3.766 13.406 1 70.56 131 GLY B CA 1
ATOM 2805 C C . GLY B 1 131 ? -5.781 2.27 13.383 1 70.56 131 GLY B C 1
ATOM 2806 O O . GLY B 1 131 ? -5.086 1.51 14.062 1 70.56 131 GLY B O 1
ATOM 2807 N N . VAL B 1 132 ? -6.746 1.907 12.711 1 75.06 132 VAL B N 1
ATOM 2808 C CA . VAL B 1 132 ? -7.043 0.481 12.641 1 75.06 132 VAL B CA 1
ATOM 2809 C C . VAL B 1 132 ? -6.086 -0.199 11.664 1 75.06 132 VAL B C 1
ATOM 2811 O O . VAL B 1 132 ? -5.965 0.218 10.508 1 75.06 132 VAL B O 1
ATOM 2814 N N . SER B 1 133 ? -5.355 -1.107 12.148 1 77.81 133 SER B N 1
ATOM 2815 C CA . SER B 1 133 ? -4.418 -1.841 11.305 1 77.81 133 SER B CA 1
ATOM 2816 C C . SER B 1 133 ? -5.152 -2.801 10.375 1 77.81 133 SER B C 1
ATOM 2818 O O . SER B 1 133 ? -6.195 -3.35 10.734 1 77.81 133 SER B O 1
ATOM 2820 N N . PRO B 1 134 ? -4.559 -2.961 9.195 1 80.88 134 PRO B N 1
ATOM 2821 C CA . PRO B 1 134 ? -5.191 -3.934 8.297 1 80.88 134 PRO B CA 1
ATOM 2822 C C . PRO B 1 134 ? -5.152 -5.355 8.844 1 80.88 134 PRO B C 1
ATOM 2824 O O . PRO B 1 134 ? -4.238 -5.707 9.602 1 80.88 134 PRO B O 1
ATOM 2827 N N . LEU B 1 135 ? -6.215 -6.043 8.539 1 83.56 135 LEU B N 1
ATOM 2828 C CA . LEU B 1 135 ? -6.25 -7.461 8.875 1 83.56 135 LEU B CA 1
ATOM 2829 C C . LEU B 1 135 ? -5.703 -8.312 7.734 1 83.56 135 LEU B C 1
ATOM 2831 O O . LEU B 1 135 ? -5.973 -8.031 6.562 1 83.56 135 LEU B O 1
ATOM 2835 N N . TYR B 1 136 ? -4.859 -9.242 8.125 1 87.81 136 TYR B N 1
ATOM 2836 C CA . TYR B 1 136 ? -4.262 -10.07 7.082 1 87.81 136 TYR B CA 1
ATOM 2837 C C . TYR B 1 136 ? -4.102 -11.508 7.559 1 87.81 136 TYR B C 1
ATOM 2839 O O . TYR B 1 136 ? -4.043 -11.766 8.758 1 87.81 136 TYR B O 1
ATOM 2847 N N . ARG B 1 137 ? -4.16 -12.391 6.648 1 88.94 137 ARG B N 1
ATOM 2848 C CA . ARG B 1 137 ? -3.85 -13.797 6.855 1 88.94 137 ARG B CA 1
ATOM 2849 C C . ARG B 1 137 ? -2.941 -14.328 5.75 1 88.94 137 ARG B C 1
ATOM 2851 O O . ARG B 1 137 ? -3.312 -14.32 4.578 1 88.94 137 ARG B O 1
ATOM 2858 N N . LEU B 1 138 ? -1.775 -14.711 6.172 1 90.5 138 LEU B N 1
ATOM 2859 C CA . LEU B 1 138 ? -0.891 -15.344 5.199 1 90.5 138 LEU B CA 1
ATOM 2860 C C . LEU B 1 138 ? -1.464 -16.672 4.727 1 90.5 138 LEU B C 1
ATOM 2862 O O . LEU B 1 138 ? -1.871 -17.5 5.543 1 90.5 138 LEU B O 1
ATOM 2866 N N . GLU B 1 139 ? -1.473 -16.859 3.455 1 90.75 139 GLU B N 1
ATOM 2867 C CA . GLU B 1 139 ? -2.176 -18.016 2.928 1 90.75 139 GLU B CA 1
ATOM 2868 C C . GLU B 1 139 ? -1.196 -19.062 2.393 1 90.75 139 GLU B C 1
ATOM 2870 O O . GLU B 1 139 ? -1.347 -20.266 2.654 1 90.75 139 GLU B O 1
ATOM 2875 N N . ARG B 1 140 ? -0.294 -18.641 1.647 1 94.19 140 ARG B N 1
ATOM 2876 C CA . ARG B 1 140 ? 0.559 -19.656 1.034 1 94.19 140 ARG B CA 1
ATOM 2877 C C . ARG B 1 140 ? 1.901 -19.062 0.618 1 94.19 140 ARG B C 1
ATOM 2879 O O . ARG B 1 140 ? 2.018 -17.844 0.431 1 94.19 140 ARG B O 1
ATOM 2886 N N . LEU B 1 141 ? 2.881 -19.891 0.595 1 95.25 141 LEU B N 1
ATOM 2887 C CA . LEU B 1 141 ? 4.23 -19.641 0.095 1 95.25 141 LEU B CA 1
ATOM 2888 C C . LEU B 1 141 ? 4.531 -20.516 -1.118 1 95.25 141 LEU B C 1
ATOM 2890 O O . LEU B 1 141 ? 4.359 -21.734 -1.068 1 95.25 141 LEU B O 1
ATOM 2894 N N . SER B 1 142 ? 4.91 -19.891 -2.168 1 96.12 142 SER B N 1
ATOM 2895 C CA . SER B 1 142 ? 5.102 -20.672 -3.393 1 96.12 142 SER B CA 1
ATOM 2896 C C . SER B 1 142 ? 6.367 -20.234 -4.125 1 96.12 142 SER B C 1
ATOM 2898 O O . SER B 1 142 ? 6.859 -19.125 -3.924 1 96.12 142 SER B O 1
ATOM 2900 N N . GLY B 1 143 ? 6.91 -21.25 -4.844 1 95.44 143 GLY B N 1
ATOM 2901 C CA . GLY B 1 143 ? 7.949 -20.922 -5.809 1 95.44 143 GLY B CA 1
ATOM 2902 C C . GLY B 1 143 ? 7.402 -20.562 -7.176 1 95.44 143 GLY B C 1
ATOM 2903 O O . GLY B 1 143 ? 6.359 -21.078 -7.59 1 95.44 143 GLY B O 1
ATOM 2904 N N . ARG B 1 144 ? 8.102 -19.719 -7.828 1 94.38 144 ARG B N 1
ATOM 2905 C CA . ARG B 1 144 ? 7.645 -19.312 -9.148 1 94.38 144 ARG B CA 1
ATOM 2906 C C . ARG B 1 144 ? 8.812 -19.156 -10.109 1 94.38 144 ARG B C 1
ATOM 2908 O O . ARG B 1 144 ? 9.977 -19.156 -9.695 1 94.38 144 ARG B O 1
ATOM 2915 N N . TYR B 1 145 ? 8.422 -19.141 -11.391 1 94.25 145 TYR B N 1
ATOM 2916 C CA . TYR B 1 145 ? 9.398 -18.922 -12.453 1 94.25 145 TYR B CA 1
ATOM 2917 C C . TYR B 1 145 ? 9.195 -17.562 -13.117 1 94.25 145 TYR B C 1
ATOM 2919 O O . TYR B 1 145 ? 8.07 -17.203 -13.461 1 94.25 145 TYR B O 1
ATOM 2927 N N . SER B 1 146 ? 10.242 -16.859 -13.273 1 91.5 146 SER B N 1
ATOM 2928 C CA . SER B 1 146 ? 10.172 -15.555 -13.914 1 91.5 146 SER B CA 1
ATOM 2929 C C . SER B 1 146 ? 9.703 -15.672 -15.359 1 91.5 146 SER B C 1
ATOM 2931 O O . SER B 1 146 ? 9 -14.797 -15.867 1 91.5 146 SER B O 1
ATOM 2933 N N . ASP B 1 147 ? 10.117 -16.703 -16 1 90.44 147 ASP B N 1
ATOM 2934 C CA . ASP B 1 147 ? 9.711 -16.969 -17.375 1 90.44 147 ASP B CA 1
ATOM 2935 C C . ASP B 1 147 ? 8.312 -17.594 -17.422 1 90.44 147 ASP B C 1
ATOM 2937 O O . ASP B 1 147 ? 8.086 -18.672 -16.859 1 90.44 147 ASP B O 1
ATOM 2941 N N . ALA B 1 148 ? 7.473 -16.938 -18.125 1 86.94 148 ALA B N 1
ATOM 2942 C CA . ALA B 1 148 ? 6.078 -17.359 -18.172 1 86.94 148 ALA B CA 1
ATOM 2943 C C . ALA B 1 148 ? 5.953 -18.766 -18.766 1 86.94 148 ALA B C 1
ATOM 2945 O O . ALA B 1 148 ? 5.129 -19.562 -18.328 1 86.94 148 ALA B O 1
ATOM 2946 N N . ALA B 1 149 ? 6.727 -19.078 -19.828 1 87.38 149 ALA B N 1
ATOM 2947 C CA . ALA B 1 149 ? 6.676 -20.391 -20.469 1 87.38 149 ALA B CA 1
ATOM 2948 C C . ALA B 1 149 ? 7.121 -21.484 -19.516 1 87.38 149 ALA B C 1
ATOM 2950 O O . ALA B 1 149 ? 6.5 -22.547 -19.453 1 87.38 149 ALA B O 1
ATOM 2951 N N . ARG B 1 150 ? 8.133 -21.188 -18.734 1 89.25 150 ARG B N 1
ATOM 2952 C CA . ARG B 1 150 ? 8.609 -22.141 -17.75 1 89.25 150 ARG B CA 1
ATOM 2953 C C . ARG B 1 150 ? 7.602 -22.312 -16.609 1 89.25 150 ARG B C 1
ATOM 2955 O O . ARG B 1 150 ? 7.414 -23.406 -16.094 1 89.25 150 ARG B O 1
ATOM 2962 N N . GLU B 1 151 ? 6.996 -21.219 -16.25 1 88.88 151 GLU B N 1
ATOM 2963 C CA . GLU B 1 151 ? 5.984 -21.25 -15.203 1 88.88 151 GLU B CA 1
ATOM 2964 C C . GLU B 1 151 ? 4.816 -22.156 -15.578 1 88.88 151 GLU B C 1
ATOM 2966 O O . GLU B 1 151 ? 4.191 -22.766 -14.711 1 88.88 151 GLU B O 1
ATOM 2971 N N . ALA B 1 152 ? 4.527 -22.234 -16.859 1 84.56 152 ALA B N 1
ATOM 2972 C CA . ALA B 1 152 ? 3.375 -23 -17.312 1 84.56 152 ALA B CA 1
ATOM 2973 C C . ALA B 1 152 ? 3.684 -24.5 -17.344 1 84.56 152 ALA B C 1
ATOM 2975 O O . ALA B 1 152 ? 2.773 -25.328 -17.25 1 84.56 152 ALA B O 1
ATOM 2976 N N . SER B 1 153 ? 5.047 -24.891 -17.391 1 86.19 153 SER B N 1
ATOM 2977 C CA . SER B 1 153 ? 5.34 -26.297 -17.641 1 86.19 153 SER B CA 1
ATOM 2978 C C . SER B 1 153 ? 6.25 -26.875 -16.562 1 86.19 153 SER B C 1
ATOM 2980 O O . SER B 1 153 ? 6.277 -28.094 -16.359 1 86.19 153 SER B O 1
ATOM 2982 N N . ALA B 1 154 ? 6.953 -26.062 -15.883 1 89.06 154 ALA B N 1
ATOM 2983 C CA . ALA B 1 154 ? 7.961 -26.547 -14.945 1 89.06 154 ALA B CA 1
ATOM 2984 C C . ALA B 1 154 ? 7.316 -27.016 -13.641 1 89.06 154 ALA B C 1
ATOM 2986 O O . ALA B 1 154 ? 6.109 -26.844 -13.445 1 89.06 154 ALA B O 1
ATOM 2987 N N . THR B 1 155 ? 8.188 -27.641 -12.812 1 89.19 155 THR B N 1
ATOM 2988 C CA . THR B 1 155 ? 7.723 -28.172 -11.539 1 89.19 155 THR B CA 1
ATOM 2989 C C . THR B 1 155 ? 7.273 -27.062 -10.609 1 89.19 155 THR B C 1
ATOM 2991 O O . THR B 1 155 ? 7.984 -26.062 -10.438 1 89.19 155 THR B O 1
ATOM 2994 N N . ARG B 1 156 ? 6.137 -27.297 -9.961 1 89.62 156 ARG B N 1
ATOM 2995 C CA . ARG B 1 156 ? 5.574 -26.281 -9.086 1 89.62 156 ARG B CA 1
ATOM 2996 C C . ARG B 1 156 ? 5.758 -26.656 -7.621 1 89.62 156 ARG B C 1
ATOM 2998 O O . ARG B 1 156 ? 5.832 -27.844 -7.281 1 89.62 156 ARG B O 1
ATOM 3005 N N . SER B 1 157 ? 5.902 -25.656 -6.812 1 93 157 SER B N 1
ATOM 3006 C CA . SER B 1 157 ? 5.965 -25.812 -5.363 1 93 157 SER B CA 1
ATOM 3007 C C . SER B 1 157 ? 5.062 -24.797 -4.66 1 93 157 SER B C 1
ATOM 3009 O O . SER B 1 157 ? 5.27 -23.594 -4.77 1 93 157 SER B O 1
ATOM 3011 N N . V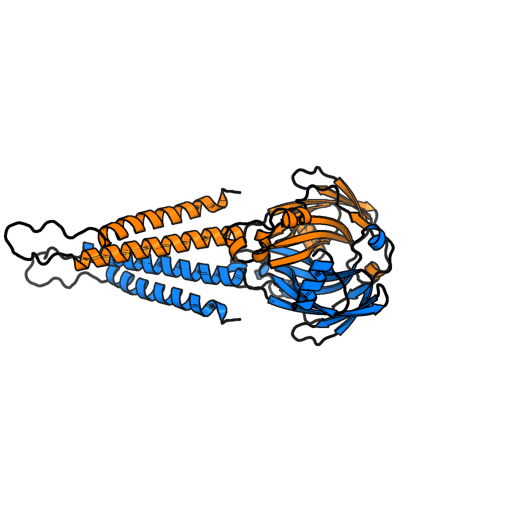AL B 1 158 ? 4.07 -25.281 -4.012 1 94.06 158 VAL B N 1
ATOM 3012 C CA . VAL B 1 158 ? 3.117 -24.453 -3.281 1 94.06 158 VAL B CA 1
ATOM 3013 C C . VAL B 1 158 ? 2.883 -25.031 -1.889 1 94.06 158 VAL B C 1
ATOM 3015 O O . VAL B 1 158 ? 2.582 -26.219 -1.749 1 94.06 158 VAL B O 1
ATOM 3018 N N . HIS B 1 159 ? 3.084 -24.25 -0.926 1 94 159 HIS B N 1
ATOM 3019 C CA . HIS B 1 159 ? 2.873 -24.656 0.458 1 94 159 HIS B CA 1
ATOM 3020 C C . HIS B 1 159 ? 1.832 -23.781 1.141 1 94 159 HIS B C 1
ATOM 3022 O O . HIS B 1 159 ? 1.994 -22.562 1.211 1 94 159 HIS B O 1
ATOM 3028 N N . ALA B 1 160 ? 0.808 -24.391 1.667 1 92 160 ALA B N 1
ATOM 3029 C CA . ALA B 1 160 ? -0.199 -23.672 2.432 1 92 160 ALA B CA 1
ATOM 3030 C C . ALA B 1 160 ? 0.337 -23.266 3.805 1 92 160 ALA B C 1
ATOM 3032 O O . ALA B 1 160 ? 1.06 -24.031 4.441 1 92 160 ALA B O 1
ATOM 3033 N N . LEU B 1 161 ? -0.01 -22.078 4.191 1 88.75 161 LEU B N 1
ATOM 3034 C CA . LEU B 1 161 ? 0.414 -21.578 5.496 1 88.75 161 LEU B CA 1
ATOM 3035 C C . LEU B 1 161 ? -0.741 -21.625 6.492 1 88.75 161 LEU B C 1
ATOM 3037 O O . LEU B 1 161 ? -0.899 -20.703 7.297 1 88.75 161 LEU B O 1
ATOM 3041 N N . ASP B 1 162 ? -1.506 -22.516 6.445 1 79.81 162 ASP B N 1
ATOM 3042 C CA . ASP B 1 162 ? -2.695 -22.641 7.281 1 79.81 162 ASP B CA 1
ATOM 3043 C C . ASP B 1 162 ? -2.318 -22.766 8.758 1 79.81 162 ASP B C 1
ATOM 3045 O O . ASP B 1 162 ? -3.119 -22.422 9.633 1 79.81 162 ASP B O 1
ATOM 3049 N N . ASP B 1 163 ? -1.198 -23.203 9.031 1 76.62 163 ASP B N 1
ATOM 3050 C CA . ASP B 1 163 ? -0.775 -23.438 10.414 1 76.62 163 ASP B CA 1
ATOM 3051 C C . ASP B 1 163 ? -0.236 -22.156 11.039 1 76.62 163 ASP B C 1
ATOM 3053 O O . ASP B 1 163 ? 0.176 -22.156 12.203 1 76.62 163 ASP B O 1
ATOM 3057 N N . TRP B 1 164 ? -0.272 -21.172 10.312 1 74.81 164 TRP B N 1
ATOM 3058 C CA . TRP B 1 164 ? 0.224 -19.906 10.844 1 74.81 164 TRP B CA 1
ATOM 3059 C C . TRP B 1 164 ? -0.881 -19.141 11.578 1 74.81 164 TRP B C 1
ATOM 3061 O O . TRP B 1 164 ? -2.055 -19.25 11.211 1 74.81 164 TRP B O 1
ATOM 3071 N N . PRO B 1 165 ? -0.438 -18.531 12.75 1 65.06 165 PRO B N 1
ATOM 3072 C CA . PRO B 1 165 ? -1.445 -17.781 13.5 1 65.06 165 PRO B CA 1
ATOM 3073 C C . PRO B 1 165 ? -2.027 -16.609 12.711 1 65.06 165 PRO B C 1
ATOM 3075 O O . PRO B 1 165 ? -1.288 -15.891 12.047 1 65.06 165 PRO B O 1
ATOM 3078 N N . ALA B 1 166 ? -3.232 -16.594 12.359 1 64.88 166 ALA B N 1
ATOM 3079 C CA . ALA B 1 166 ? -3.852 -15.445 11.703 1 64.88 166 ALA B CA 1
ATOM 3080 C C . ALA B 1 166 ? -5.254 -15.195 12.25 1 64.88 166 ALA B C 1
ATOM 3082 O O . ALA B 1 166 ? -5.934 -16.125 12.695 1 64.88 166 ALA B O 1
ATOM 3083 N N . PRO B 1 167 ? -5.473 -13.828 12.445 1 61.75 167 PRO B N 1
ATOM 3084 C CA . PRO B 1 167 ? -6.863 -13.578 12.82 1 61.75 167 PRO B CA 1
ATOM 3085 C C . PRO B 1 167 ? -7.859 -14.156 11.82 1 61.75 167 PRO B C 1
ATOM 3087 O O . PRO B 1 167 ? -7.578 -14.203 10.617 1 61.75 167 PRO B O 1
ATOM 3090 N N . ASP B 1 168 ? -8.695 -15.016 12.242 1 59.09 168 ASP B N 1
ATOM 3091 C CA . ASP B 1 168 ? -9.719 -15.531 11.336 1 59.09 168 ASP B CA 1
ATOM 3092 C C . ASP B 1 168 ? -10.617 -14.414 10.82 1 59.09 168 ASP B C 1
ATOM 3094 O O . ASP B 1 168 ? -11.461 -13.898 11.562 1 59.09 168 ASP B O 1
ATOM 3098 N N . LEU B 1 169 ? -10.281 -13.875 9.664 1 61.16 169 LEU B N 1
ATOM 3099 C CA . LEU B 1 169 ? -11.039 -12.789 9.062 1 61.16 169 LEU B CA 1
ATOM 3100 C C . LEU B 1 169 ? -12.523 -13.133 9 1 61.16 169 LEU B C 1
ATOM 3102 O O . LEU B 1 169 ? -13.375 -12.266 9.188 1 61.16 169 LEU B O 1
ATOM 3106 N N . GLY B 1 170 ? -12.797 -14.398 8.781 1 58 170 GLY B N 1
ATOM 3107 C CA . GLY B 1 170 ? -14.18 -14.844 8.734 1 58 170 GLY B CA 1
ATOM 3108 C C . GLY B 1 170 ? -14.898 -14.711 10.07 1 58 170 GLY B C 1
ATOM 3109 O O . GLY B 1 170 ? -16.031 -14.227 10.133 1 58 170 GLY B O 1
ATOM 3110 N N . SER B 1 171 ? -14.164 -15.094 11.023 1 59.22 171 SER B N 1
ATOM 3111 C CA . SER B 1 171 ? -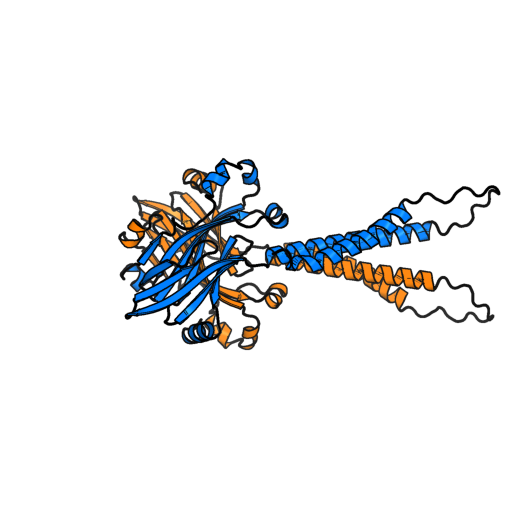14.758 -15.016 12.352 1 59.22 171 SER B CA 1
ATOM 3112 C C . SER B 1 171 ? -14.938 -13.57 12.797 1 59.22 171 SER B C 1
ATOM 3114 O O . SER B 1 171 ? -15.906 -13.234 13.484 1 59.22 171 SER B O 1
ATOM 3116 N N . LEU B 1 172 ? -14.016 -12.75 12.367 1 61.69 172 LEU B N 1
ATOM 3117 C CA . LEU B 1 172 ? -14.125 -11.344 12.734 1 61.69 172 LEU B CA 1
ATOM 3118 C C . LEU B 1 172 ? -15.352 -10.711 12.086 1 61.69 172 LEU B C 1
ATOM 3120 O O . LEU B 1 172 ? -16.031 -9.883 12.711 1 61.69 172 LEU B O 1
ATOM 3124 N N . LYS B 1 173 ? -15.602 -11.141 10.852 1 61.59 173 LYS B N 1
ATOM 3125 C CA . LYS B 1 173 ? -16.797 -10.68 10.141 1 61.59 173 LYS B CA 1
ATOM 3126 C C . LYS B 1 173 ? -18.062 -11.031 10.914 1 61.59 173 LYS B C 1
ATOM 3128 O O . LYS B 1 173 ? -19.016 -10.25 10.945 1 61.59 173 LYS B O 1
ATOM 3133 N N . GLN B 1 174 ? -17.906 -12.18 11.492 1 58.94 174 GLN B N 1
ATOM 3134 C CA . GLN B 1 174 ? -19.078 -12.664 12.227 1 58.94 174 GLN B CA 1
ATOM 3135 C C . GLN B 1 174 ? -19.188 -11.961 13.578 1 58.94 174 GLN B C 1
ATOM 3137 O O . GLN B 1 174 ? -20.297 -11.641 14.023 1 58.94 174 GLN B O 1
ATOM 3142 N N . SER B 1 175 ? -18.078 -11.68 14.109 1 59.66 175 SER B N 1
ATOM 3143 C CA . SER B 1 175 ? -18.078 -11.156 15.477 1 59.66 175 SER B CA 1
ATOM 3144 C C . SER B 1 175 ? -18.281 -9.641 15.484 1 59.66 175 SER B C 1
ATOM 3146 O O . SER B 1 175 ? -18.812 -9.094 16.453 1 59.66 175 SER B O 1
ATOM 3148 N N . PHE B 1 176 ? -17.844 -9.078 14.43 1 61.38 176 PHE B N 1
ATOM 3149 C CA . PHE B 1 176 ? -17.969 -7.629 14.406 1 61.38 176 PHE B CA 1
ATOM 3150 C C . PHE B 1 176 ? -18.656 -7.168 13.125 1 61.38 176 PHE B C 1
ATOM 3152 O O . PHE B 1 176 ? -18.031 -6.52 12.281 1 61.38 176 PHE B O 1
ATOM 3159 N N . PRO B 1 177 ? -19.969 -7.449 13.055 1 59 177 PRO B N 1
ATOM 3160 C CA . PRO B 1 177 ? -20.734 -7.129 11.844 1 59 177 PRO B CA 1
ATOM 3161 C C . PRO B 1 177 ? -20.719 -5.637 11.523 1 59 177 PRO B C 1
ATOM 3163 O O . PRO B 1 177 ? -20.875 -5.254 10.359 1 59 177 PRO B O 1
ATOM 3166 N N . ASN B 1 178 ? -20.547 -4.859 12.617 1 60.28 178 ASN B N 1
ATOM 3167 C CA . ASN B 1 178 ? -20.672 -3.418 12.422 1 60.28 178 ASN B CA 1
ATOM 3168 C C . ASN B 1 178 ? -19.406 -2.82 11.812 1 60.28 178 ASN B C 1
ATOM 3170 O O . ASN B 1 178 ? -19.312 -1.606 11.617 1 60.28 178 ASN B O 1
ATOM 3174 N N . TRP B 1 179 ? -18.484 -3.701 11.633 1 59.09 179 TRP B N 1
ATOM 3175 C CA . TRP B 1 179 ? -17.25 -3.146 11.094 1 59.09 179 TRP B CA 1
ATOM 3176 C C . TRP B 1 179 ? -17.312 -3.066 9.578 1 59.09 179 TRP B C 1
ATOM 3178 O O . TRP B 1 179 ? -16.5 -2.371 8.953 1 59.09 179 TRP B O 1
ATOM 3188 N N . PHE B 1 180 ? -18.391 -3.523 9.039 1 63.81 180 PHE B N 1
ATOM 3189 C CA . PHE B 1 180 ? -18.547 -3.758 7.609 1 63.81 180 PHE B CA 1
ATOM 3190 C C . PHE B 1 180 ? -18.531 -2.441 6.844 1 63.81 180 PHE B C 1
ATOM 3192 O O . PHE B 1 180 ? -17.906 -2.332 5.793 1 63.81 180 PHE B O 1
ATOM 3199 N N . PRO B 1 181 ? -19.109 -1.49 7.598 1 68.5 181 PRO B N 1
ATOM 3200 C CA . PRO B 1 181 ? -19.156 -0.274 6.781 1 68.5 181 PRO B CA 1
ATOM 3201 C C . PRO B 1 181 ? -17.781 0.371 6.621 1 68.5 181 PRO B C 1
ATOM 3203 O O . PRO B 1 181 ? -17.578 1.206 5.734 1 68.5 181 PRO B O 1
ATOM 3206 N N . PHE B 1 182 ? -16.844 -0.182 7.363 1 78.06 182 PHE B N 1
ATOM 3207 C CA . PHE B 1 182 ? -15.547 0.466 7.328 1 78.06 182 PHE B CA 1
ATOM 3208 C C . PHE B 1 182 ? -14.555 -0.363 6.52 1 78.06 182 PHE B C 1
ATOM 3210 O O . PHE B 1 182 ? -13.406 0.044 6.336 1 78.06 182 PHE B O 1
ATOM 3217 N N . VAL B 1 183 ? -15.047 -1.432 6.082 1 78.69 183 VAL B N 1
ATOM 3218 C CA . VAL B 1 183 ? -14.211 -2.273 5.238 1 78.69 183 VAL B CA 1
ATOM 3219 C C . VAL B 1 183 ? -14.266 -1.781 3.793 1 78.69 183 VAL B C 1
ATOM 3221 O O . VAL B 1 183 ? -15.352 -1.567 3.248 1 78.69 183 VAL B O 1
ATOM 3224 N N . ASP B 1 184 ? -13.188 -1.479 3.289 1 77.88 184 ASP B N 1
ATOM 3225 C CA . ASP B 1 184 ? -13.141 -1.085 1.884 1 77.88 184 ASP B CA 1
ATOM 3226 C C . ASP B 1 184 ? -13.25 -2.303 0.968 1 77.88 184 ASP B C 1
ATOM 3228 O O . ASP B 1 184 ? -14.203 -2.42 0.198 1 77.88 184 ASP B O 1
ATOM 3232 N N . VAL B 1 185 ? -12.328 -3.146 1.068 1 79.06 185 VAL B N 1
ATOM 3233 C CA . VAL B 1 185 ? -12.32 -4.312 0.189 1 79.06 185 VAL B CA 1
ATOM 3234 C C . VAL B 1 185 ? -11.461 -5.418 0.798 1 79.06 185 VAL B C 1
ATOM 3236 O O . VAL B 1 185 ? -10.57 -5.145 1.602 1 79.06 185 VAL B O 1
ATOM 3239 N N . GLN B 1 186 ? -11.906 -6.578 0.493 1 86.06 186 GLN B N 1
ATOM 3240 C CA . GLN B 1 186 ? -11.062 -7.742 0.744 1 86.06 186 GLN B CA 1
ATOM 3241 C C . GLN B 1 186 ? -10.422 -8.242 -0.546 1 86.06 186 GLN B C 1
ATOM 3243 O O . GLN B 1 186 ? -11.117 -8.492 -1.533 1 86.06 186 GLN B O 1
ATOM 3248 N N . PHE B 1 187 ? -9.148 -8.359 -0.57 1 91 187 PHE B N 1
ATOM 3249 C CA . PHE B 1 187 ? -8.445 -8.805 -1.77 1 91 187 PHE B CA 1
ATOM 3250 C C . PHE B 1 187 ? -7.227 -9.648 -1.405 1 91 187 PHE B C 1
ATOM 3252 O O . PHE B 1 187 ? -6.852 -9.727 -0.234 1 91 187 PHE B O 1
ATOM 3259 N N . GLY B 1 188 ? -6.773 -10.281 -2.396 1 93.81 188 GLY B N 1
ATOM 3260 C CA . GLY B 1 188 ? -5.535 -11.016 -2.219 1 93.81 188 GLY B CA 1
ATOM 3261 C C . GLY B 1 188 ? -4.305 -10.227 -2.625 1 93.81 188 GLY B C 1
ATOM 3262 O O . GLY B 1 188 ? -4.27 -9.641 -3.711 1 93.81 188 GLY B O 1
ATOM 3263 N N . SER B 1 189 ? -3.389 -10.172 -1.724 1 95.62 189 SER B N 1
ATOM 3264 C CA . SER B 1 189 ? -2.119 -9.508 -1.991 1 95.62 189 SER B CA 1
ATOM 3265 C C . SER B 1 189 ? -0.964 -10.508 -2.004 1 95.62 189 SER B C 1
ATOM 3267 O O . SER B 1 189 ? -0.929 -11.438 -1.191 1 95.62 189 SER B O 1
ATOM 3269 N N . ALA B 1 190 ? -0.107 -10.297 -2.918 1 96.81 190 ALA B N 1
ATOM 3270 C CA . ALA B 1 190 ? 1.078 -11.148 -2.99 1 96.81 190 ALA B CA 1
ATOM 3271 C C . ALA B 1 190 ? 2.328 -10.328 -3.291 1 96.81 190 ALA B C 1
ATOM 3273 O O . ALA B 1 190 ? 2.242 -9.25 -3.893 1 96.81 190 ALA B O 1
ATOM 3274 N N . ALA B 1 191 ? 3.357 -10.773 -2.816 1 97.25 191 ALA B N 1
ATOM 3275 C CA . ALA B 1 191 ? 4.664 -10.18 -3.08 1 97.25 191 ALA B CA 1
ATOM 3276 C C . ALA B 1 191 ? 5.691 -11.25 -3.445 1 97.25 191 ALA B C 1
ATOM 3278 O O . ALA B 1 191 ? 5.645 -12.367 -2.922 1 97.25 191 ALA B O 1
ATOM 3279 N N . TYR B 1 192 ? 6.586 -10.961 -4.348 1 97.44 192 TYR B N 1
ATOM 3280 C CA . TYR B 1 192 ? 7.555 -11.961 -4.785 1 97.44 192 TYR B CA 1
ATOM 3281 C C . TYR B 1 192 ? 8.922 -11.328 -5.016 1 97.44 192 TYR B C 1
ATOM 3283 O O . TYR B 1 192 ? 9.023 -10.125 -5.273 1 97.44 192 TYR B O 1
ATOM 3291 N N . MET B 1 193 ? 9.914 -12.094 -4.879 1 97.12 193 MET B N 1
ATOM 3292 C CA . MET B 1 193 ? 11.32 -11.703 -5.027 1 97.12 193 MET B CA 1
ATOM 3293 C C . MET B 1 193 ? 12.148 -12.852 -5.598 1 97.12 193 MET B C 1
ATOM 3295 O O . MET B 1 193 ? 11.711 -14 -5.578 1 97.12 193 MET B O 1
ATOM 3299 N N . PRO B 1 194 ? 13.305 -12.539 -6.082 1 96.69 194 PRO B N 1
ATOM 3300 C CA . PRO B 1 194 ? 14.156 -13.594 -6.633 1 96.69 194 PRO B CA 1
ATOM 3301 C C . PRO B 1 194 ? 14.688 -14.547 -5.562 1 96.69 194 PRO B C 1
ATOM 3303 O O . PRO B 1 194 ? 14.844 -14.156 -4.406 1 96.69 194 PRO B O 1
ATOM 3306 N N . LEU B 1 195 ? 14.953 -15.75 -6.035 1 96.44 195 LEU B N 1
ATOM 3307 C CA . LEU B 1 195 ? 15.578 -16.781 -5.215 1 96.44 195 LEU B CA 1
ATOM 3308 C C . LEU B 1 195 ? 17.062 -16.906 -5.535 1 96.44 195 LEU B C 1
ATOM 3310 O O . LEU B 1 195 ? 17.438 -17.141 -6.691 1 96.44 195 LEU B O 1
ATOM 3314 N N . PHE B 1 196 ? 17.891 -16.75 -4.547 1 96 196 PHE B N 1
ATOM 3315 C CA . PHE B 1 196 ? 19.312 -17.047 -4.688 1 96 196 PHE B CA 1
ATOM 3316 C C . PHE B 1 196 ? 19.938 -17.391 -3.34 1 96 196 PHE B C 1
ATOM 3318 O O . PHE B 1 196 ? 19.375 -17.062 -2.291 1 96 196 PHE B O 1
ATOM 3325 N N . ASP B 1 197 ? 21.047 -18.031 -3.391 1 96.12 197 ASP B N 1
ATOM 3326 C CA . ASP B 1 197 ? 21.672 -18.609 -2.193 1 96.12 197 ASP B CA 1
ATOM 3327 C C . ASP B 1 197 ? 22.094 -17.516 -1.219 1 96.12 197 ASP B C 1
ATOM 3329 O O . ASP B 1 197 ? 22.812 -16.578 -1.594 1 96.12 197 ASP B O 1
ATOM 3333 N N . GLY B 1 198 ? 21.594 -17.641 -0.012 1 95.94 198 GLY B N 1
ATOM 3334 C CA . GLY B 1 198 ? 22 -16.734 1.039 1 95.94 198 GLY B CA 1
ATOM 3335 C C . GLY B 1 198 ? 21.109 -15.5 1.14 1 95.94 198 GLY B C 1
ATOM 3336 O O . GLY B 1 198 ? 21.344 -14.641 1.989 1 95.94 198 GLY B O 1
ATOM 3337 N N . ALA B 1 199 ? 20.078 -15.461 0.374 1 97.25 199 ALA B N 1
ATOM 3338 C CA . ALA B 1 199 ? 19.203 -14.297 0.372 1 97.25 199 ALA B CA 1
ATOM 3339 C C . ALA B 1 199 ? 18.344 -14.25 1.634 1 97.25 199 ALA B C 1
ATOM 3341 O O . ALA B 1 199 ? 17.859 -15.289 2.105 1 97.25 199 ALA B O 1
ATOM 3342 N N . LYS B 1 200 ? 18.234 -13.086 2.197 1 97.81 200 LYS B N 1
ATOM 3343 C CA . LYS B 1 200 ? 17.375 -12.82 3.348 1 97.81 200 LYS B CA 1
ATOM 3344 C C . LYS B 1 200 ? 16.406 -11.672 3.053 1 97.81 200 LYS B C 1
ATOM 3346 O O . LYS B 1 200 ? 16.828 -10.602 2.613 1 97.81 200 LYS B O 1
ATOM 3351 N N . TYR B 1 201 ? 15.125 -11.992 3.303 1 97.81 201 TYR B N 1
ATOM 3352 C CA . TYR B 1 201 ? 14.102 -11 3.004 1 97.81 201 TYR B CA 1
ATOM 3353 C C . TYR B 1 201 ? 13.227 -10.734 4.227 1 97.81 201 TYR B C 1
ATOM 3355 O O . TYR B 1 201 ? 13.031 -11.617 5.059 1 97.81 201 TYR B O 1
ATOM 3363 N N . GLN B 1 202 ? 12.82 -9.547 4.34 1 96.44 202 GLN B N 1
ATOM 3364 C CA . GLN B 1 202 ? 11.789 -9.18 5.309 1 96.44 202 GLN B CA 1
ATOM 3365 C C . GLN B 1 202 ? 10.492 -8.773 4.613 1 96.44 202 GLN B C 1
ATOM 3367 O O . GLN B 1 202 ? 10.5 -7.93 3.717 1 96.44 202 GLN B O 1
ATOM 3372 N N . VAL B 1 203 ? 9.422 -9.477 4.98 1 95.88 203 VAL B N 1
ATOM 3373 C CA . VAL B 1 203 ? 8.117 -9.195 4.402 1 95.88 203 VAL B CA 1
ATOM 3374 C C . VAL B 1 203 ? 7.367 -8.195 5.277 1 95.88 203 VAL B C 1
ATOM 3376 O O . VAL B 1 203 ? 7.309 -8.352 6.5 1 95.88 203 VAL B O 1
ATOM 3379 N N . TYR B 1 204 ? 6.863 -7.176 4.68 1 93.81 204 TYR B N 1
ATOM 3380 C CA . TYR B 1 204 ? 6.125 -6.141 5.398 1 93.81 204 TYR B CA 1
ATOM 3381 C C . TYR B 1 204 ? 4.688 -6.047 4.895 1 93.81 204 TYR B C 1
ATOM 3383 O O . TYR B 1 204 ? 4.391 -6.457 3.771 1 93.81 204 TYR B O 1
ATOM 3391 N N . MET B 1 205 ? 3.84 -5.598 5.754 1 91.25 205 MET B N 1
ATOM 3392 C CA . MET B 1 205 ? 2.479 -5.199 5.41 1 91.25 205 MET B CA 1
ATOM 3393 C C . MET B 1 205 ? 2.32 -3.686 5.492 1 91.25 205 MET B C 1
ATOM 3395 O O . MET B 1 205 ? 2.613 -3.08 6.523 1 91.25 205 MET B O 1
ATOM 3399 N N . ASP B 1 206 ? 1.933 -3.145 4.379 1 88.81 206 ASP B N 1
ATOM 3400 C CA . ASP B 1 206 ? 1.662 -1.711 4.348 1 88.81 206 ASP B CA 1
ATOM 3401 C C . ASP B 1 206 ? 0.361 -1.383 5.078 1 88.81 206 ASP B C 1
ATOM 3403 O O . ASP B 1 206 ? -0.56 -2.201 5.113 1 88.81 206 ASP B O 1
ATOM 3407 N N . PRO B 1 207 ? 0.31 -0.23 5.684 1 85.5 207 PRO B N 1
ATOM 3408 C CA . PRO B 1 207 ? -0.882 0.124 6.457 1 85.5 207 PRO B CA 1
ATOM 3409 C C . PRO B 1 207 ? -2.156 0.113 5.617 1 85.5 207 PRO B C 1
ATOM 3411 O O . PRO B 1 207 ? -3.262 0.066 6.164 1 85.5 207 PRO B O 1
ATOM 3414 N N . ARG B 1 208 ? -2.033 0.19 4.363 1 86.31 208 ARG B N 1
ATOM 3415 C CA . ARG B 1 208 ? -3.213 0.167 3.506 1 86.31 208 ARG B CA 1
ATOM 3416 C C . ARG B 1 208 ? -3.525 -1.253 3.043 1 86.31 208 ARG B C 1
ATOM 3418 O O . ARG B 1 208 ? -4.434 -1.462 2.234 1 86.31 208 ARG B O 1
ATOM 3425 N N . GLY B 1 209 ? -2.74 -2.234 3.475 1 86.19 209 GLY B N 1
ATOM 3426 C CA . GLY B 1 209 ? -3.094 -3.631 3.27 1 86.19 209 GLY B CA 1
ATOM 3427 C C . GLY B 1 209 ? -2.379 -4.258 2.086 1 86.19 209 GLY B C 1
ATOM 3428 O O . GLY B 1 209 ? -2.941 -5.109 1.396 1 86.19 209 GLY B O 1
ATOM 3429 N N . ALA B 1 210 ? -1.245 -3.953 1.793 1 89.31 210 ALA B N 1
ATOM 3430 C CA . ALA B 1 210 ? -0.487 -4.562 0.703 1 89.31 210 ALA B CA 1
ATOM 3431 C C . ALA B 1 210 ? 0.831 -5.141 1.207 1 89.31 210 ALA B C 1
ATOM 3433 O O . ALA B 1 210 ? 1.482 -4.555 2.076 1 89.31 210 ALA B O 1
ATOM 3434 N N . LEU B 1 211 ? 1.094 -6.281 0.629 1 93.88 211 LEU B N 1
ATOM 3435 C CA . LEU B 1 211 ? 2.365 -6.91 0.974 1 93.88 211 LEU B CA 1
ATOM 3436 C C . LEU B 1 211 ? 3.498 -6.344 0.124 1 93.88 211 LEU B C 1
ATOM 3438 O O . LEU B 1 211 ? 3.318 -6.094 -1.07 1 93.88 211 LEU B O 1
ATOM 3442 N N . PHE B 1 212 ? 4.621 -6.199 0.784 1 93.44 212 PHE B N 1
ATOM 3443 C CA . PHE B 1 212 ? 5.84 -5.91 0.035 1 93.44 212 PHE B CA 1
ATOM 3444 C C . PHE B 1 212 ? 7.059 -6.492 0.738 1 93.44 212 PHE B C 1
ATOM 3446 O O . PHE B 1 212 ? 6.957 -6.992 1.861 1 93.44 212 PHE B O 1
ATOM 3453 N N . VAL B 1 213 ? 8.133 -6.52 0.017 1 95.5 213 VAL B N 1
ATOM 3454 C CA . VAL B 1 213 ? 9.312 -7.223 0.513 1 95.5 213 VAL B CA 1
ATOM 3455 C C . VAL B 1 213 ? 10.539 -6.316 0.394 1 95.5 213 VAL B C 1
ATOM 3457 O O . VAL B 1 213 ? 10.688 -5.586 -0.589 1 95.5 213 VAL B O 1
ATOM 3460 N N . ARG B 1 214 ? 11.344 -6.379 1.43 1 94.31 214 ARG B N 1
ATOM 3461 C CA . ARG B 1 214 ? 12.625 -5.688 1.428 1 94.31 214 ARG B CA 1
ATOM 3462 C C . ARG B 1 214 ? 13.773 -6.664 1.683 1 94.31 214 ARG B C 1
ATOM 3464 O O . ARG B 1 214 ? 13.625 -7.617 2.451 1 94.31 214 ARG B O 1
ATOM 3471 N N . PRO B 1 215 ? 14.859 -6.355 0.979 1 95.56 215 PRO B N 1
ATOM 3472 C CA . PRO B 1 215 ? 16.031 -7.156 1.326 1 95.56 215 PRO B CA 1
ATOM 3473 C C . PRO B 1 215 ? 16.531 -6.891 2.746 1 95.56 215 PRO B C 1
ATOM 3475 O O . PRO B 1 215 ? 16.484 -5.75 3.215 1 95.56 215 PRO B O 1
ATOM 3478 N N . ASP B 1 216 ? 16.812 -7.926 3.389 1 95.12 216 ASP B N 1
ATOM 3479 C CA . ASP B 1 216 ? 17.375 -7.82 4.734 1 95.12 216 ASP B CA 1
ATOM 3480 C C . ASP B 1 216 ? 18.891 -7.984 4.711 1 95.12 216 ASP B C 1
ATOM 3482 O O . ASP B 1 216 ? 19.406 -9.109 4.707 1 95.12 216 ASP B O 1
ATOM 3486 N N . GLY B 1 217 ? 19.562 -6.914 4.688 1 92.5 217 GLY B N 1
ATOM 3487 C CA . GLY B 1 217 ? 21.016 -6.957 4.672 1 92.5 217 GLY B CA 1
ATOM 3488 C C . GLY B 1 217 ? 21.609 -6.477 3.363 1 92.5 217 GLY B C 1
ATOM 3489 O O . GLY B 1 217 ? 20.938 -6.508 2.324 1 92.5 217 GLY B O 1
ATOM 3490 N N . GLU B 1 218 ? 22.891 -6.172 3.389 1 92.31 218 GLU B N 1
ATOM 3491 C CA . GLU B 1 218 ? 23.578 -5.617 2.229 1 92.31 218 GLU B CA 1
ATOM 3492 C C . GLU B 1 218 ? 23.906 -6.703 1.209 1 92.31 218 GLU B C 1
ATOM 3494 O O . GLU B 1 218 ? 23.906 -6.449 0.003 1 92.31 218 GLU B O 1
ATOM 3499 N N . ALA B 1 219 ? 24.156 -7.84 1.753 1 93.81 219 ALA B N 1
ATOM 3500 C CA . ALA B 1 219 ? 24.484 -8.945 0.86 1 93.81 219 ALA B CA 1
ATOM 3501 C C . ALA B 1 219 ? 23.328 -9.273 -0.067 1 93.81 219 ALA B C 1
ATOM 3503 O O . ALA B 1 219 ? 23.516 -9.484 -1.267 1 93.81 219 ALA B O 1
ATOM 3504 N N . THR B 1 220 ? 22.172 -9.305 0.529 1 95.06 220 THR B N 1
ATOM 3505 C CA . THR B 1 220 ? 20.969 -9.594 -0.264 1 95.06 220 THR B CA 1
ATOM 3506 C C . THR B 1 220 ? 20.703 -8.469 -1.259 1 95.06 220 THR B C 1
ATOM 3508 O O . THR B 1 220 ? 20.359 -8.719 -2.414 1 95.06 220 THR B O 1
ATOM 3511 N N . ALA B 1 221 ? 20.906 -7.277 -0.883 1 92.19 221 ALA B N 1
ATOM 3512 C CA . ALA B 1 221 ? 20.703 -6.129 -1.76 1 92.19 221 ALA B CA 1
ATOM 3513 C C . ALA B 1 221 ? 21.656 -6.172 -2.949 1 92.19 221 ALA B C 1
ATOM 3515 O O . ALA B 1 221 ? 21.266 -5.891 -4.082 1 92.19 221 ALA B O 1
ATOM 3516 N N . ALA B 1 222 ? 22.875 -6.523 -2.641 1 91.62 222 ALA B N 1
ATOM 3517 C CA . ALA B 1 222 ? 23.875 -6.625 -3.699 1 91.62 222 ALA B CA 1
ATOM 3518 C C . ALA B 1 222 ? 23.531 -7.746 -4.676 1 91.62 222 ALA B C 1
ATOM 3520 O O . ALA B 1 222 ? 23.719 -7.605 -5.887 1 91.62 222 ALA B O 1
ATOM 3521 N N . GLY B 1 223 ? 23.078 -8.852 -4.141 1 92.19 223 GLY B N 1
ATOM 3522 C CA . GLY B 1 223 ? 22.656 -9.953 -4.988 1 92.19 223 GLY B CA 1
ATOM 3523 C C . GLY B 1 223 ? 21.5 -9.609 -5.902 1 92.19 223 GLY B C 1
ATOM 3524 O O . GLY B 1 223 ? 21.469 -10.023 -7.062 1 92.19 223 GLY B O 1
ATOM 3525 N N . LEU B 1 224 ? 20.609 -8.875 -5.359 1 91.69 224 LEU B N 1
ATOM 3526 C CA . LEU B 1 224 ? 19.469 -8.438 -6.141 1 91.69 224 LEU B CA 1
ATOM 3527 C C . LEU B 1 224 ? 19.891 -7.508 -7.273 1 91.69 224 LEU B C 1
ATOM 3529 O O . LEU B 1 224 ? 19.375 -7.605 -8.391 1 91.69 224 LEU B O 1
ATOM 3533 N N . LYS B 1 225 ? 20.812 -6.633 -7.016 1 86.25 225 LYS B N 1
ATOM 3534 C CA . LYS B 1 225 ? 21.328 -5.727 -8.039 1 86.25 225 LYS B CA 1
ATOM 3535 C C . LYS B 1 225 ? 21.969 -6.5 -9.188 1 86.25 225 LYS B C 1
ATOM 3537 O O . LYS B 1 225 ? 21.828 -6.133 -10.352 1 86.25 225 LYS B O 1
ATOM 3542 N N . ARG B 1 226 ? 22.625 -7.613 -8.836 1 89.06 226 ARG B N 1
ATOM 3543 C CA . ARG B 1 226 ? 23.281 -8.445 -9.844 1 89.06 226 ARG B CA 1
ATOM 3544 C C . ARG B 1 226 ? 22.25 -9.133 -10.734 1 89.06 226 ARG B C 1
ATOM 3546 O O . ARG B 1 226 ? 22.516 -9.422 -11.898 1 89.06 226 ARG B O 1
ATOM 3553 N N . LEU B 1 227 ? 21.125 -9.336 -10.141 1 88.06 227 LEU B N 1
ATOM 3554 C CA . LEU B 1 227 ? 20.062 -10 -10.883 1 88.06 227 LEU B CA 1
ATOM 3555 C C . LEU B 1 227 ? 19.203 -8.984 -11.617 1 88.06 227 LEU B C 1
ATOM 3557 O O . LEU B 1 227 ? 18.188 -9.344 -12.234 1 88.06 227 LEU B O 1
ATOM 3561 N N . GLY B 1 228 ? 19.531 -7.664 -11.477 1 82.56 228 GLY B N 1
ATOM 3562 C CA . GLY B 1 228 ? 18.797 -6.617 -12.172 1 82.56 228 GLY B CA 1
ATOM 3563 C C . GLY B 1 228 ? 17.641 -6.07 -11.367 1 82.56 228 GLY B C 1
ATOM 3564 O O . GLY B 1 228 ? 16.688 -5.516 -11.938 1 82.56 228 GLY B O 1
ATOM 3565 N N . TRP B 1 229 ? 17.703 -6.391 -10.156 1 84.06 229 TRP B N 1
ATOM 3566 C CA . TRP B 1 229 ? 16.672 -5.879 -9.266 1 84.06 229 TRP B CA 1
ATOM 3567 C C . TRP B 1 229 ? 17.188 -4.684 -8.469 1 84.06 229 TRP B C 1
ATOM 3569 O O . TRP B 1 229 ? 18.375 -4.602 -8.156 1 84.06 229 TRP B O 1
#

Secondary structure (DSSP, 8-state):
--GGGHHHHHHHHHHHHHHHHHHHHHHS------TT------SHHHHHHHHHHHHHHHHHHHHHHHHHHHHHHHH--EEEEEEEEEEEETTEEEEEEEETTEEEEEEEEESSEEEEEEEEEEEPHHHHHTTPPPEEEEEEEEEE-SSHHHHHHS--EEEE-TTS----HHHHHHH-GGGGGGEEEEEEEEEEEE--TT-EEEEEE-TTS-EEEEE-SHHHHHHHHHTT-/--GGGHHHHHHHHHHHHHHHHHHHHHHS------TT------SHHHHHHHHHHHHHHHHHHHHHHHHHHHHHHHH--EEEEEEEEEEEETTEEEEEEEETTEEEEEEEEESSEEEEEEEEEEEPHHHHHTTPPPEEEEEEEEEE-SSHHHHHHS--EEEE-TTS----HHHHHHH-GGGGGGEEEEEEEEEEEE--TT-EEEEEE-TTS-EEEEE-SHHHHHHHHHTT-

Organism: NCBI:txid1287738

Nearest PDB structures (foldseek):
  7nhk-assembly1_0  TM=5.090E-01  e=2.387E-01  Enterococcus faecalis
  8tsr-assembly1_B  TM=5.820E-01  e=3.970E+00  Escherichia coli
  6zca-assembly1_H  TM=3.790E-01  e=1.748E+00  Bacillus subtilis
  7u4c-assembly2_B  TM=2.983E-01  e=5.981E+00  Borreliella burgdorferi
  6voa-assembly1_I  TM=1.815E-01  e=8.500E+00  Bos taurus

Sequence (458 aa):
MINGIAPFVWILLAAVVVFLPGLAMLLGKGGPRDERGRRTFQFRPVRRVFGLLLLLLGGVSGLLALSLVQFFKLTTDEPVARIEVRQQAEGQFQVSAAAPGVGAKQYVLYGDQWQIDARVVRWRLPALMAGVSPLYRLERLSGRYSDAAREASATRSVHALDDWPAPDLGSLKQSFPNWFPFVDVQFGSAAYMPLFDGAKYQVYMDPRGALFVRPDGEATAAGLKRLGWMINGIAPFVWILLAAVVVFLPGLAMLLGKGGPRDERGRRTFQFRPVRRVFGLLLLLLGGVSGLLALSLVQFFKLTTDEPVARIEVRQQAEGQFQVSAAAPGVGAKQYVLYGDQWQIDARVVRWRLPALMAGVSPLYRLERLSGRYSDAAREASATRSVHALDDWPAPDLGSLKQSFPNWFPFVDVQFGSAAYMPLFDGAKYQVYMDPRGALFVRPDGEATAAGLKRLGW